Protein AF-0000000084584364 (afdb_homodimer)

Sequence (576 aa):
MTYEGWILLTACLVGISCGMVGCFLIVRRMTMLADAISHSVLLGIVLAFLVANSLNGIYMLIGATVIGLVTTFAIQSLHNSGVQEDASIGIVFTTFFAIGVILISLFARDVHLDVEHALMGEIAFIPWNTYTVFGIEIPKATGMLLCITIFALLVILMFYKELKLTSFDAALAVTLGLPVALIHYLLMGLVSITAVGSFDAVGAVLVVSMLVVPGTCAYLLTDRLSVMLLYSCLFGAASAIFGYYGALWLDASISGSMSAAGGILFLLTWVFSPRYGLLRRYRAMITSMTYEGWILLTACLVGISCGMVGCFLIVRRMTMLADAISHSVLLGIVLAFLVANSLNGIYMLIGATVIGLVTTFAIQSLHNSGVQEDASIGIVFTTFFAIGVILISLFARDVHLDVEHALMGEIAFIPWNTYTVFGIEIPKATGMLLCITIFALLVILMFYKELKLTSFDAALAVTLGLPVALIHYLLMGLVSITAVGSFDAVGAVLVVSMLVVPGTCAYLLTDRLSVMLLYSCLFGAASAIFGYYGALWLDASISGSMSAAGGILFLLTWVFSPRYGLLRRYRAMITS

InterPro domains:
  IPR001626 ABC transporter, TroCD-like [PF00950] (7-271)
  IPR001626 ABC transporter, TroCD-like [PTHR30477] (3-283)
  IPR037294 ABC transporter, BtuC-like [G3DSA:1.10.3470.10] (2-276)
  IPR037294 ABC transporter, BtuC-like [SSF81345] (8-268)

Secondary structure (DSSP, 8-state):
--HHHHHHHHHHHHHHHHHHHHHHHHHTT-HHHHHHHHHHHHHHHHHHHHHH-S--HHHHHHHHHHHHHHHHHHHHHHHHTT--HHHHHHHHHHHHHHHHHHHHHHH-SSS---HHHHHH--GGGGGGSEEEETTEEEEHHHHHHHHHHHHHHHHHHHTHHHHHHHHH-HHHHHHTT--HHHHHHHHHHHHHHHHHHHHHHH-HHHHHHHHHHHHHHHHHH-S-HHHHHHHHHHHHHHHHHHHHHHHHHHT--HHHHHHHHHHHHHHHHHHH-TTT-HHHHHHHHHH-/--HHHHHHHHHHHHHHHHHHHHHHHHHTT-HHHHHHHHHHHHHHHHHHHHHH-S--HHHHHHHHHHHHHHHHHHHHHHHHTT--HHHHHHHHHHHHHHHHHHHHHHH-SSS---HHHHHH--GGGGGGSEEEETTEEEEHHHHHHHHHHHHHHHHHHHTHHHHHHHHH-HHHHHHTT--HHHHHHHHHHHHHHHHHHHHHHH-HHHHHHHHHHHHHHHHHH-S-HHHHHHHHHHHHHHHHHHHHHHHHHHT--HHHHHHHHHHHHHHHHHHH-TTT-HHHHHHHHHH-

pLDDT: mean 83.31, std 14.18, range [39.44, 96.25]

Foldseek 3Di:
DDLVVQLLLLQLLLLLLLLQLLLLCVLLVNLVLLLLLLLLLLLQQLVLCVVVVDNPPVSSLVSSLVSLLVLVVQLVVCVVVPDPSVVSSVVSSVVSNVVSVVSCVVPVVPPCPPPVCLAFAPQSCQQVQFDQDPNDTRRPLSVLSVVLSVVSVVVCVVCVVVSVCCSNPVPVCVVVVHPSVVVVSVSSSSSRSSSSSVSNNGHSVLSSLSNHLLLVLLVLADDDSVSSSVSSSVLSSVLLVQQQVVCVVVVHRSSVSSSVSSVVSSVVSQCPRCPNHPVVVVVVVVVD/DDLVVQLLLLQLLLLLLLLLLLLLCVLLVNLVLLLLLLLLLLLQQLVLCVVVVDNPPVSSLVSSLVSLLVLVVQLVVCVVVPDPSVVSSVVSSVVSNVVSVVSCVVPVPPPCPPPVCLAFAPQSCQQVQFDQDPNDTRRPLSVLSVVLSVVSVVVCVVCVVVSVCCSNPVPVCVVVVHPSVVVVSVSSSSSRSSSSSVSNNGHSVLSSLSNHLLLVLLVLADDDSVSSSVSSSVLSSVLLVQQQVVCVVVVHRSSVSSSVSSVVSSVVSQCPRCPNHPVVVVVVVVVD

Nearest PDB structures (foldseek):
  7kyp-assembly4_N  TM=9.002E-01  e=1.971E-16  Streptococcus pneumoniae D39
  7kyo-assembly1_C-2  TM=8.933E-01  e=4.276E-15  Streptococcus pneumoniae D39
  2nq2-assembly1_A  TM=7.238E-01  e=1.420E-04  Haemophilus influenzae
  4dbl-assembly2_F  TM=6.392E-01  e=4.383E-04  Escherichia coli K-12
  1tjw-assembly1_B  TM=1.962E-01  e=8.620E-01  Anas platyrhynchos

Structure (mmCIF, N/CA/C/O backbone):
data_AF-0000000084584364-model_v1
#
loop_
_entity.id
_entity.type
_entity.pdbx_description
1 polymer 'Iron ABC transporter'
#
loop_
_atom_site.group_PDB
_atom_site.id
_atom_site.type_symbol
_atom_site.label_atom_id
_atom_site.label_alt_id
_atom_site.label_comp_id
_atom_site.label_asym_id
_atom_site.label_entity_id
_atom_site.label_seq_id
_atom_site.pdbx_PDB_ins_code
_atom_site.Cartn_x
_atom_site.Cartn_y
_atom_site.Cartn_z
_atom_site.occupancy
_atom_site.B_iso_or_equiv
_atom_site.auth_seq_id
_atom_site.auth_comp_id
_atom_site.auth_asym_id
_atom_site.auth_atom_id
_atom_site.pdbx_PDB_model_num
ATOM 1 N N . MET A 1 1 ? -27.156 21.328 12.695 1 64.88 1 MET A N 1
ATOM 2 C CA . MET A 1 1 ? -26.547 21.234 11.375 1 64.88 1 MET A CA 1
ATOM 3 C C . MET A 1 1 ? -27.234 20.188 10.523 1 64.88 1 MET A C 1
ATOM 5 O O . MET A 1 1 ? -27.828 19.234 11.062 1 64.88 1 MET A O 1
ATOM 9 N N . THR A 1 2 ? -27.406 20.5 9.188 1 75.44 2 THR A N 1
ATOM 10 C CA . THR A 1 2 ? -28.062 19.578 8.266 1 75.44 2 THR A CA 1
ATOM 11 C C . THR A 1 2 ? -27.234 18.312 8.086 1 75.44 2 THR A C 1
ATOM 13 O O . THR A 1 2 ? -26.062 18.266 8.461 1 75.44 2 THR A O 1
ATOM 16 N N . TYR A 1 3 ? -27.891 17.25 7.73 1 77.5 3 TYR A N 1
ATOM 17 C CA . TYR A 1 3 ? -27.281 15.961 7.402 1 77.5 3 TYR A CA 1
ATOM 18 C C . TYR A 1 3 ? -26.047 16.156 6.543 1 77.5 3 TYR A C 1
ATOM 20 O O . TYR A 1 3 ? -24.984 15.602 6.844 1 77.5 3 TYR A O 1
ATOM 28 N N . GLU A 1 4 ? -26.141 17.016 5.586 1 79.94 4 GLU A N 1
ATOM 29 C CA . GLU A 1 4 ? -25.062 17.297 4.656 1 79.94 4 GLU A CA 1
ATOM 30 C C . GLU A 1 4 ? -23.938 18.062 5.344 1 79.94 4 GLU A C 1
ATOM 32 O O . GLU A 1 4 ? -22.75 17.828 5.066 1 79.94 4 GLU A O 1
ATOM 37 N N . GLY A 1 5 ? -24.328 18.844 6.242 1 83.12 5 GLY A N 1
ATOM 38 C CA . GLY A 1 5 ? -23.344 19.641 6.961 1 83.12 5 GLY A CA 1
ATOM 39 C C . GLY A 1 5 ? -22.422 18.812 7.824 1 83.12 5 GLY A C 1
ATOM 40 O O . GLY A 1 5 ? -21.203 19.062 7.867 1 83.12 5 GLY A O 1
ATOM 41 N N . TRP A 1 6 ? -22.969 17.812 8.383 1 82.75 6 TRP A N 1
ATOM 42 C CA . TRP A 1 6 ? -22.172 16.938 9.242 1 82.75 6 TRP A CA 1
ATOM 43 C C . TRP A 1 6 ? -21.188 16.109 8.422 1 82.75 6 TRP A C 1
ATOM 45 O O . TRP A 1 6 ? -20.047 15.883 8.844 1 82.75 6 TRP A O 1
ATOM 55 N N . ILE A 1 7 ? -21.609 15.758 7.316 1 83.38 7 ILE A N 1
ATOM 56 C CA . ILE A 1 7 ? -20.766 14.953 6.445 1 83.38 7 ILE A CA 1
ATOM 57 C C . ILE A 1 7 ? -19.594 15.805 5.938 1 83.38 7 ILE A C 1
ATOM 59 O O . ILE A 1 7 ? -18.438 15.359 5.961 1 83.38 7 ILE A O 1
ATOM 63 N N . LEU A 1 8 ? -19.938 17 5.586 1 88.12 8 LEU A N 1
ATOM 64 C CA . LEU A 1 8 ? -18.922 17.906 5.055 1 88.12 8 LEU A CA 1
ATOM 65 C C . LEU A 1 8 ? -17.922 18.281 6.137 1 88.12 8 LEU A C 1
ATOM 67 O O . LEU A 1 8 ? -16.719 18.344 5.879 1 88.12 8 LEU A O 1
ATOM 71 N N . LEU A 1 9 ? -18.422 18.516 7.242 1 88.5 9 LEU A N 1
ATOM 72 C CA . LEU A 1 9 ? -17.547 18.891 8.344 1 88.5 9 LEU A CA 1
ATOM 73 C C . LEU A 1 9 ? -16.609 17.734 8.703 1 88.5 9 LEU A C 1
ATOM 75 O O . LEU A 1 9 ? -15.414 17.938 8.906 1 88.5 9 LEU A O 1
ATOM 79 N N . THR A 1 10 ? -17.125 16.609 8.75 1 87.12 10 THR A N 1
ATOM 80 C CA . THR A 1 10 ? -16.328 15.438 9.078 1 87.12 10 THR A CA 1
ATOM 81 C C . THR A 1 10 ? -15.258 15.203 8.016 1 87.12 10 THR A C 1
ATOM 83 O O . THR A 1 10 ? -14.102 14.938 8.336 1 87.12 10 THR A O 1
ATOM 86 N N . ALA A 1 11 ? -15.703 15.336 6.812 1 88.81 11 ALA A N 1
ATOM 87 C CA . ALA A 1 11 ? -14.766 15.133 5.707 1 88.81 11 ALA A CA 1
ATOM 88 C C . ALA A 1 11 ? -13.664 16.188 5.727 1 88.81 11 ALA A C 1
ATOM 90 O O . ALA A 1 11 ? -12.5 15.875 5.457 1 88.81 11 ALA A O 1
ATOM 91 N N . CYS A 1 12 ? -14.016 17.328 6.043 1 92.81 12 CYS A N 1
ATOM 92 C CA . CYS A 1 12 ? -13.031 18.406 6.117 1 92.81 12 CYS A CA 1
ATOM 93 C C . CYS A 1 12 ? -12.062 18.172 7.27 1 92.81 12 CYS A C 1
ATOM 95 O O . CYS A 1 12 ? -10.867 18.453 7.141 1 92.81 12 CYS A O 1
ATOM 97 N N . LEU A 1 13 ? -12.594 17.703 8.32 1 92.69 13 LEU A N 1
ATOM 98 C CA . LEU A 1 13 ? -11.734 17.422 9.461 1 92.69 13 LEU A CA 1
ATOM 99 C C . LEU A 1 13 ? -10.727 16.328 9.125 1 92.69 13 LEU A C 1
ATOM 101 O O . LEU A 1 13 ? -9.57 16.391 9.539 1 92.69 13 LEU A O 1
ATOM 105 N N . VAL A 1 14 ? -11.172 15.375 8.367 1 91.62 14 VAL A N 1
ATOM 106 C CA . VAL A 1 14 ? -10.281 14.305 7.922 1 91.62 14 VAL A CA 1
ATOM 107 C C . VAL A 1 14 ? -9.188 14.891 7.031 1 91.62 14 VAL A C 1
ATOM 109 O O . VAL A 1 14 ? -8 14.609 7.223 1 91.62 14 VAL A O 1
ATOM 112 N N . GLY A 1 15 ? -9.641 15.727 6.125 1 93.88 15 GLY A N 1
ATOM 113 C CA . GLY A 1 15 ? -8.688 16.344 5.215 1 93.88 15 GLY A CA 1
ATOM 114 C C . GLY A 1 15 ? -7.672 17.219 5.918 1 93.88 15 GLY A C 1
ATOM 115 O O . GLY A 1 15 ? -6.484 17.203 5.586 1 93.88 15 GLY A O 1
ATOM 116 N N . ILE A 1 16 ? -8.125 17.875 6.891 1 95 16 ILE A N 1
ATOM 117 C CA . ILE A 1 16 ? -7.266 18.812 7.617 1 95 16 ILE A CA 1
ATOM 118 C C . ILE A 1 16 ? -6.297 18.031 8.5 1 95 16 ILE A C 1
ATOM 120 O O . ILE A 1 16 ? -5.09 18.297 8.492 1 95 16 ILE A O 1
ATOM 124 N N . SER A 1 17 ? -6.781 17.109 9.195 1 94.69 17 SER A N 1
ATOM 125 C CA . SER A 1 17 ? -5.938 16.344 10.102 1 94.69 17 SER A CA 1
ATOM 126 C C . SER A 1 17 ? -4.91 15.516 9.336 1 94.69 17 SER A C 1
ATOM 128 O O . SER A 1 17 ? -3.715 15.562 9.641 1 94.69 17 SER A O 1
ATOM 130 N N . CYS A 1 18 ? -5.328 14.852 8.344 1 94.19 18 CYS A N 1
ATOM 131 C CA . CYS A 1 18 ? -4.43 14.039 7.543 1 94.19 18 CYS A CA 1
ATOM 132 C C . CYS A 1 18 ? -3.459 14.906 6.754 1 94.19 18 CYS A C 1
ATOM 134 O O . CYS A 1 18 ? -2.287 14.555 6.602 1 94.19 18 CYS A O 1
ATOM 136 N N . GLY A 1 19 ? -4 16.016 6.254 1 94.06 19 GLY A N 1
ATOM 137 C CA . GLY A 1 19 ? -3.137 16.922 5.52 1 94.06 19 GLY A CA 1
ATOM 138 C C . GLY A 1 19 ? -2.004 17.469 6.363 1 94.06 19 GLY A C 1
ATOM 139 O O . GLY A 1 19 ? -0.866 17.562 5.902 1 94.06 19 GLY A O 1
ATOM 140 N N . MET A 1 20 ? -2.312 17.75 7.594 1 94.56 20 MET A N 1
ATOM 141 C CA . MET A 1 20 ? -1.319 18.328 8.5 1 94.56 20 MET A CA 1
ATOM 142 C C . MET A 1 20 ? -0.228 17.312 8.82 1 94.56 20 MET A C 1
ATOM 144 O O . MET A 1 20 ? 0.961 17.625 8.719 1 94.56 20 MET A O 1
ATOM 148 N N . VAL A 1 21 ? -0.623 16.156 9.133 1 94.62 21 VAL A N 1
ATOM 149 C CA . VAL A 1 21 ? 0.325 15.117 9.516 1 94.62 21 VAL A CA 1
ATOM 150 C C . VAL A 1 21 ? 1.049 14.594 8.281 1 94.62 21 VAL A C 1
ATOM 152 O O . VAL A 1 21 ? 2.24 14.281 8.336 1 94.62 21 VAL A O 1
ATOM 155 N N . GLY A 1 22 ? 0.355 14.602 7.207 1 94.31 22 GLY A N 1
ATOM 156 C CA . GLY A 1 22 ? 0.909 14.117 5.957 1 94.31 22 GLY A CA 1
ATOM 157 C C . GLY A 1 22 ? 2.07 14.945 5.453 1 94.31 22 GLY A C 1
ATOM 158 O O . GLY A 1 22 ? 2.988 14.422 4.816 1 94.31 22 GLY A O 1
ATOM 159 N N . CYS A 1 23 ? 2.148 16.172 5.773 1 94.31 23 CYS A N 1
ATOM 160 C CA . CYS A 1 23 ? 3.229 17.062 5.355 1 94.31 23 CYS A CA 1
ATOM 161 C C . CYS A 1 23 ? 4.574 16.562 5.867 1 94.31 23 CYS A C 1
ATOM 163 O O . CYS A 1 23 ? 5.57 16.594 5.145 1 94.31 23 CYS A O 1
ATOM 165 N N . PHE A 1 24 ? 4.543 16.094 7.012 1 94.19 24 PHE A N 1
ATOM 166 C CA . PHE A 1 24 ? 5.789 15.641 7.613 1 94.19 24 PHE A CA 1
ATOM 167 C C . PHE A 1 24 ? 6.223 14.312 7.004 1 94.19 24 PHE A C 1
ATOM 169 O O . PHE A 1 24 ? 7.418 14.039 6.871 1 94.19 24 PHE A O 1
ATOM 176 N N . LEU A 1 25 ? 5.281 13.562 6.609 1 93.44 25 LEU A N 1
ATOM 177 C CA . LEU A 1 25 ? 5.613 12.297 5.957 1 93.44 25 LEU A CA 1
ATOM 178 C C . LEU A 1 25 ? 6.242 12.539 4.59 1 93.44 25 LEU A C 1
ATOM 180 O O . LEU A 1 25 ? 7.164 11.828 4.191 1 93.44 25 LEU A O 1
ATOM 184 N N . ILE A 1 26 ? 5.707 13.555 3.988 1 92.94 26 ILE A N 1
ATOM 185 C CA . ILE A 1 26 ? 6.199 13.883 2.654 1 92.94 26 ILE A CA 1
ATOM 186 C C . ILE A 1 26 ? 7.629 14.414 2.748 1 92.94 26 ILE A C 1
ATOM 188 O O . ILE A 1 26 ? 8.508 13.977 2.006 1 92.94 26 ILE A O 1
ATOM 192 N N . VAL A 1 27 ? 7.891 15.281 3.688 1 91.62 27 VAL A N 1
ATOM 193 C CA . VAL A 1 27 ? 9.203 15.906 3.818 1 91.62 27 VAL A CA 1
ATOM 194 C C . VAL A 1 27 ? 10.227 14.859 4.262 1 91.62 27 VAL A C 1
ATOM 196 O O . VAL A 1 27 ? 11.398 14.938 3.883 1 91.62 27 VAL A O 1
ATOM 199 N N . ARG A 1 28 ? 9.773 13.852 4.969 1 91.12 28 ARG A N 1
ATOM 200 C CA . ARG A 1 28 ? 10.672 12.812 5.457 1 91.12 28 ARG A CA 1
ATOM 201 C C . ARG A 1 28 ? 10.734 11.641 4.48 1 91.12 28 ARG A C 1
ATOM 203 O O . ARG A 1 28 ? 11.414 10.648 4.734 1 91.12 28 ARG A O 1
ATOM 210 N N . ARG A 1 29 ? 9.969 11.664 3.408 1 90.19 29 ARG A N 1
ATOM 211 C CA . ARG A 1 29 ? 9.922 10.617 2.393 1 90.19 29 ARG A CA 1
ATOM 212 C C . ARG A 1 29 ? 9.469 9.297 2.992 1 90.19 29 ARG A C 1
ATOM 214 O O . ARG A 1 29 ? 10.086 8.258 2.758 1 90.19 29 ARG A O 1
ATOM 221 N N . MET A 1 30 ? 8.391 9.406 3.814 1 90.19 30 MET A N 1
ATOM 222 C CA . MET A 1 30 ? 7.875 8.234 4.512 1 90.19 30 MET A CA 1
ATOM 223 C C . MET A 1 30 ? 6.383 8.055 4.25 1 90.19 30 MET A C 1
ATOM 225 O O . MET A 1 30 ? 5.645 7.605 5.129 1 90.19 30 MET A O 1
ATOM 229 N N . THR A 1 31 ? 5.945 8.406 3.125 1 90.56 31 THR A N 1
ATOM 230 C CA . THR A 1 31 ? 4.516 8.391 2.836 1 90.56 31 THR A CA 1
ATOM 231 C C . THR A 1 31 ? 3.992 6.961 2.775 1 90.56 31 THR A C 1
ATOM 233 O O . THR A 1 31 ? 2.83 6.703 3.102 1 90.56 31 THR A O 1
ATOM 236 N N . MET A 1 32 ? 4.859 6.012 2.428 1 90.94 32 MET A N 1
ATOM 237 C CA . MET A 1 32 ? 4.426 4.625 2.307 1 90.94 32 MET A CA 1
ATOM 238 C C . MET A 1 32 ? 4.195 4.004 3.68 1 90.94 32 MET A C 1
ATOM 240 O O . MET A 1 32 ? 3.527 2.977 3.799 1 90.94 32 MET A O 1
ATOM 244 N N . LEU A 1 33 ? 4.754 4.625 4.723 1 89.31 33 LEU A N 1
ATOM 245 C CA . LEU A 1 33 ? 4.469 4.172 6.078 1 89.31 33 LEU A CA 1
ATOM 246 C C . LEU A 1 33 ? 3.002 4.398 6.43 1 89.31 33 LEU A C 1
ATOM 248 O O . LEU A 1 33 ? 2.404 3.607 7.164 1 89.31 33 LEU A O 1
ATOM 252 N N . ALA A 1 34 ? 2.514 5.508 5.879 1 87.81 34 ALA A N 1
ATOM 253 C CA . ALA A 1 34 ? 1.094 5.777 6.086 1 87.81 34 ALA A CA 1
ATOM 254 C C . ALA A 1 34 ? 0.234 4.648 5.523 1 87.81 34 ALA A C 1
ATOM 256 O O . ALA A 1 34 ? -0.752 4.242 6.145 1 87.81 34 ALA A O 1
ATOM 257 N N . ASP A 1 35 ? 0.592 4.207 4.414 1 88.69 35 ASP A N 1
ATOM 258 C CA . ASP A 1 35 ? -0.116 3.094 3.791 1 88.69 35 ASP A CA 1
ATOM 259 C C . ASP A 1 35 ? -0.014 1.832 4.645 1 88.69 35 ASP A C 1
ATOM 261 O O . ASP A 1 35 ? -1.004 1.122 4.832 1 88.69 35 ASP A O 1
ATOM 265 N N . ALA A 1 36 ? 1.171 1.56 5.129 1 92.25 36 ALA A N 1
ATOM 266 C CA . ALA A 1 36 ? 1.402 0.385 5.969 1 92.25 36 ALA A CA 1
ATOM 267 C C . ALA A 1 36 ? 0.558 0.443 7.238 1 92.25 36 ALA A C 1
ATOM 269 O O . ALA A 1 36 ? -0.048 -0.556 7.633 1 92.25 36 ALA A O 1
ATOM 270 N N . ILE A 1 37 ? 0.498 1.602 7.785 1 89.38 37 ILE A N 1
ATOM 271 C CA . ILE A 1 37 ? -0.243 1.791 9.031 1 89.38 37 ILE A CA 1
ATOM 272 C C . ILE A 1 37 ? -1.735 1.592 8.773 1 89.38 37 ILE A C 1
ATOM 274 O O . ILE A 1 37 ? -2.418 0.917 9.547 1 89.38 37 ILE A O 1
ATOM 278 N N . SER A 1 38 ? -2.26 2.119 7.723 1 86.31 38 SER A N 1
ATOM 279 C CA . SER A 1 38 ? -3.682 2.027 7.402 1 86.31 38 SER A CA 1
ATOM 280 C C . SER A 1 38 ? -4.117 0.577 7.234 1 86.31 38 SER A C 1
ATOM 282 O O . SER A 1 38 ? -5.254 0.223 7.555 1 86.31 38 SER A O 1
ATOM 284 N N . HIS A 1 39 ? -3.25 -0.294 6.84 1 87.25 39 HIS A N 1
ATOM 285 C CA . HIS A 1 39 ? -3.57 -1.708 6.68 1 87.25 39 HIS A CA 1
ATOM 286 C C . HIS A 1 39 ? -3.387 -2.467 7.988 1 87.25 39 HIS A C 1
ATOM 288 O O . HIS A 1 39 ? -4.113 -3.424 8.266 1 87.25 39 HIS A O 1
ATOM 294 N N . SER A 1 40 ? -2.48 -2.053 8.742 1 89.25 40 SER A N 1
ATOM 295 C CA . SER A 1 40 ? -2.213 -2.717 10.016 1 89.25 40 SER A CA 1
ATOM 296 C C . SER A 1 40 ? -3.262 -2.354 11.062 1 89.25 40 SER A C 1
ATOM 298 O O . SER A 1 40 ? -3.414 -3.055 12.062 1 89.25 40 SER A O 1
ATOM 300 N N . VAL A 1 41 ? -3.936 -1.323 10.82 1 82.69 41 VAL A N 1
ATOM 301 C CA . VAL A 1 41 ? -4.934 -0.83 11.766 1 82.69 41 VAL A CA 1
ATOM 302 C C . VAL A 1 41 ? -6.039 -1.868 11.938 1 82.69 41 VAL A C 1
ATOM 304 O O . VAL A 1 41 ? -6.605 -2.008 13.023 1 82.69 41 VAL A O 1
ATOM 307 N N . LEU A 1 42 ? -6.336 -2.631 10.898 1 81.19 42 LEU A N 1
ATOM 308 C CA . LEU A 1 42 ? -7.344 -3.68 11 1 81.19 42 LEU A CA 1
ATOM 309 C C . LEU A 1 42 ? -7.008 -4.656 12.125 1 81.19 42 LEU A C 1
ATOM 311 O O . LEU A 1 42 ? -7.883 -5.039 12.898 1 81.19 42 LEU A O 1
ATOM 315 N N . LEU A 1 43 ? -5.766 -5.027 12.164 1 88.25 43 LEU A N 1
ATOM 316 C CA . LEU A 1 43 ? -5.332 -5.91 13.242 1 88.25 43 LEU A CA 1
ATOM 317 C C . LEU A 1 43 ? -5.535 -5.25 14.602 1 88.25 43 LEU A C 1
ATOM 319 O O . LEU A 1 43 ? -5.961 -5.906 15.555 1 88.25 43 LEU A O 1
ATOM 323 N N . GLY A 1 44 ? -5.273 -3.992 14.719 1 86.62 44 GLY A N 1
ATOM 324 C CA . GLY A 1 44 ? -5.465 -3.264 15.961 1 86.62 44 GLY A CA 1
ATOM 325 C C . GLY A 1 44 ? -6.914 -3.201 16.406 1 86.62 44 GLY A C 1
ATOM 326 O O . GLY A 1 44 ? -7.223 -3.408 17.578 1 86.62 44 GLY A O 1
ATOM 327 N N . ILE A 1 45 ? -7.754 -2.973 15.445 1 81.75 45 ILE A N 1
ATOM 328 C CA . ILE A 1 45 ? -9.18 -2.861 15.734 1 81.75 45 ILE A CA 1
ATOM 329 C C . ILE A 1 45 ? -9.727 -4.215 16.188 1 81.75 45 ILE A C 1
ATOM 331 O O . ILE A 1 45 ? -10.469 -4.297 17.156 1 81.75 45 ILE A O 1
ATOM 335 N N . VAL A 1 46 ? -9.328 -5.27 15.469 1 83.5 46 VAL A N 1
ATOM 336 C CA . VAL A 1 46 ? -9.82 -6.609 15.773 1 83.5 46 VAL A CA 1
ATOM 337 C C . VAL A 1 46 ? -9.305 -7.047 17.141 1 83.5 46 VAL A C 1
ATOM 339 O O . VAL A 1 46 ? -10.047 -7.641 17.938 1 83.5 46 VAL A O 1
ATOM 342 N N . LEU A 1 47 ? -8.102 -6.75 17.406 1 87.31 47 LEU A N 1
ATOM 343 C CA . LEU A 1 47 ? -7.539 -7.113 18.703 1 87.31 47 LEU A CA 1
ATOM 344 C C . LEU A 1 47 ? -8.234 -6.355 19.828 1 87.31 47 LEU A C 1
ATOM 346 O O . LEU A 1 47 ? -8.477 -6.914 20.906 1 87.31 47 LEU A O 1
ATOM 350 N N . ALA A 1 48 ? -8.469 -5.129 19.625 1 82.81 48 ALA A N 1
ATOM 351 C CA . ALA A 1 48 ? -9.18 -4.332 20.625 1 82.81 48 ALA A CA 1
ATOM 352 C C . ALA A 1 48 ? -10.586 -4.875 20.859 1 82.81 48 ALA A C 1
ATOM 354 O O . ALA A 1 48 ? -11.055 -4.898 22 1 82.81 48 ALA A O 1
ATOM 355 N N . PHE A 1 49 ? -11.164 -5.281 19.812 1 78.38 49 PHE A N 1
ATOM 356 C CA . PHE A 1 49 ? -12.5 -5.855 19.922 1 78.38 49 PHE A CA 1
ATOM 357 C C . PHE A 1 49 ? -12.469 -7.145 20.734 1 78.38 49 PHE A C 1
ATOM 359 O O . PHE A 1 49 ? -13.359 -7.391 21.547 1 78.38 49 PHE A O 1
ATOM 366 N N . LEU A 1 50 ? -11.5 -7.938 20.453 1 81.19 50 LEU A N 1
ATOM 367 C CA . LEU A 1 50 ? -11.406 -9.227 21.125 1 81.19 50 LEU A CA 1
ATOM 368 C C . LEU A 1 50 ? -11.062 -9.047 22.609 1 81.19 50 LEU A C 1
ATOM 370 O O . LEU A 1 50 ? -11.523 -9.812 23.453 1 81.19 50 LEU A O 1
ATOM 374 N N . VAL A 1 51 ? -10.273 -8.086 22.891 1 79.75 51 VAL A N 1
ATOM 375 C CA . VAL A 1 51 ? -9.844 -7.863 24.266 1 79.75 51 VAL A CA 1
ATOM 376 C C . VAL A 1 51 ? -10.938 -7.137 25.047 1 79.75 51 VAL A C 1
ATOM 378 O O . VAL A 1 51 ? -11.266 -7.52 26.172 1 79.75 51 VAL A O 1
ATOM 381 N N . ALA A 1 52 ? -11.469 -6.059 24.484 1 74.69 52 ALA A N 1
ATOM 382 C CA . ALA A 1 52 ? -12.414 -5.219 25.219 1 74.69 52 ALA A CA 1
ATOM 383 C C . ALA A 1 52 ? -13.836 -5.762 25.109 1 74.69 52 ALA A C 1
ATOM 385 O O . ALA A 1 52 ? -14.711 -5.379 25.891 1 74.69 52 ALA A O 1
ATOM 386 N N . ASN A 1 53 ? -14.055 -6.801 24.297 1 67.62 53 ASN A N 1
ATOM 387 C CA . ASN A 1 53 ? -15.383 -7.355 24.062 1 67.62 53 ASN A CA 1
ATOM 388 C C . ASN A 1 53 ? -16.422 -6.254 23.875 1 67.62 53 ASN A C 1
ATOM 390 O O . ASN A 1 53 ? -17.562 -6.387 24.328 1 67.62 53 ASN A O 1
ATOM 394 N N . SER A 1 54 ? -15.922 -5.031 23.688 1 60.62 54 SER A N 1
ATOM 395 C CA . SER A 1 54 ? -16.828 -3.914 23.469 1 60.62 54 SER A CA 1
ATOM 396 C C . SER A 1 54 ? -16.469 -3.15 22.203 1 60.62 54 SER A C 1
ATOM 398 O O . SER A 1 54 ? -15.297 -3.094 21.812 1 60.62 54 SER A O 1
ATOM 400 N N . LEU A 1 55 ? -17.453 -2.818 21.5 1 59.22 55 LEU A N 1
ATOM 401 C CA . LEU A 1 55 ? -17.281 -2.041 20.281 1 59.22 55 LEU A CA 1
ATOM 402 C C . LEU A 1 55 ? -17.156 -0.554 20.594 1 59.22 55 LEU A C 1
ATOM 404 O O . LEU A 1 55 ? -17.453 0.292 19.75 1 59.22 55 LEU A O 1
ATOM 408 N N . ASN A 1 56 ? -16.75 -0.389 21.875 1 62.19 56 ASN A N 1
ATOM 409 C CA . ASN A 1 56 ? -16.594 1.028 22.188 1 62.19 56 ASN A CA 1
ATOM 410 C C . ASN A 1 56 ? -15.469 1.666 21.359 1 62.19 56 ASN A C 1
ATOM 412 O O . ASN A 1 56 ? -14.406 1.073 21.203 1 62.19 56 ASN A O 1
ATOM 416 N N . GLY A 1 57 ? -15.688 2.738 20.75 1 66.81 57 GLY A N 1
ATOM 417 C CA . GLY A 1 57 ? -14.859 3.496 19.828 1 66.81 57 GLY A CA 1
ATOM 418 C C . GLY A 1 57 ? -13.492 3.83 20.391 1 66.81 57 GLY A C 1
ATOM 419 O O . GLY A 1 57 ? -12.492 3.803 19.672 1 66.81 57 GLY A O 1
ATOM 420 N N . ILE A 1 58 ? -13.422 3.92 21.719 1 74.62 58 ILE A N 1
ATOM 421 C CA . ILE A 1 58 ? -12.164 4.355 22.312 1 74.62 58 ILE A CA 1
ATOM 422 C C . ILE A 1 58 ? -11.188 3.184 22.375 1 74.62 58 ILE A C 1
ATOM 424 O O . ILE A 1 58 ? -9.992 3.355 22.125 1 74.62 58 ILE A O 1
ATOM 428 N N . TYR A 1 59 ? -11.633 2.039 22.688 1 76.06 59 TYR A N 1
ATOM 429 C CA . TYR A 1 59 ? -10.766 0.87 22.734 1 76.06 59 TYR A CA 1
ATOM 430 C C . TYR A 1 59 ? -10.242 0.516 21.344 1 76.06 59 TYR A C 1
ATOM 432 O O . TYR A 1 59 ? -9.086 0.123 21.203 1 76.06 59 TYR A O 1
ATOM 440 N N . MET A 1 60 ? -11.102 0.752 20.438 1 77.12 60 MET A N 1
ATOM 441 C CA . MET A 1 60 ? -10.703 0.483 19.062 1 77.12 60 MET A CA 1
ATOM 442 C C . MET A 1 60 ? -9.633 1.462 18.609 1 77.12 60 MET A C 1
ATOM 444 O O . MET A 1 60 ? -8.688 1.078 17.906 1 77.12 60 MET A O 1
ATOM 448 N N . LEU A 1 61 ? -9.805 2.646 19.125 1 79.56 61 LEU A N 1
ATOM 449 C CA . LEU A 1 61 ? -8.828 3.676 18.781 1 79.56 61 LEU A CA 1
ATOM 450 C C . LEU A 1 61 ? -7.473 3.375 19.422 1 79.56 61 LEU A C 1
ATOM 452 O O . LEU A 1 61 ? -6.434 3.473 18.766 1 79.56 61 LEU A O 1
ATOM 456 N N . ILE A 1 62 ? -7.473 2.947 20.562 1 85 62 ILE A N 1
ATOM 457 C CA . ILE A 1 62 ? -6.238 2.654 21.297 1 85 62 ILE A CA 1
ATOM 458 C C . ILE A 1 62 ? -5.559 1.434 20.672 1 85 62 ILE A C 1
ATOM 460 O O . ILE A 1 62 ? -4.352 1.452 20.422 1 85 62 ILE A O 1
ATOM 464 N N . GLY A 1 63 ? -6.363 0.409 20.516 1 84.25 63 GLY A N 1
ATOM 465 C CA . GLY A 1 63 ? -5.812 -0.789 19.906 1 84.25 63 GLY A CA 1
ATOM 466 C C . GLY A 1 63 ? -5.191 -0.53 18.547 1 84.25 63 GLY A C 1
ATOM 467 O O . GLY A 1 63 ? -4.082 -0.993 18.266 1 84.25 63 GLY A O 1
ATOM 468 N N . ALA A 1 64 ? -5.852 0.243 17.766 1 84.12 64 ALA A N 1
ATOM 469 C CA . ALA A 1 64 ? -5.379 0.551 16.422 1 84.12 64 ALA A CA 1
ATOM 470 C C . ALA A 1 64 ? -4.133 1.431 16.469 1 84.12 64 ALA A C 1
ATOM 472 O O . ALA A 1 64 ? -3.211 1.253 15.664 1 84.12 64 ALA A O 1
ATOM 473 N N . THR A 1 65 ? -4.074 2.35 17.406 1 86.56 65 THR A N 1
ATOM 474 C CA . THR A 1 65 ? -2.908 3.215 17.547 1 86.56 65 THR A CA 1
ATOM 475 C C . THR A 1 65 ? -1.691 2.414 18 1 86.56 65 THR A C 1
ATOM 477 O O . THR A 1 65 ? -0.589 2.6 17.484 1 86.56 65 THR A O 1
ATOM 480 N N . VAL A 1 66 ? -1.907 1.528 18.875 1 92.38 66 VAL A N 1
ATOM 481 C CA . VAL A 1 66 ? -0.816 0.708 19.391 1 92.38 66 VAL A CA 1
ATOM 482 C C . VAL A 1 66 ? -0.247 -0.158 18.266 1 92.38 66 VAL A C 1
ATOM 484 O O . VAL A 1 66 ? 0.969 -0.21 18.062 1 92.38 66 VAL A O 1
ATOM 487 N N . ILE A 1 67 ? -1.09 -0.73 17.516 1 92.56 67 ILE A N 1
ATOM 488 C CA . ILE A 1 67 ? -0.629 -1.6 16.453 1 92.56 67 ILE A CA 1
ATOM 489 C C . ILE A 1 67 ? 0.022 -0.761 15.352 1 92.56 67 ILE A C 1
ATOM 491 O O . ILE A 1 67 ? 0.964 -1.21 14.688 1 92.56 67 ILE A O 1
ATOM 495 N N . GLY A 1 68 ? -0.553 0.475 15.172 1 90.38 68 GLY A N 1
ATOM 496 C CA . GLY A 1 68 ? 0.119 1.381 14.25 1 90.38 68 GLY A CA 1
ATOM 497 C C . GLY A 1 68 ? 1.555 1.672 14.648 1 90.38 68 GLY A C 1
ATOM 498 O O . GLY A 1 68 ? 2.451 1.661 13.797 1 90.38 68 GLY A O 1
ATOM 499 N N . LEU A 1 69 ? 1.779 1.86 15.891 1 92.44 69 LEU A N 1
ATOM 500 C CA . LEU A 1 69 ? 3.123 2.107 16.406 1 92.44 69 LEU A CA 1
ATOM 501 C C . LEU A 1 69 ? 3.982 0.853 16.312 1 92.44 69 LEU A C 1
ATOM 503 O O . LEU A 1 69 ? 5.164 0.929 15.953 1 92.44 69 LEU A O 1
ATOM 507 N N . VAL A 1 70 ? 3.393 -0.224 16.594 1 94.81 70 VAL A N 1
ATOM 508 C CA . VAL A 1 70 ? 4.109 -1.492 16.484 1 94.81 70 VAL A CA 1
ATOM 509 C C . VAL A 1 70 ? 4.523 -1.731 15.039 1 94.81 70 VAL A C 1
ATOM 511 O O . VAL A 1 70 ? 5.617 -2.244 14.773 1 94.81 70 VAL A O 1
ATOM 514 N N . THR A 1 71 ? 3.645 -1.402 14.164 1 94.56 71 THR A N 1
ATOM 515 C CA . THR A 1 71 ? 3.934 -1.547 12.742 1 94.56 71 THR A CA 1
ATOM 516 C C . THR A 1 71 ? 5.168 -0.734 12.352 1 94.56 71 THR A C 1
ATOM 518 O O . THR A 1 71 ? 6.074 -1.247 11.695 1 94.56 71 THR A O 1
ATOM 521 N N . THR A 1 72 ? 5.223 0.481 12.781 1 91.62 72 THR A N 1
ATOM 522 C CA . THR A 1 72 ? 6.359 1.339 12.461 1 91.62 72 THR A CA 1
ATOM 523 C C . THR A 1 72 ? 7.633 0.804 13.109 1 91.62 72 THR A C 1
ATOM 525 O O . THR A 1 72 ? 8.703 0.826 12.492 1 91.62 72 THR A O 1
ATOM 528 N N . PHE A 1 73 ? 7.453 0.354 14.289 1 93.44 73 PHE A N 1
ATOM 529 C CA . PHE A 1 73 ? 8.602 -0.217 14.984 1 93.44 73 PHE A CA 1
ATOM 530 C C . PHE A 1 73 ? 9.102 -1.465 14.266 1 93.44 73 PHE A C 1
ATOM 532 O O . PHE A 1 73 ? 10.312 -1.653 14.102 1 93.44 73 PHE A O 1
ATOM 539 N N . ALA A 1 74 ? 8.242 -2.26 13.883 1 94.38 74 ALA A N 1
ATOM 540 C CA . ALA A 1 74 ? 8.594 -3.488 13.172 1 94.38 74 ALA A CA 1
ATOM 541 C C . ALA A 1 74 ? 9.297 -3.18 11.859 1 94.38 74 ALA A C 1
ATOM 543 O O . ALA A 1 74 ? 10.32 -3.791 11.531 1 94.38 74 ALA A O 1
ATOM 544 N N . ILE A 1 75 ? 8.797 -2.252 11.141 1 93 75 ILE A N 1
ATOM 545 C CA . ILE A 1 75 ? 9.375 -1.86 9.859 1 93 75 ILE A CA 1
ATOM 546 C C . ILE A 1 75 ? 10.789 -1.32 10.07 1 93 75 ILE A C 1
ATOM 548 O O . ILE A 1 75 ? 11.719 -1.698 9.359 1 93 75 ILE A O 1
ATOM 552 N N . GLN A 1 76 ? 10.883 -0.49 11.094 1 89.31 76 GLN A N 1
ATOM 553 C CA . GLN A 1 76 ? 12.188 0.101 11.391 1 89.31 76 GLN A CA 1
ATOM 554 C C . GLN A 1 76 ? 13.172 -0.958 11.859 1 89.31 76 GLN A C 1
ATOM 556 O O . GLN A 1 76 ? 14.359 -0.909 11.516 1 89.31 76 GLN A O 1
ATOM 561 N N . SER A 1 77 ? 12.734 -1.847 12.68 1 90.69 77 SER A N 1
ATOM 562 C CA . SER A 1 77 ? 13.602 -2.91 13.172 1 90.69 77 SER A CA 1
ATOM 563 C C . SER A 1 77 ? 14.125 -3.777 12.031 1 90.69 77 SER A C 1
ATOM 565 O O . SER A 1 77 ? 15.305 -4.125 12 1 90.69 77 SER A O 1
ATOM 567 N N . LEU A 1 78 ? 13.297 -4.062 11.117 1 90.56 78 LEU A N 1
ATOM 568 C CA . LEU A 1 78 ? 13.703 -4.863 9.961 1 90.56 78 LEU A CA 1
ATOM 569 C C . LEU A 1 78 ? 14.664 -4.082 9.07 1 90.56 78 LEU A C 1
ATOM 571 O O . LEU A 1 78 ? 15.664 -4.633 8.602 1 90.56 78 LEU A O 1
ATOM 575 N N . HIS A 1 79 ? 14.273 -2.863 8.898 1 89.31 79 HIS A N 1
ATOM 576 C CA . HIS A 1 79 ? 15.125 -2.016 8.07 1 89.31 79 HIS A CA 1
ATOM 577 C C . HIS A 1 79 ? 16.516 -1.888 8.672 1 89.31 79 HIS A C 1
ATOM 579 O O . HIS A 1 79 ? 17.516 -1.942 7.949 1 89.31 79 HIS A O 1
ATOM 585 N N . ASN A 1 80 ? 16.531 -1.731 9.992 1 87.5 80 ASN A N 1
ATOM 586 C CA . ASN A 1 80 ? 17.812 -1.606 10.688 1 87.5 80 ASN A CA 1
ATOM 587 C C . ASN A 1 80 ? 18.609 -2.904 10.625 1 87.5 80 ASN A C 1
ATOM 589 O O . ASN A 1 80 ? 19.844 -2.889 10.75 1 87.5 80 ASN A O 1
ATOM 593 N N . SER A 1 81 ? 17.969 -3.959 10.438 1 86.56 81 SER A N 1
ATOM 594 C CA . SER A 1 81 ? 18.641 -5.254 10.367 1 86.56 81 SER A CA 1
ATOM 595 C C . SER A 1 81 ? 19.203 -5.516 8.977 1 86.56 81 SER A C 1
ATOM 597 O O . SER A 1 81 ? 19.766 -6.582 8.727 1 86.56 81 SER A O 1
ATOM 599 N N . GLY A 1 82 ? 18.891 -4.617 8.039 1 83.56 82 GLY A N 1
ATOM 600 C CA . GLY A 1 82 ? 19.5 -4.738 6.723 1 83.56 82 GLY A CA 1
ATOM 601 C C . GLY A 1 82 ? 18.5 -5 5.617 1 83.56 82 GLY A C 1
ATOM 602 O O . GLY A 1 82 ? 18.859 -5.047 4.441 1 83.56 82 GLY A O 1
ATOM 603 N N . VAL A 1 83 ? 17.281 -5.207 6.016 1 87.81 83 VAL A N 1
ATOM 604 C CA . VAL A 1 83 ? 16.234 -5.414 5.016 1 87.81 83 VAL A CA 1
ATOM 605 C C . VAL A 1 83 ? 15.867 -4.078 4.375 1 87.81 83 VAL A C 1
ATOM 607 O O . VAL A 1 83 ? 15.844 -3.045 5.051 1 87.81 83 VAL A O 1
ATOM 610 N N . GLN A 1 84 ? 15.617 -4.148 3.115 1 89.44 84 GLN A N 1
ATOM 611 C CA . GLN A 1 84 ? 15.234 -2.93 2.408 1 89.44 84 GLN A CA 1
ATOM 612 C C . GLN A 1 84 ? 13.961 -2.334 2.992 1 89.44 84 GLN A C 1
ATOM 614 O O . GLN A 1 84 ? 13.047 -3.064 3.377 1 89.44 84 GLN A O 1
ATOM 619 N N . GLU A 1 85 ? 13.914 -1.043 3.012 1 89.56 85 GLU A N 1
ATOM 620 C CA . GLU A 1 85 ? 12.781 -0.34 3.609 1 89.56 85 GLU A CA 1
ATOM 621 C C . GLU A 1 85 ? 11.469 -0.736 2.939 1 89.56 85 GLU A C 1
ATOM 623 O O . GLU A 1 85 ? 10.5 -1.071 3.617 1 89.56 85 GLU A O 1
ATOM 628 N N . ASP A 1 86 ? 11.484 -0.764 1.624 1 90.94 86 ASP A N 1
ATOM 629 C CA . ASP A 1 86 ? 10.281 -1.091 0.871 1 90.94 86 ASP A CA 1
ATOM 630 C C . ASP A 1 86 ? 9.82 -2.516 1.167 1 90.94 86 ASP A C 1
ATOM 632 O O . ASP A 1 86 ? 8.617 -2.766 1.317 1 90.94 86 ASP A O 1
ATOM 636 N N . ALA A 1 87 ? 10.75 -3.395 1.257 1 91.69 87 ALA A N 1
ATOM 637 C CA . ALA A 1 87 ? 10.43 -4.785 1.559 1 91.69 87 ALA A CA 1
ATOM 638 C C . ALA A 1 87 ? 9.914 -4.934 2.988 1 91.69 87 ALA A C 1
ATOM 640 O O . ALA A 1 87 ? 8.977 -5.691 3.24 1 91.69 87 ALA A O 1
ATOM 641 N N . SER A 1 88 ? 10.578 -4.16 3.881 1 93.62 88 SER A N 1
ATOM 642 C CA . SER A 1 88 ? 10.148 -4.188 5.277 1 93.62 88 SER A CA 1
ATOM 643 C C . SER A 1 88 ? 8.695 -3.74 5.422 1 93.62 88 SER A C 1
ATOM 645 O O . SER A 1 88 ? 7.922 -4.363 6.145 1 93.62 88 SER A O 1
ATOM 647 N N . ILE A 1 89 ? 8.359 -2.705 4.695 1 93.19 89 ILE A N 1
ATOM 648 C CA . ILE A 1 89 ? 6.996 -2.176 4.723 1 93.19 89 ILE A CA 1
ATOM 649 C C . ILE A 1 89 ? 6.023 -3.229 4.195 1 93.19 89 ILE A C 1
ATOM 651 O O . ILE A 1 89 ? 5.035 -3.557 4.855 1 93.19 89 ILE A O 1
ATOM 655 N N . GLY A 1 90 ? 6.395 -3.84 3.104 1 91.94 90 GLY A N 1
ATOM 656 C CA . GLY A 1 90 ? 5.547 -4.84 2.479 1 91.94 90 GLY A CA 1
ATOM 657 C C . GLY A 1 90 ? 5.316 -6.059 3.352 1 91.94 90 GLY A C 1
ATOM 658 O O . GLY A 1 90 ? 4.188 -6.539 3.475 1 91.94 90 GLY A O 1
ATOM 659 N N . ILE A 1 91 ? 6.289 -6.512 3.986 1 93.75 91 ILE A N 1
ATOM 660 C CA . ILE A 1 91 ? 6.223 -7.715 4.812 1 93.75 91 ILE A CA 1
ATOM 661 C C . ILE A 1 91 ? 5.348 -7.449 6.035 1 93.75 91 ILE A C 1
ATOM 663 O O . ILE A 1 91 ? 4.453 -8.234 6.352 1 93.75 91 ILE A O 1
ATOM 667 N N . VAL A 1 92 ? 5.598 -6.383 6.66 1 94 92 VAL A N 1
ATOM 668 C CA . VAL A 1 92 ? 4.949 -6.098 7.938 1 94 92 VAL A CA 1
ATOM 669 C C . VAL A 1 92 ? 3.459 -5.848 7.715 1 94 92 VAL A C 1
ATOM 671 O O . VAL A 1 92 ? 2.617 -6.441 8.391 1 94 92 VAL A O 1
ATOM 674 N N . PHE A 1 93 ? 3.123 -4.98 6.727 1 92.38 93 PHE A N 1
ATOM 675 C CA . PHE A 1 93 ? 1.708 -4.645 6.633 1 92.38 93 PHE A CA 1
ATOM 676 C C . PHE A 1 93 ? 0.905 -5.824 6.098 1 92.38 93 PHE A C 1
ATOM 678 O O . PHE A 1 93 ? -0.235 -6.047 6.512 1 92.38 93 PHE A O 1
ATOM 685 N N . THR A 1 94 ? 1.479 -6.648 5.254 1 91.62 94 THR A N 1
ATOM 686 C CA . THR A 1 94 ? 0.747 -7.805 4.746 1 91.62 94 THR A CA 1
ATOM 687 C C . THR A 1 94 ? 0.573 -8.859 5.836 1 91.62 94 THR A C 1
ATOM 689 O O . THR A 1 94 ? -0.475 -9.5 5.926 1 91.62 94 THR A O 1
ATOM 692 N N . THR A 1 95 ? 1.612 -9.039 6.637 1 93.81 95 THR A N 1
ATOM 693 C CA . THR A 1 95 ? 1.545 -10.008 7.723 1 93.81 95 THR A CA 1
ATOM 694 C C . THR A 1 95 ? 0.523 -9.578 8.773 1 93.81 95 THR A C 1
ATOM 696 O O . THR A 1 95 ? -0.317 -10.375 9.188 1 93.81 95 THR A O 1
ATOM 699 N N . PHE A 1 96 ? 0.578 -8.352 9.141 1 94 96 PHE A N 1
ATOM 700 C CA . PHE A 1 96 ? -0.346 -7.844 10.148 1 94 96 PHE A CA 1
ATOM 701 C C . PHE A 1 96 ? -1.777 -7.859 9.625 1 94 96 PHE A C 1
ATOM 703 O O . PHE A 1 96 ? -2.705 -8.211 10.359 1 94 96 PHE A O 1
ATOM 710 N N . PHE A 1 97 ? -1.942 -7.469 8.406 1 89.75 97 PHE A N 1
ATOM 711 C CA . PHE A 1 97 ? -3.266 -7.523 7.793 1 89.75 97 PHE A CA 1
ATOM 712 C C . PHE A 1 97 ? -3.789 -8.953 7.754 1 89.75 97 PHE A C 1
ATOM 714 O O . PHE A 1 97 ? -4.953 -9.203 8.07 1 89.75 97 PHE A O 1
ATOM 721 N N . ALA A 1 98 ? -2.922 -9.891 7.371 1 90 98 ALA A N 1
ATOM 722 C CA . ALA A 1 98 ? -3.291 -11.305 7.285 1 90 98 ALA A CA 1
ATOM 723 C C . ALA A 1 98 ? -3.734 -11.836 8.641 1 90 98 ALA A C 1
ATOM 725 O O . ALA A 1 98 ? -4.742 -12.539 8.742 1 90 98 ALA A O 1
ATOM 726 N N . ILE A 1 99 ? -3.012 -11.469 9.625 1 90.94 99 ILE A N 1
ATOM 727 C CA . ILE A 1 99 ? -3.363 -11.906 10.969 1 90.94 99 ILE A CA 1
ATOM 728 C C . ILE A 1 99 ? -4.715 -11.312 11.367 1 90.94 99 ILE A C 1
ATOM 730 O O . ILE A 1 99 ? -5.539 -11.992 11.984 1 90.94 99 ILE A O 1
ATOM 734 N N . GLY A 1 100 ? -4.941 -10.078 11.062 1 87.62 100 GLY A N 1
ATOM 735 C CA . GLY A 1 100 ? -6.234 -9.461 11.312 1 87.62 100 GLY A CA 1
ATOM 736 C C . GLY A 1 100 ? -7.379 -10.188 10.641 1 87.62 100 GLY A C 1
ATOM 737 O O . GLY A 1 100 ? -8.414 -10.445 11.258 1 87.62 100 GLY A O 1
ATOM 738 N N . VAL A 1 101 ? -7.227 -10.523 9.391 1 82.75 101 VAL A N 1
ATOM 739 C CA . VAL A 1 101 ? -8.25 -11.211 8.609 1 82.75 101 VAL A CA 1
ATOM 740 C C . VAL A 1 101 ? -8.508 -12.594 9.203 1 82.75 101 VAL A C 1
ATOM 742 O O . VAL A 1 101 ? -9.656 -13.039 9.281 1 82.75 101 VAL A O 1
ATOM 745 N N . ILE A 1 102 ? -7.465 -13.305 9.602 1 85.31 102 ILE A N 1
ATOM 746 C CA . ILE A 1 102 ? -7.598 -14.617 10.219 1 85.31 102 ILE A CA 1
ATOM 747 C C . ILE A 1 102 ? -8.414 -14.508 11.5 1 85.31 102 ILE A C 1
ATOM 749 O O . ILE A 1 102 ? -9.312 -15.312 11.742 1 85.31 102 ILE A O 1
ATOM 753 N N . LEU A 1 103 ? -8.148 -13.5 12.281 1 85.88 103 LEU A N 1
ATOM 754 C CA . LEU A 1 103 ? -8.836 -13.312 13.555 1 85.88 103 LEU A CA 1
ATOM 755 C C . LEU A 1 103 ? -10.305 -12.977 13.328 1 85.88 103 LEU A C 1
ATOM 757 O O . LEU A 1 103 ? -11.172 -13.43 14.078 1 85.88 103 LEU A O 1
ATOM 761 N N . ILE A 1 104 ? -10.555 -12.25 12.297 1 80.19 104 ILE A N 1
ATOM 762 C CA . ILE A 1 104 ? -11.938 -11.922 11.953 1 80.19 104 ILE A CA 1
ATOM 763 C C . ILE A 1 104 ? -12.68 -13.195 11.531 1 80.19 104 ILE A C 1
ATOM 765 O O . ILE A 1 104 ? -13.82 -13.422 11.945 1 80.19 104 ILE A O 1
ATOM 769 N N . SER A 1 105 ? -12 -13.984 10.766 1 77.75 105 SER A N 1
ATOM 770 C CA . SER A 1 105 ? -12.625 -15.203 10.266 1 77.75 105 SER A CA 1
ATOM 771 C C . SER A 1 105 ? -12.883 -16.188 11.391 1 77.75 105 SER A C 1
ATOM 773 O O . SER A 1 105 ? -13.844 -16.953 11.352 1 77.75 105 SER A O 1
ATOM 775 N N . LEU A 1 106 ? -12.109 -16.125 12.359 1 81.94 106 LEU A N 1
ATOM 776 C CA . LEU A 1 106 ? -12.219 -17.078 13.461 1 81.94 106 LEU A CA 1
ATOM 777 C C . LEU A 1 106 ? -13.211 -16.578 14.508 1 81.94 106 LEU A C 1
ATOM 779 O O . LEU A 1 106 ? -13.984 -17.375 15.062 1 81.94 106 LEU A O 1
ATOM 783 N N . PHE A 1 107 ? -13.227 -15.312 14.781 1 73.94 107 PHE A N 1
ATOM 784 C CA . PHE A 1 107 ? -13.945 -14.836 15.953 1 73.94 107 PHE A CA 1
ATOM 785 C C . PHE A 1 107 ? -15.086 -13.906 15.555 1 73.94 107 PHE A C 1
ATOM 787 O O . PHE A 1 107 ? -15.969 -13.617 16.375 1 73.94 107 PHE A O 1
ATOM 794 N N . ALA A 1 108 ? -15.047 -13.258 14.523 1 62.75 108 ALA A N 1
ATOM 795 C CA . ALA A 1 108 ? -16.062 -12.266 14.18 1 62.75 108 ALA A CA 1
ATOM 796 C C . ALA A 1 108 ? -16.906 -12.727 13 1 62.75 108 ALA A C 1
ATOM 798 O O . ALA A 1 108 ? -17.328 -11.914 12.172 1 62.75 108 ALA A O 1
ATOM 799 N N . ARG A 1 109 ? -17.031 -14.094 12.805 1 57.62 109 ARG A N 1
ATOM 800 C CA . ARG A 1 109 ? -17.875 -14.594 11.719 1 57.62 109 ARG A CA 1
ATOM 801 C C . ARG A 1 109 ? -19.281 -14 11.805 1 57.62 109 ARG A C 1
ATOM 803 O O . ARG A 1 109 ? -19.906 -13.734 10.781 1 57.62 109 ARG A O 1
ATOM 810 N N . ASP A 1 110 ? -19.734 -13.812 12.984 1 51.19 110 ASP A N 1
ATOM 811 C CA . ASP A 1 110 ? -21.094 -13.352 13.219 1 51.19 110 ASP A CA 1
ATOM 812 C C . ASP A 1 110 ? -21.156 -11.828 13.234 1 51.19 110 ASP A C 1
ATOM 814 O O . ASP A 1 110 ? -22.25 -11.25 13.203 1 51.19 110 ASP A O 1
ATOM 818 N N . VAL A 1 111 ? -20.125 -11.141 13.594 1 48.34 111 VAL A N 1
ATOM 819 C CA . VAL A 1 111 ? -20.172 -9.688 13.695 1 48.34 111 VAL A CA 1
ATOM 820 C C . VAL A 1 111 ? -19.906 -9.062 12.328 1 48.34 111 VAL A C 1
ATOM 822 O O . VAL A 1 111 ? -19.016 -9.508 11.594 1 48.34 111 VAL A O 1
ATOM 825 N N . HIS A 1 112 ? -20.891 -8.711 11.578 1 45.06 112 HIS A N 1
ATOM 826 C CA . HIS A 1 112 ? -20.891 -8.047 10.273 1 45.06 112 HIS A CA 1
ATOM 827 C C . HIS A 1 112 ? -19.703 -7.098 10.141 1 45.06 112 HIS A C 1
ATOM 829 O O . HIS A 1 112 ? -19.875 -5.879 10.164 1 45.06 112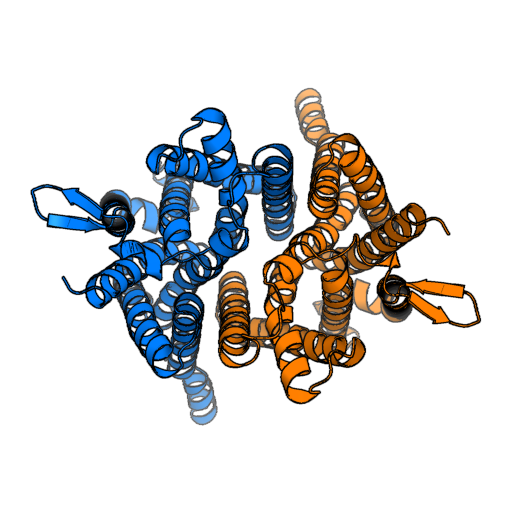 HIS A O 1
ATOM 835 N N . LEU A 1 113 ? -18.766 -7.223 10.922 1 47.19 113 LEU A N 1
ATOM 836 C CA . LEU A 1 113 ? -17.625 -6.379 10.586 1 47.19 113 LEU A CA 1
ATOM 837 C C . LEU A 1 113 ? -17.25 -6.523 9.117 1 47.19 113 LEU A C 1
ATOM 839 O O . LEU A 1 113 ? -16.641 -7.516 8.719 1 47.19 113 LEU A O 1
ATOM 843 N N . ASP A 1 114 ? -18.203 -6.105 8.148 1 46.5 114 ASP A N 1
ATOM 844 C CA . ASP A 1 114 ? -18.141 -6.215 6.695 1 46.5 114 ASP A CA 1
ATOM 845 C C . ASP A 1 114 ? -16.891 -5.562 6.137 1 46.5 114 ASP A C 1
ATOM 847 O O . ASP A 1 114 ? -16.562 -4.422 6.48 1 46.5 114 ASP A O 1
ATOM 851 N N . VAL A 1 115 ? -15.93 -6.32 5.766 1 49.12 115 VAL A N 1
ATOM 852 C CA . VAL A 1 115 ? -14.766 -5.879 5.008 1 49.12 115 VAL A CA 1
ATOM 853 C C . VAL A 1 115 ? -15.133 -4.688 4.129 1 49.12 115 VAL A C 1
ATOM 855 O O . VAL A 1 115 ? -14.344 -3.758 3.967 1 49.12 115 VAL A O 1
ATOM 858 N N . GLU A 1 116 ? -16.375 -4.727 3.648 1 47.56 116 GLU A N 1
ATOM 859 C CA . GLU A 1 116 ? -16.844 -3.619 2.83 1 47.56 116 GLU A CA 1
ATOM 860 C C . GLU A 1 116 ? -16.891 -2.32 3.633 1 47.56 116 GLU A C 1
ATOM 862 O O . GLU A 1 116 ? -16.484 -1.267 3.141 1 47.56 116 GLU A O 1
ATOM 867 N N . HIS A 1 117 ? -17.406 -2.492 4.848 1 51.31 117 HIS A N 1
ATOM 868 C CA . HIS A 1 117 ? -17.484 -1.338 5.738 1 51.31 117 HIS A CA 1
ATOM 869 C C . HIS A 1 117 ? -16.094 -0.828 6.102 1 51.31 117 HIS A C 1
ATOM 871 O O . HIS A 1 117 ? -15.883 0.38 6.234 1 51.31 117 HIS A O 1
ATOM 877 N N . ALA A 1 118 ? -15.219 -1.742 6.168 1 51.19 118 ALA A N 1
ATOM 878 C CA . ALA A 1 118 ? -13.844 -1.4 6.543 1 51.19 118 ALA A CA 1
ATOM 879 C C . ALA A 1 118 ? -13.141 -0.653 5.414 1 51.19 118 ALA A C 1
ATOM 881 O O . ALA A 1 118 ? -12.352 0.259 5.668 1 51.19 118 ALA A O 1
ATOM 882 N N . LEU A 1 119 ? -13.57 -0.985 4.152 1 47.59 119 LEU A N 1
ATOM 883 C CA . LEU A 1 119 ? -12.875 -0.401 3.012 1 47.59 119 LEU A CA 1
ATOM 884 C C . LEU A 1 119 ? -13.508 0.924 2.605 1 47.59 119 LEU A C 1
ATOM 886 O O . LEU A 1 119 ? -12.805 1.875 2.256 1 47.59 119 LEU A O 1
ATOM 890 N N . MET A 1 120 ? -14.859 1.028 2.643 1 51.44 120 MET A N 1
ATOM 891 C CA . MET A 1 120 ? -15.547 2.213 2.135 1 51.44 120 MET A CA 1
ATOM 892 C C . MET A 1 120 ? -16 3.109 3.281 1 51.44 120 MET A C 1
ATOM 894 O O . MET A 1 120 ? -16.297 4.289 3.074 1 51.44 120 MET A O 1
ATOM 898 N N . GLY A 1 121 ? -15.719 2.863 4.484 1 53.16 121 GLY A N 1
ATOM 899 C CA . GLY A 1 121 ? -16.172 3.648 5.621 1 53.16 121 GLY A CA 1
ATOM 900 C C . GLY A 1 121 ? -17.656 3.893 5.629 1 53.16 121 GLY A C 1
ATOM 901 O O . GLY A 1 121 ? -18.375 3.441 4.727 1 53.16 121 GLY A O 1
ATOM 902 N N . GLU A 1 122 ? -18.234 4.285 6.617 1 62.88 122 GLU A N 1
ATOM 903 C CA . GLU A 1 122 ? -19.656 4.586 6.73 1 62.88 122 GLU A CA 1
ATOM 904 C C . GLU A 1 122 ? -19.891 6.078 6.961 1 62.88 122 GLU A C 1
ATOM 906 O O . GLU A 1 122 ? -20.5 6.469 7.957 1 62.88 122 GLU A O 1
ATOM 911 N N . ILE A 1 123 ? -19.344 6.809 5.941 1 57.97 123 ILE A N 1
ATOM 912 C CA . ILE A 1 123 ? -19.453 8.25 6.16 1 57.97 123 ILE A CA 1
ATOM 913 C C . ILE A 1 123 ? -20.906 8.68 6.094 1 57.97 123 ILE A C 1
ATOM 915 O O . ILE A 1 123 ? -21.312 9.625 6.773 1 57.97 123 ILE A O 1
ATOM 919 N N . ALA A 1 124 ? -21.672 7.934 5.457 1 53 124 ALA A N 1
ATOM 920 C CA . ALA A 1 124 ? -23.078 8.305 5.277 1 53 124 ALA A CA 1
ATOM 921 C C . ALA A 1 124 ? -23.891 8.047 6.547 1 53 124 ALA A C 1
ATOM 923 O O . ALA A 1 124 ? -24.953 8.641 6.75 1 53 124 ALA A O 1
ATOM 924 N N . PHE A 1 125 ? -23.297 7.195 7.355 1 56.62 125 PHE A N 1
ATOM 925 C CA . PHE A 1 125 ? -24.094 6.812 8.516 1 56.62 125 PHE A CA 1
ATOM 926 C C . PHE A 1 125 ? -23.672 7.598 9.75 1 56.62 125 PHE A C 1
ATOM 928 O O . PHE A 1 125 ? -24.234 7.422 10.828 1 56.62 125 PHE A O 1
ATOM 935 N N . ILE A 1 126 ? -22.828 8.508 9.5 1 58.78 126 ILE A N 1
ATOM 936 C CA . ILE A 1 126 ? -22.219 9.25 10.594 1 58.78 126 ILE A CA 1
ATOM 937 C C . ILE A 1 126 ? -23.281 10.078 11.312 1 58.78 126 ILE A C 1
ATOM 939 O O . ILE A 1 126 ? -23.328 10.109 12.547 1 58.78 126 ILE A O 1
ATOM 943 N N . PRO A 1 127 ? -24.172 10.672 10.633 1 54.53 127 PRO A N 1
ATOM 944 C CA . PRO A 1 127 ? -25.125 11.531 11.352 1 54.53 127 PRO A CA 1
ATOM 945 C C . PRO A 1 127 ? -26.125 10.734 12.195 1 54.53 127 PRO A C 1
ATOM 947 O O . PRO A 1 127 ? -26.766 11.297 13.086 1 54.53 127 PRO A O 1
ATOM 950 N N . TRP A 1 128 ? -26.172 9.516 11.977 1 61.66 128 TRP A N 1
ATOM 951 C CA . TRP A 1 128 ? -27.172 8.719 12.664 1 61.66 128 TRP A CA 1
ATOM 952 C C . TRP A 1 128 ? -26.672 8.242 14.023 1 61.66 128 TRP A C 1
ATOM 954 O O . TRP A 1 128 ? -27.453 7.875 14.898 1 61.66 128 TRP A O 1
ATOM 964 N N . ASN A 1 129 ? -25.422 8.188 14.094 1 63.53 129 ASN A N 1
ATOM 965 C CA . ASN A 1 129 ? -24.828 7.797 15.375 1 63.53 129 ASN A CA 1
ATOM 966 C C . ASN A 1 129 ? -24.359 9.008 16.172 1 63.53 129 ASN A C 1
ATOM 968 O O . ASN A 1 129 ? -23.234 9.461 16 1 63.53 129 ASN A O 1
ATOM 972 N N . THR A 1 130 ? -25.375 9.625 16.922 1 65.38 130 THR A N 1
ATOM 973 C CA . THR A 1 130 ? -25.125 10.914 17.562 1 65.38 130 THR A CA 1
ATOM 974 C C . THR A 1 130 ? -24.953 10.742 19.062 1 65.38 130 THR A C 1
ATOM 976 O O . THR A 1 130 ? -25.422 9.75 19.641 1 65.38 130 THR A O 1
ATOM 979 N N . TYR A 1 131 ? -24 11.25 19.562 1 65.19 131 TYR A N 1
ATOM 980 C CA . TYR A 1 131 ? -23.859 11.398 21 1 65.19 131 TYR A CA 1
ATOM 981 C C . TYR A 1 131 ? -24.312 12.781 21.453 1 65.19 131 TYR A C 1
ATOM 983 O O . TYR A 1 131 ? -24.156 13.766 20.734 1 65.19 131 TYR A O 1
ATOM 991 N N . THR A 1 132 ? -25.203 12.805 22.375 1 61.12 132 THR A N 1
ATOM 992 C CA . THR A 1 132 ? -25.688 14.07 22.906 1 61.12 132 THR A CA 1
ATOM 993 C C . THR A 1 132 ? -24.641 14.727 23.781 1 61.12 132 THR A C 1
ATOM 995 O O . THR A 1 132 ? -24.219 14.164 24.797 1 61.12 132 THR A O 1
ATOM 998 N N . VAL A 1 133 ? -23.891 15.578 23.188 1 58.91 133 VAL A N 1
ATOM 999 C CA . VAL A 1 133 ? -22.969 16.344 24.031 1 58.91 133 VAL A CA 1
ATOM 1000 C C . VAL A 1 133 ? -23.516 17.766 24.219 1 58.91 133 VAL A C 1
ATOM 1002 O O . VAL A 1 133 ? -23.734 18.484 23.25 1 58.91 133 VAL A O 1
ATOM 1005 N N . PHE A 1 134 ? -23.641 18.203 25.484 1 55.25 134 PHE A N 1
ATOM 1006 C CA . PHE A 1 134 ? -24.109 19.516 25.938 1 55.25 134 PHE A CA 1
ATOM 1007 C C . PHE A 1 134 ? -25.391 19.906 25.219 1 55.25 134 PHE A C 1
ATOM 1009 O O . PHE A 1 134 ? -25.547 21.062 24.812 1 55.25 134 PHE A O 1
ATOM 1016 N N . GLY A 1 135 ? -26.188 18.938 24.812 1 60.41 135 GLY A N 1
ATOM 1017 C CA . GLY A 1 135 ? -27.5 19.234 24.234 1 60.41 135 GLY A CA 1
ATOM 1018 C C . GLY A 1 135 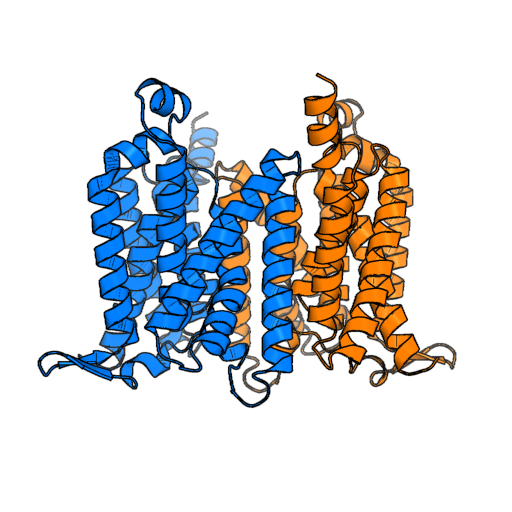? -27.5 19.203 22.719 1 60.41 135 GLY A C 1
ATOM 1019 O O . GLY A 1 135 ? -28.547 19.312 22.094 1 60.41 135 GLY A O 1
ATOM 1020 N N . ILE A 1 136 ? -26.328 19.297 22.078 1 64.12 136 ILE A N 1
ATOM 1021 C CA . ILE A 1 136 ? -26.266 19.25 20.625 1 64.12 136 ILE A CA 1
ATOM 1022 C C . ILE A 1 136 ? -25.922 17.828 20.156 1 64.12 136 ILE A C 1
ATOM 1024 O O . ILE A 1 136 ? -25.062 17.172 20.734 1 64.12 136 ILE A O 1
ATOM 1028 N N . GLU A 1 137 ? -26.641 17.344 19.391 1 72.88 137 GLU A N 1
ATOM 1029 C CA . GLU A 1 137 ? -26.406 16 18.844 1 72.88 137 GLU A CA 1
ATOM 1030 C C . GLU A 1 137 ? -25.234 16.016 17.859 1 72.88 137 GLU A C 1
ATOM 1032 O O . GLU A 1 137 ? -25.344 16.578 16.766 1 72.88 137 GLU A O 1
ATOM 1037 N N . ILE A 1 138 ? -24.156 15.664 18.406 1 75.25 138 ILE A N 1
ATOM 1038 C CA . ILE A 1 138 ? -22.969 15.609 17.562 1 75.25 138 ILE A CA 1
ATOM 1039 C C . ILE A 1 138 ? -22.641 14.164 17.203 1 75.25 138 ILE A C 1
ATOM 1041 O O . ILE A 1 138 ? -22.594 13.297 18.078 1 75.25 138 ILE A O 1
ATOM 1045 N N . PRO A 1 139 ? -22.562 13.969 15.969 1 78.75 139 PRO A N 1
ATOM 1046 C CA . PRO A 1 139 ? -22.172 12.609 15.578 1 78.75 139 PRO A CA 1
ATOM 1047 C C . PRO A 1 139 ? -20.844 12.172 16.203 1 78.75 139 PRO A C 1
ATOM 1049 O O . PRO A 1 139 ? -19.906 12.969 16.297 1 78.75 139 PRO A O 1
ATOM 1052 N N . LYS A 1 140 ? -20.844 10.977 16.734 1 75.56 140 LYS A N 1
ATOM 1053 C CA . LYS A 1 140 ? -19.688 10.414 17.438 1 75.56 140 LYS A CA 1
ATOM 1054 C C . LYS A 1 140 ? -18.422 10.523 16.594 1 75.56 140 LYS A C 1
ATOM 1056 O O . LYS A 1 140 ? -17.375 10.898 17.109 1 75.56 140 LYS A O 1
ATOM 1061 N N . ALA A 1 141 ? -18.531 10.25 15.344 1 75.56 141 ALA A N 1
ATOM 1062 C CA . ALA A 1 141 ? -17.375 10.266 14.453 1 75.56 141 ALA A CA 1
ATOM 1063 C C . ALA A 1 141 ? -16.828 11.68 14.297 1 75.56 141 ALA A C 1
ATOM 1065 O O . ALA A 1 141 ? -15.602 11.875 14.281 1 75.56 141 ALA A O 1
ATOM 1066 N N . THR A 1 142 ? -17.703 12.648 14.219 1 83.06 142 THR A N 1
ATOM 1067 C CA . THR A 1 142 ? -17.281 14.031 14.07 1 83.06 142 THR A CA 1
ATOM 1068 C C . THR A 1 142 ? -16.594 14.539 15.336 1 83.06 142 THR A C 1
ATOM 1070 O O . THR A 1 142 ? -15.578 15.234 15.258 1 83.06 142 THR A O 1
ATOM 1073 N N . GLY A 1 143 ? -17.188 14.117 16.422 1 83.44 143 GLY A N 1
ATOM 1074 C CA . GLY A 1 143 ? -16.594 14.516 17.672 1 83.44 143 GLY A CA 1
ATOM 1075 C C . GLY A 1 143 ? -15.203 13.922 17.891 1 83.44 143 GLY A C 1
ATOM 1076 O O . GLY A 1 143 ? -14.289 14.625 18.312 1 83.44 143 GLY A O 1
ATOM 1077 N N . MET A 1 144 ? -15.047 12.742 17.531 1 83.69 144 MET A N 1
ATOM 1078 C CA . MET A 1 144 ? -13.758 12.062 17.656 1 83.69 144 MET A CA 1
ATOM 1079 C C . MET A 1 144 ? -12.719 12.695 16.75 1 83.69 144 MET A C 1
ATOM 1081 O O . MET A 1 144 ? -11.586 12.938 17.156 1 83.69 144 MET A O 1
ATOM 1085 N N . LEU A 1 145 ? -13.125 13 15.57 1 88 145 LEU A N 1
ATOM 1086 C CA . LEU A 1 145 ? -12.188 13.562 14.594 1 88 145 LEU A CA 1
ATOM 1087 C C . LEU A 1 145 ? -11.805 14.992 14.977 1 88 145 LEU A C 1
ATOM 1089 O O . LEU A 1 145 ? -10.672 15.422 14.734 1 88 145 LEU A O 1
ATOM 1093 N N . LEU A 1 146 ? -12.797 15.641 15.562 1 91.06 146 LEU A N 1
ATOM 1094 C CA . LEU A 1 146 ? -12.484 16.984 16.047 1 91.06 146 LEU A CA 1
ATOM 1095 C C . LEU A 1 146 ? -11.43 16.938 17.141 1 91.06 146 LEU A C 1
ATOM 1097 O O . LEU A 1 146 ? -10.492 17.734 17.141 1 91.06 146 LEU A O 1
ATOM 1101 N N . CYS A 1 147 ? -11.586 16.016 17.984 1 91.19 147 CYS A N 1
ATOM 1102 C CA . CYS A 1 147 ? -10.617 15.859 19.062 1 91.19 147 CYS A CA 1
ATOM 1103 C C . CYS A 1 147 ? -9.25 15.477 18.516 1 91.19 147 CYS A C 1
ATOM 1105 O O . CYS A 1 147 ? -8.234 16.016 18.953 1 91.19 147 CYS A O 1
ATOM 1107 N N . ILE A 1 148 ? -9.258 14.648 17.594 1 91.38 148 ILE A N 1
ATOM 1108 C CA . ILE A 1 148 ? -8.016 14.188 17 1 91.38 148 ILE A CA 1
ATOM 1109 C C . ILE A 1 148 ? -7.332 15.336 16.25 1 91.38 148 ILE A C 1
ATOM 1111 O O . ILE A 1 148 ? -6.113 15.5 16.328 1 91.38 148 ILE A O 1
ATOM 1115 N N . THR A 1 149 ? -8.133 16.109 15.547 1 94.69 149 THR A N 1
ATOM 1116 C CA . THR A 1 149 ? -7.59 17.234 14.797 1 94.69 149 THR A CA 1
ATOM 1117 C C . THR A 1 149 ? -6.969 18.266 15.734 1 94.69 149 THR A C 1
ATOM 1119 O O . THR A 1 149 ? -5.867 18.75 15.492 1 94.69 149 THR A O 1
ATOM 1122 N N . ILE A 1 150 ? -7.684 18.531 16.766 1 95.5 150 ILE A N 1
ATOM 1123 C CA . ILE A 1 150 ? -7.18 19.484 17.75 1 95.5 150 ILE A CA 1
ATOM 1124 C C . ILE A 1 150 ? -5.918 18.938 18.406 1 95.5 150 ILE A C 1
ATOM 1126 O O . ILE A 1 150 ? -4.941 19.672 18.594 1 95.5 150 ILE A O 1
ATOM 1130 N N . PHE A 1 151 ? -5.969 17.719 18.688 1 94.44 151 PHE A N 1
ATOM 1131 C CA . PHE A 1 151 ? -4.812 17.062 19.297 1 94.44 151 PHE A CA 1
ATOM 1132 C C . PHE A 1 151 ? -3.611 17.109 18.359 1 94.44 151 PHE A C 1
ATOM 1134 O O . PHE A 1 151 ? -2.506 17.453 18.781 1 94.44 151 PHE A O 1
ATOM 1141 N N . ALA A 1 152 ? -3.797 16.75 17.141 1 94.81 152 ALA A N 1
ATOM 1142 C CA . ALA A 1 152 ? -2.717 16.781 16.172 1 94.81 152 ALA A CA 1
ATOM 1143 C C . ALA A 1 152 ? -2.17 18.188 15.984 1 94.81 152 ALA A C 1
ATOM 1145 O O . ALA A 1 152 ? -0.954 18.391 15.93 1 94.81 152 ALA A O 1
ATOM 1146 N N . LEU A 1 153 ? -3.092 19.141 15.953 1 94.81 153 LEU A N 1
ATOM 1147 C CA . LEU A 1 153 ? -2.688 20.531 15.805 1 94.81 153 LEU A CA 1
ATOM 1148 C C . LEU A 1 153 ? -1.862 20.984 17 1 94.81 153 LEU A C 1
ATOM 1150 O O . LEU A 1 153 ? -0.829 21.641 16.844 1 94.81 153 LEU A O 1
ATOM 1154 N N . LEU A 1 154 ? -2.285 20.609 18.109 1 96.25 154 LEU A N 1
ATOM 1155 C CA . LEU A 1 154 ? -1.593 21.016 19.328 1 96.25 154 LEU A CA 1
ATOM 1156 C C . LEU A 1 154 ? -0.198 20.406 19.391 1 96.25 154 LEU A C 1
ATOM 1158 O O . LEU A 1 154 ? 0.773 21.078 19.719 1 96.25 154 LEU A O 1
ATOM 1162 N N . VAL A 1 155 ? -0.103 19.188 19.062 1 95.62 155 VAL A N 1
ATOM 1163 C CA . VAL A 1 155 ? 1.182 18.5 19.109 1 95.62 155 VAL A CA 1
ATOM 1164 C C . VAL A 1 155 ? 2.127 19.109 18.078 1 95.62 155 VAL A C 1
ATOM 1166 O O . VAL A 1 155 ? 3.303 19.344 18.359 1 95.62 155 VAL A O 1
ATOM 1169 N N . ILE A 1 156 ? 1.629 19.391 16.922 1 94.75 156 ILE A N 1
ATOM 1170 C CA . ILE A 1 156 ? 2.455 19.938 15.844 1 94.75 156 ILE A CA 1
ATOM 1171 C C . ILE A 1 156 ? 2.926 21.344 16.219 1 94.75 156 ILE A C 1
ATOM 1173 O O . ILE A 1 156 ? 4.086 21.688 15.992 1 94.75 156 ILE A O 1
ATOM 1177 N N . LEU A 1 157 ? 1.993 22.094 16.812 1 93.88 157 LEU A N 1
ATOM 1178 C CA . LEU A 1 157 ? 2.359 23.453 17.219 1 93.88 157 LEU A CA 1
ATOM 1179 C C . LEU A 1 157 ? 3.354 23.438 18.375 1 93.88 157 LEU A C 1
ATOM 1181 O O . LEU A 1 157 ? 4.293 24.234 18.406 1 93.88 157 LEU A O 1
ATOM 1185 N N . MET A 1 158 ? 3.16 22.531 19.266 1 94.88 158 MET A N 1
ATOM 1186 C CA . MET A 1 158 ? 4.016 22.438 20.453 1 94.88 158 MET A CA 1
ATOM 1187 C C . MET A 1 158 ? 5.398 21.906 20.078 1 94.88 158 MET A C 1
ATOM 1189 O O . MET A 1 158 ? 6.406 22.359 20.625 1 94.88 158 MET A O 1
ATOM 1193 N N . PHE A 1 159 ? 5.469 21.047 19.156 1 95 159 PHE A N 1
ATOM 1194 C CA . PHE A 1 159 ? 6.734 20.422 18.781 1 95 159 PHE A CA 1
ATOM 1195 C C . PHE A 1 159 ? 7.133 20.812 17.375 1 95 159 PHE A C 1
ATOM 1197 O O . PHE A 1 159 ? 7.785 20.031 16.672 1 95 159 PHE A O 1
ATOM 1204 N N . TYR A 1 160 ? 6.715 21.938 16.984 1 94.19 160 TYR A N 1
ATOM 1205 C CA . TYR A 1 160 ? 6.957 22.359 15.609 1 94.19 160 TYR A CA 1
ATOM 1206 C C . TYR A 1 160 ? 8.453 22.453 15.32 1 94.19 160 TYR A C 1
ATOM 1208 O O . TYR A 1 160 ? 8.93 21.953 14.305 1 94.19 160 TYR A O 1
ATOM 1216 N N . LYS A 1 161 ? 9.234 23.047 16.203 1 93.38 161 LYS A N 1
ATOM 1217 C CA . LYS A 1 161 ? 10.672 23.219 16.016 1 93.38 161 LYS A CA 1
ATOM 1218 C C . LYS A 1 161 ? 11.398 21.875 16 1 93.38 161 LYS A C 1
ATOM 1220 O O . LYS A 1 161 ? 12.289 21.656 15.188 1 93.38 161 LYS A O 1
ATOM 1225 N N . GLU A 1 162 ? 10.945 21.031 16.891 1 94.31 162 GLU A N 1
ATOM 1226 C CA . GLU A 1 162 ? 11.562 19.719 16.969 1 94.31 162 GLU A CA 1
ATOM 1227 C C . GLU A 1 162 ? 11.25 18.875 15.727 1 94.31 162 GLU A C 1
ATOM 1229 O O . GLU A 1 162 ? 12.133 18.219 15.18 1 94.31 162 GLU A O 1
ATOM 1234 N N . LEU A 1 163 ? 10.008 19.016 15.312 1 94.44 163 LEU A N 1
ATOM 1235 C CA . LEU A 1 163 ? 9.594 18.266 14.133 1 94.44 163 LEU A CA 1
ATOM 1236 C C . LEU A 1 163 ? 10.281 18.797 12.883 1 94.44 163 LEU A C 1
ATOM 1238 O O . LEU A 1 163 ? 10.719 18.016 12.031 1 94.44 163 LEU A O 1
ATOM 1242 N N . LYS A 1 164 ? 10.367 20.062 12.828 1 93.56 164 LYS A N 1
ATOM 1243 C CA . LYS A 1 164 ? 11.008 20.688 11.68 1 93.56 164 LYS A CA 1
ATOM 1244 C C . LYS A 1 164 ? 12.492 20.328 11.625 1 93.56 164 LYS A C 1
ATOM 1246 O O . LYS A 1 164 ? 13 19.922 10.578 1 93.56 164 LYS A O 1
ATOM 1251 N N . LEU A 1 165 ? 13.156 20.359 12.664 1 92.94 165 LEU A N 1
ATOM 1252 C CA . LEU A 1 165 ? 14.594 20.109 12.719 1 92.94 165 LEU A CA 1
ATOM 1253 C C . LEU A 1 165 ? 14.906 18.641 12.453 1 92.94 165 LEU A C 1
ATOM 1255 O O . LEU A 1 165 ? 15.852 18.328 11.734 1 92.94 165 LEU A O 1
ATOM 1259 N N . THR A 1 166 ? 14.148 17.812 12.992 1 91.69 166 THR A N 1
ATOM 1260 C CA . THR A 1 166 ? 14.406 16.375 12.828 1 91.69 166 THR A CA 1
ATOM 1261 C C . THR A 1 166 ? 14.062 15.93 11.414 1 91.69 166 THR A C 1
ATOM 1263 O O . THR A 1 166 ? 14.602 14.938 10.922 1 91.69 166 THR A O 1
ATOM 1266 N N . SER A 1 167 ? 13.156 16.641 10.742 1 90.44 167 SER A N 1
ATOM 1267 C CA . SER A 1 167 ? 12.719 16.266 9.398 1 90.44 167 SER A CA 1
ATOM 1268 C C . SER A 1 167 ? 13.711 16.75 8.344 1 90.44 167 SER A C 1
ATOM 1270 O O . SER A 1 167 ? 13.922 16.078 7.336 1 90.44 167 SER A O 1
ATOM 1272 N N . PHE A 1 168 ? 14.445 17.828 8.609 1 89.44 168 PHE A N 1
ATOM 1273 C CA . PHE A 1 168 ? 15.305 18.406 7.582 1 89.44 168 PHE A CA 1
ATOM 1274 C C . PHE A 1 168 ? 16.766 18.094 7.871 1 89.44 168 PHE A C 1
ATOM 1276 O O . PHE A 1 168 ? 17.578 17.953 6.945 1 89.44 168 PHE A O 1
ATOM 1283 N N . ASP A 1 169 ? 17.078 18.016 9.164 1 90.38 169 ASP A N 1
ATOM 1284 C CA . ASP A 1 169 ? 18.453 17.734 9.539 1 90.38 169 ASP A CA 1
ATOM 1285 C C . ASP A 1 169 ? 18.531 16.906 10.812 1 90.38 169 ASP A C 1
ATOM 1287 O O . ASP A 1 169 ? 18.75 17.453 11.898 1 90.38 169 ASP A O 1
ATOM 1291 N N . ALA A 1 170 ? 18.438 15.633 10.539 1 87.69 170 ALA A N 1
ATOM 1292 C CA . ALA A 1 170 ? 18.438 14.727 11.695 1 87.69 170 ALA A CA 1
ATOM 1293 C C . ALA A 1 170 ? 19.781 14.773 12.422 1 87.69 170 ALA A C 1
ATOM 1295 O O . ALA A 1 170 ? 19.828 14.664 13.648 1 87.69 170 ALA A O 1
ATOM 1296 N N . ALA A 1 171 ? 20.844 14.961 11.656 1 88 171 ALA A N 1
ATOM 1297 C CA . ALA A 1 171 ? 22.188 15.016 12.25 1 88 171 ALA A CA 1
ATOM 1298 C C . ALA A 1 171 ? 22.328 16.219 13.18 1 88 171 ALA A C 1
ATOM 1300 O O . ALA A 1 171 ? 22.844 16.109 14.289 1 88 171 ALA A O 1
ATOM 1301 N N . LEU A 1 172 ? 21.891 17.312 12.664 1 89.5 172 LEU A N 1
ATOM 1302 C CA . LEU A 1 172 ? 21.938 18.516 13.484 1 89.5 172 LEU A CA 1
ATOM 1303 C C . LEU A 1 172 ? 21.062 18.375 14.719 1 89.5 172 LEU A C 1
ATOM 1305 O O . LEU A 1 172 ? 21.422 18.828 15.805 1 89.5 172 LEU A O 1
ATOM 1309 N N . ALA A 1 173 ? 19.938 17.719 14.57 1 91.31 173 ALA A N 1
ATOM 1310 C CA . ALA A 1 173 ? 19.031 17.516 15.688 1 91.31 173 ALA A CA 1
ATOM 1311 C C . ALA A 1 173 ? 19.688 16.688 16.797 1 91.31 173 ALA A C 1
ATOM 1313 O O . ALA A 1 173 ? 19.547 16.984 17.969 1 91.31 173 ALA A O 1
ATOM 1314 N N . VAL A 1 174 ? 20.406 15.703 16.422 1 89.81 174 VAL A N 1
ATOM 1315 C CA . VAL A 1 174 ? 21.109 14.852 17.375 1 89.81 174 VAL A CA 1
ATOM 1316 C C . VAL A 1 174 ? 22.172 15.664 18.109 1 89.81 174 VAL A C 1
ATOM 1318 O O . VAL A 1 174 ? 22.359 15.516 19.312 1 89.81 174 VAL A O 1
ATOM 1321 N N . THR A 1 175 ? 22.875 16.484 17.359 1 91.06 175 THR A N 1
ATOM 1322 C CA . THR A 1 175 ? 23.953 17.297 17.922 1 91.06 175 THR A CA 1
ATOM 1323 C C . THR A 1 175 ? 23.406 18.312 18.922 1 91.06 175 THR A C 1
ATOM 1325 O O . THR A 1 175 ? 24.078 18.688 19.875 1 91.06 175 THR A O 1
ATOM 1328 N N . LEU A 1 176 ? 22.219 18.734 18.719 1 93.5 176 LEU A N 1
ATOM 1329 C CA . LEU A 1 176 ? 21.594 19.703 19.594 1 93.5 176 LEU A CA 1
ATOM 1330 C C . LEU A 1 176 ? 20.969 19 20.812 1 93.5 176 LEU A C 1
ATOM 1332 O O . LEU A 1 176 ? 20.406 19.672 21.688 1 93.5 176 LEU A O 1
ATOM 1336 N N . GLY A 1 177 ? 21.047 17.672 20.875 1 91.19 177 GLY A N 1
ATOM 1337 C CA . GLY A 1 177 ? 20.594 16.891 22.016 1 91.19 177 GLY A CA 1
ATOM 1338 C C . GLY A 1 177 ? 19.125 16.516 21.938 1 91.19 177 GLY A C 1
ATOM 1339 O O . GLY A 1 177 ? 18.516 16.125 22.938 1 91.19 177 GLY A O 1
ATOM 1340 N N . LEU A 1 178 ? 18.547 16.719 20.828 1 91.94 178 LEU A N 1
ATOM 1341 C CA . LEU A 1 178 ? 17.141 16.359 20.688 1 91.94 178 LEU A CA 1
ATOM 1342 C C . LEU A 1 178 ? 16.969 14.852 20.562 1 91.94 178 LEU A C 1
ATOM 1344 O O . LEU A 1 178 ? 17.766 14.188 19.906 1 91.94 178 LEU A O 1
ATOM 1348 N N . PRO A 1 179 ? 15.977 14.352 21.266 1 92.81 179 PRO A N 1
ATOM 1349 C CA . PRO A 1 179 ? 15.688 12.922 21.109 1 92.81 179 PRO A CA 1
ATOM 1350 C C . PRO A 1 179 ? 15 12.602 19.781 1 92.81 179 PRO A C 1
ATOM 1352 O O . PRO A 1 179 ? 13.773 12.469 19.734 1 92.81 179 PRO A O 1
ATOM 1355 N N . VAL A 1 180 ? 15.703 12.352 18.828 1 91.81 180 VAL A N 1
ATOM 1356 C CA . VAL A 1 180 ? 15.219 12.172 17.469 1 91.81 180 VAL A CA 1
ATOM 1357 C C . VAL A 1 180 ? 14.281 10.969 17.406 1 91.81 180 VAL A C 1
ATOM 1359 O O . VAL A 1 180 ? 13.234 11.016 16.75 1 91.81 180 VAL A O 1
ATOM 1362 N N . ALA A 1 181 ? 14.602 9.961 18.125 1 90.69 181 ALA A N 1
ATOM 1363 C CA . ALA A 1 181 ? 13.781 8.75 18.125 1 90.69 181 ALA A CA 1
ATOM 1364 C C . ALA A 1 181 ? 12.406 9.023 18.734 1 90.69 181 ALA A C 1
ATOM 1366 O O . ALA A 1 181 ? 11.391 8.578 18.188 1 90.69 181 ALA A O 1
ATOM 1367 N N . LEU A 1 182 ? 12.414 9.711 19.766 1 92.31 182 LEU A N 1
ATOM 1368 C CA . LEU A 1 182 ? 11.148 10.016 20.438 1 92.31 182 LEU A CA 1
ATOM 1369 C C . LEU A 1 182 ? 10.266 10.875 19.547 1 92.31 182 LEU A C 1
ATOM 1371 O O . LEU A 1 182 ? 9.047 10.68 19.484 1 92.31 182 LEU A O 1
ATOM 1375 N N . ILE A 1 183 ? 10.875 11.789 18.859 1 93.19 183 ILE A N 1
ATOM 1376 C CA . ILE A 1 183 ? 10.125 12.68 17.984 1 93.19 183 ILE A CA 1
ATOM 1377 C C . ILE A 1 183 ? 9.586 11.891 16.797 1 93.19 183 ILE A C 1
ATOM 1379 O O . ILE A 1 183 ? 8.469 12.141 16.344 1 93.19 183 ILE A O 1
ATOM 1383 N N . HIS A 1 184 ? 10.383 10.977 16.406 1 91.06 184 HIS A N 1
ATOM 1384 C CA . HIS A 1 184 ? 9.953 10.109 15.305 1 91.06 184 HIS A CA 1
ATOM 1385 C C . HIS A 1 184 ? 8.719 9.305 15.695 1 91.06 184 HIS A C 1
ATOM 1387 O O . HIS A 1 184 ? 7.73 9.273 14.953 1 91.06 184 HIS A O 1
ATOM 1393 N N . TYR A 1 185 ? 8.734 8.773 16.859 1 91.12 185 TYR A N 1
ATOM 1394 C CA . TYR A 1 185 ? 7.613 7.93 17.281 1 91.12 185 TYR A CA 1
ATOM 1395 C C . TYR A 1 185 ? 6.414 8.781 17.688 1 91.12 185 TYR A C 1
ATOM 1397 O O . TYR A 1 185 ? 5.27 8.328 17.609 1 91.12 185 TYR A O 1
ATOM 1405 N N . LEU A 1 186 ? 6.719 9.945 18.062 1 92.94 186 LEU A N 1
ATOM 1406 C CA . LEU A 1 186 ? 5.625 10.891 18.281 1 92.94 186 LEU A CA 1
ATOM 1407 C C . LEU A 1 186 ? 4.867 11.164 16.984 1 92.94 186 LEU A C 1
ATOM 1409 O O . LEU A 1 186 ? 3.635 11.141 16.969 1 92.94 186 LEU A O 1
ATOM 1413 N N . LEU A 1 187 ? 5.66 11.383 15.992 1 93 187 LEU A N 1
ATOM 1414 C CA . LEU A 1 187 ? 5.059 11.641 14.688 1 93 187 LEU A CA 1
ATOM 1415 C C . LEU A 1 187 ? 4.297 10.414 14.188 1 93 187 LEU A C 1
ATOM 1417 O O . LEU A 1 187 ? 3.174 10.531 13.695 1 93 187 LEU A O 1
ATOM 1421 N N . MET A 1 188 ? 4.848 9.25 14.383 1 91.19 188 MET A N 1
ATOM 1422 C CA . MET A 1 188 ? 4.191 8.016 13.945 1 91.19 188 MET A CA 1
ATOM 1423 C C . MET A 1 188 ? 2.918 7.77 14.75 1 91.19 188 MET A C 1
ATOM 1425 O O . MET A 1 188 ? 1.933 7.258 14.211 1 91.19 188 MET A O 1
ATOM 1429 N N . GLY A 1 189 ? 3.012 8.125 16 1 91.62 189 GLY A N 1
ATOM 1430 C CA . GLY A 1 189 ? 1.812 8.047 16.812 1 91.62 189 GLY A CA 1
ATOM 1431 C C . GLY A 1 189 ? 0.697 8.953 16.328 1 91.62 189 GLY A C 1
ATOM 1432 O O . GLY A 1 189 ? -0.467 8.547 16.297 1 91.62 189 GLY A O 1
ATOM 1433 N N . LEU A 1 190 ? 1.073 10.117 15.945 1 93.44 190 LEU A N 1
ATOM 1434 C CA . LEU A 1 190 ? 0.106 11.062 15.398 1 93.44 190 LEU A CA 1
ATOM 1435 C C . LEU A 1 190 ? -0.504 10.531 14.102 1 93.44 190 LEU A C 1
ATOM 1437 O O . LEU A 1 190 ? -1.712 10.648 13.883 1 93.44 190 LEU A O 1
ATOM 1441 N N . VAL A 1 191 ? 0.329 9.969 13.289 1 92.94 191 VAL A N 1
ATOM 1442 C CA . VAL A 1 191 ? -0.134 9.391 12.031 1 92.94 191 VAL A CA 1
ATOM 1443 C C . VAL A 1 191 ? -1.104 8.25 12.305 1 92.94 191 VAL A C 1
ATOM 1445 O O . VAL A 1 191 ? -2.162 8.156 11.68 1 92.94 191 VAL A O 1
ATOM 1448 N N . SER A 1 192 ? -0.766 7.492 13.25 1 90.5 192 SER A N 1
ATOM 1449 C CA . SER A 1 192 ? -1.581 6.328 13.594 1 90.5 192 SER A CA 1
ATOM 1450 C C . SER A 1 192 ? -2.949 6.75 14.117 1 90.5 192 SER A C 1
ATOM 1452 O O . SER A 1 192 ? -3.977 6.238 13.664 1 90.5 192 SER A O 1
ATOM 1454 N N . ILE A 1 193 ? -2.941 7.684 15 1 90.19 193 ILE A N 1
ATOM 1455 C CA . ILE A 1 193 ? -4.191 8.125 15.609 1 90.19 193 ILE A CA 1
ATOM 1456 C C . ILE A 1 193 ? -5.074 8.789 14.555 1 90.19 193 ILE A C 1
ATOM 1458 O O . ILE A 1 193 ? -6.293 8.594 14.547 1 90.19 193 ILE A O 1
ATOM 1462 N N . THR A 1 194 ? -4.477 9.578 13.75 1 90.88 194 THR A N 1
ATOM 1463 C CA . THR A 1 194 ? -5.219 10.266 12.695 1 90.88 194 THR A CA 1
ATOM 1464 C C . THR A 1 194 ? -5.746 9.266 11.664 1 90.88 194 THR A C 1
ATOM 1466 O O . THR A 1 194 ? -6.887 9.383 11.219 1 90.88 194 THR A O 1
ATOM 1469 N N . ALA A 1 195 ? -4.922 8.352 11.305 1 88.31 195 ALA A N 1
ATOM 1470 C CA . ALA A 1 195 ? -5.312 7.34 10.32 1 88.31 195 ALA A CA 1
ATOM 1471 C C . ALA A 1 195 ? -6.473 6.492 10.844 1 88.31 195 ALA A C 1
ATOM 1473 O O . ALA A 1 195 ? -7.457 6.281 10.133 1 88.31 195 ALA A O 1
ATOM 1474 N N . VAL A 1 196 ? -6.414 6.109 12.047 1 83.38 196 VAL A N 1
ATOM 1475 C CA . VAL A 1 196 ? -7.418 5.234 12.641 1 83.38 196 VAL A CA 1
ATOM 1476 C C . VAL A 1 196 ? -8.734 5.996 12.805 1 83.38 196 VAL A C 1
ATOM 1478 O O . VAL A 1 196 ? -9.805 5.457 12.531 1 83.38 196 VAL A O 1
ATOM 1481 N N . GLY A 1 197 ? -8.617 7.199 13.367 1 82.94 197 GLY A N 1
ATOM 1482 C CA . GLY A 1 197 ? -9.812 8.016 13.516 1 82.94 197 GLY A CA 1
ATOM 1483 C C . GLY A 1 197 ? -10.523 8.281 12.203 1 82.94 197 GLY A C 1
ATOM 1484 O O . GLY A 1 197 ? -11.758 8.297 12.148 1 82.94 197 GLY A O 1
ATOM 1485 N N . SER A 1 198 ? -9.742 8.406 11.195 1 85.31 198 SER A N 1
ATOM 1486 C CA . SER A 1 198 ? -10.297 8.703 9.883 1 85.31 198 SER A CA 1
ATOM 1487 C C . SER A 1 198 ? -10.797 7.438 9.195 1 85.31 198 SER A C 1
ATOM 1489 O O . SER A 1 198 ? -11.766 7.48 8.43 1 85.31 198 SER A O 1
ATOM 1491 N N . PHE A 1 199 ? -10.148 6.375 9.516 1 79.19 199 PHE A N 1
ATOM 1492 C CA . PHE A 1 199 ? -10.477 5.098 8.906 1 79.19 199 PHE A CA 1
ATOM 1493 C C . PHE A 1 199 ? -11.93 4.727 9.18 1 79.19 199 PHE A C 1
ATOM 1495 O O . PHE A 1 199 ? -12.648 4.281 8.281 1 79.19 199 PHE A O 1
ATOM 1502 N N . ASP A 1 200 ? -12.359 4.879 10.336 1 69.56 200 ASP A N 1
ATOM 1503 C CA . ASP A 1 200 ? -13.711 4.543 10.758 1 69.56 200 ASP A CA 1
ATOM 1504 C C . ASP A 1 200 ? -14.75 5.402 10.039 1 69.56 200 ASP A C 1
ATOM 1506 O O . ASP A 1 200 ? -15.852 4.938 9.75 1 69.56 200 ASP A O 1
ATOM 1510 N N . ALA A 1 201 ? -14.281 6.605 9.695 1 73.06 201 ALA A N 1
ATOM 1511 C CA . ALA A 1 201 ? -15.211 7.562 9.102 1 73.06 201 ALA A CA 1
ATOM 1512 C C . ALA A 1 201 ? -15.234 7.434 7.582 1 73.06 201 ALA A C 1
ATOM 1514 O O . ALA A 1 201 ? -16.312 7.48 6.969 1 73.06 201 ALA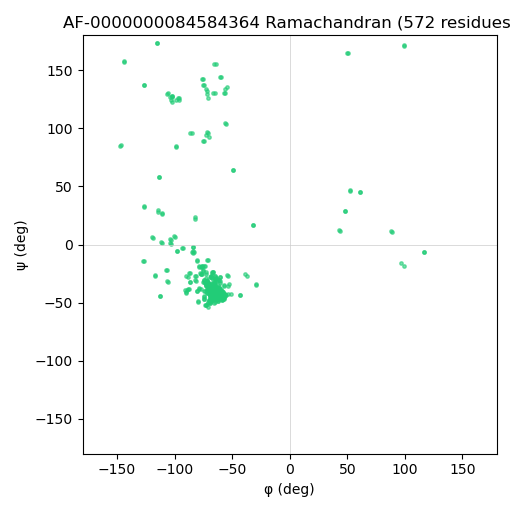 A O 1
ATOM 1515 N N . VAL A 1 202 ? -14.07 7.25 7.004 1 77.5 202 VAL A N 1
ATOM 1516 C CA . VAL A 1 202 ? -14.039 7.473 5.562 1 77.5 202 VAL A CA 1
ATOM 1517 C C . VAL A 1 202 ? -13.438 6.254 4.863 1 77.5 202 VAL A C 1
ATOM 1519 O O . VAL A 1 202 ? -13.602 6.082 3.654 1 77.5 202 VAL A O 1
ATOM 1522 N N . GLY A 1 203 ? -12.805 5.359 5.512 1 75.81 203 GLY A N 1
ATOM 1523 C CA . GLY A 1 203 ? -12.203 4.184 4.906 1 75.81 203 GLY A CA 1
ATOM 1524 C C . GLY A 1 203 ? -10.711 4.324 4.676 1 75.81 203 GLY A C 1
ATOM 1525 O O . GLY A 1 203 ? -10.172 5.434 4.723 1 75.81 203 GLY A O 1
ATOM 1526 N N . ALA A 1 204 ? -10.078 3.234 4.297 1 76.12 204 ALA A N 1
ATOM 1527 C CA . ALA A 1 204 ? -8.625 3.156 4.246 1 76.12 204 ALA A CA 1
ATOM 1528 C C . ALA A 1 204 ? -8.07 3.922 3.047 1 76.12 204 ALA A C 1
ATOM 1530 O O . ALA A 1 204 ? -7.086 4.656 3.17 1 76.12 204 ALA A O 1
ATOM 1531 N N . VAL A 1 205 ? -8.664 3.746 1.97 1 78.25 205 VAL A N 1
ATOM 1532 C CA . VAL A 1 205 ? -8.133 4.324 0.739 1 78.25 205 VAL A CA 1
ATOM 1533 C C . VAL A 1 205 ? -8.172 5.852 0.827 1 78.25 205 VAL A C 1
ATOM 1535 O O . VAL A 1 205 ? -7.223 6.527 0.428 1 78.25 205 VAL A O 1
ATOM 1538 N N . LEU A 1 206 ? -9.25 6.375 1.35 1 84.81 206 LEU A N 1
ATOM 1539 C CA . LEU A 1 206 ? -9.367 7.824 1.471 1 84.81 206 LEU A CA 1
ATOM 1540 C C . LEU A 1 206 ? -8.352 8.367 2.469 1 84.81 206 LEU A C 1
ATOM 1542 O O . LEU A 1 206 ? -7.809 9.453 2.273 1 84.81 206 LEU A O 1
ATOM 1546 N N . VAL A 1 207 ? -8.117 7.617 3.453 1 89.06 207 VAL A N 1
A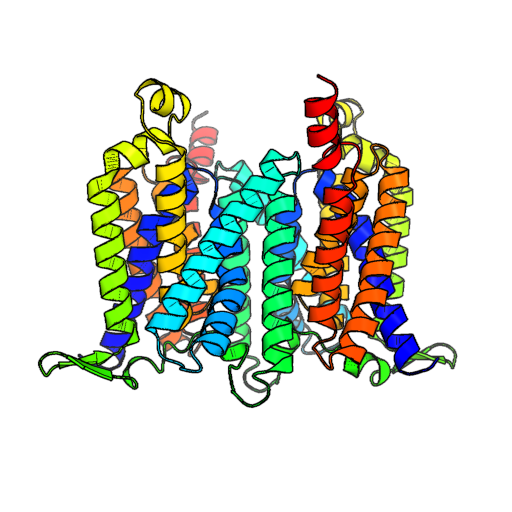TOM 1547 C CA . VAL A 1 207 ? -7.16 8.062 4.465 1 89.06 207 VAL A CA 1
ATOM 1548 C C . VAL A 1 207 ? -5.777 8.203 3.834 1 89.06 207 VAL A C 1
ATOM 1550 O O . VAL A 1 207 ? -5.117 9.234 4.004 1 89.06 207 VAL A O 1
ATOM 1553 N N . VAL A 1 208 ? -5.398 7.215 3.092 1 90.31 208 VAL A N 1
ATOM 1554 C CA . VAL A 1 208 ? -4.082 7.266 2.463 1 90.31 208 VAL A CA 1
ATOM 1555 C C . VAL A 1 208 ? -4.027 8.43 1.473 1 90.31 208 VAL A C 1
ATOM 1557 O O . VAL A 1 208 ? -3.033 9.156 1.416 1 90.31 208 VAL A O 1
ATOM 1560 N N . SER A 1 209 ? -5.098 8.594 0.761 1 93 209 SER A N 1
ATOM 1561 C CA . SER A 1 209 ? -5.168 9.68 -0.21 1 93 209 SER A CA 1
ATOM 1562 C C . SER A 1 209 ? -5.023 11.039 0.47 1 93 209 SER A C 1
ATOM 1564 O O . SER A 1 209 ? -4.266 11.891 0.008 1 93 209 SER A O 1
ATOM 1566 N N . MET A 1 210 ? -5.668 11.148 1.558 1 94.12 210 MET A N 1
ATOM 1567 C CA . MET A 1 210 ? -5.668 12.445 2.24 1 94.12 210 MET A CA 1
ATOM 1568 C C . MET A 1 210 ? -4.348 12.672 2.967 1 94.12 210 MET A C 1
ATOM 1570 O O . MET A 1 210 ? -3.957 13.82 3.203 1 94.12 210 MET A O 1
ATOM 1574 N N . LEU A 1 211 ? -3.678 11.648 3.32 1 94.06 211 LEU A N 1
ATOM 1575 C CA . LEU A 1 211 ? -2.379 11.773 3.973 1 94.06 211 LEU A CA 1
ATOM 1576 C C . LEU A 1 211 ? -1.3 12.156 2.967 1 94.06 211 LEU A C 1
ATOM 1578 O O . LEU A 1 211 ? -0.299 12.781 3.332 1 94.06 211 LEU A O 1
ATOM 1582 N N . VAL A 1 212 ? -1.53 11.883 1.683 1 94.25 212 VAL A N 1
ATOM 1583 C CA . VAL A 1 212 ? -0.444 12.008 0.717 1 94.25 212 VAL A CA 1
ATOM 1584 C C . VAL A 1 212 ? -0.741 13.156 -0.249 1 94.25 212 VAL A C 1
ATOM 1586 O O . VAL A 1 212 ? 0.095 14.039 -0.45 1 94.25 212 VAL A O 1
ATOM 1589 N N . VAL A 1 213 ? -1.923 13.258 -0.723 1 94.5 213 VAL A N 1
ATOM 1590 C CA . VAL A 1 213 ? -2.236 14.094 -1.876 1 94.5 213 VAL A CA 1
ATOM 1591 C C . VAL A 1 213 ? -2.197 15.57 -1.471 1 94.5 213 VAL A C 1
ATOM 1593 O O . VAL A 1 213 ? -1.496 16.375 -2.092 1 94.5 213 VAL A O 1
ATOM 1596 N N . PRO A 1 214 ? -2.902 15.93 -0.414 1 95.12 214 PRO A N 1
ATOM 1597 C CA . PRO A 1 214 ? -2.879 17.359 -0.07 1 95.12 214 PRO A CA 1
ATOM 1598 C C . PRO A 1 214 ? -1.48 17.844 0.291 1 95.12 214 PRO A C 1
ATOM 1600 O O . PRO A 1 214 ? -1.087 18.953 -0.112 1 95.12 214 PRO A O 1
ATOM 1603 N N . GLY A 1 215 ? -0.771 17.047 1.037 1 94.38 215 GLY A N 1
ATOM 1604 C CA . GLY A 1 215 ? 0.591 17.422 1.387 1 94.38 215 GLY A CA 1
ATOM 1605 C C . GLY A 1 215 ? 1.502 17.562 0.18 1 94.38 215 GLY A C 1
ATOM 1606 O O . GLY A 1 215 ? 2.342 18.453 0.128 1 94.38 215 GLY A O 1
ATOM 1607 N N . THR A 1 216 ? 1.318 16.703 -0.768 1 93.69 216 THR A N 1
ATOM 1608 C CA . THR A 1 216 ? 2.146 16.766 -1.968 1 93.69 216 THR A CA 1
ATOM 1609 C C . THR A 1 216 ? 1.8 17.984 -2.812 1 93.69 216 THR A C 1
ATOM 1611 O O . THR A 1 216 ? 2.682 18.609 -3.41 1 93.69 216 THR A O 1
ATOM 1614 N N . CYS A 1 217 ? 0.55 18.266 -2.848 1 93.81 217 CYS A N 1
ATOM 1615 C CA . CYS A 1 217 ? 0.148 19.484 -3.537 1 93.81 217 CYS A CA 1
ATOM 1616 C C . CYS A 1 217 ? 0.818 20.703 -2.92 1 93.81 217 CYS A C 1
ATOM 1618 O O . CYS A 1 217 ? 1.356 21.562 -3.635 1 93.81 217 CYS A O 1
ATOM 1620 N N . ALA A 1 218 ? 0.74 20.75 -1.646 1 93.69 218 ALA A N 1
ATOM 1621 C CA . ALA A 1 218 ? 1.338 21.891 -0.933 1 93.69 218 ALA A CA 1
ATOM 1622 C C . ALA A 1 218 ? 2.85 21.922 -1.139 1 93.69 218 ALA A C 1
ATOM 1624 O O . ALA A 1 218 ? 3.436 23 -1.28 1 93.69 218 ALA A O 1
ATOM 1625 N N . TYR A 1 219 ? 3.424 20.734 -1.153 1 91.5 219 TYR A N 1
ATOM 1626 C CA . TYR A 1 219 ? 4.867 20.625 -1.331 1 91.5 219 TYR A CA 1
ATOM 1627 C C . TYR A 1 219 ? 5.301 21.203 -2.668 1 91.5 219 TYR A C 1
ATOM 1629 O O . TYR A 1 219 ? 6.398 21.766 -2.783 1 91.5 219 TYR A O 1
ATOM 1637 N N . LEU A 1 220 ? 4.488 21.156 -3.666 1 90.19 220 LEU A N 1
ATOM 1638 C CA . LEU A 1 220 ? 4.809 21.641 -5.004 1 90.19 220 LEU A CA 1
ATOM 1639 C C . LEU A 1 220 ? 4.652 23.156 -5.086 1 90.19 220 LEU A C 1
ATOM 1641 O O . LEU A 1 220 ? 5.188 23.797 -5.996 1 90.19 220 LEU A O 1
ATOM 1645 N N . LEU A 1 221 ? 3.99 23.75 -4.082 1 91.19 221 LEU A N 1
ATOM 1646 C CA . LEU A 1 221 ? 3.648 25.172 -4.184 1 91.19 221 LEU A CA 1
ATOM 1647 C C . LEU A 1 221 ? 4.523 26 -3.262 1 91.19 221 LEU A C 1
ATOM 1649 O O . LEU A 1 221 ? 4.633 27.219 -3.439 1 91.19 221 LEU A O 1
ATOM 1653 N N . THR A 1 222 ? 5.086 25.344 -2.232 1 89.88 222 THR A N 1
ATOM 1654 C CA . THR A 1 222 ? 5.844 26.156 -1.281 1 89.88 222 THR A CA 1
ATOM 1655 C C . THR A 1 222 ? 7.055 25.391 -0.762 1 89.88 222 THR A C 1
ATOM 1657 O O . THR A 1 222 ? 7.09 24.156 -0.822 1 89.88 222 THR A O 1
ATOM 1660 N N . ASP A 1 223 ? 8.023 26.172 -0.293 1 87.75 223 ASP A N 1
ATOM 1661 C CA . ASP A 1 223 ? 9.227 25.594 0.3 1 87.75 223 ASP A CA 1
ATOM 1662 C C . ASP A 1 223 ? 9.289 25.875 1.801 1 87.75 223 ASP A C 1
ATOM 1664 O O . ASP A 1 223 ? 10.242 25.484 2.471 1 87.75 223 ASP A O 1
ATOM 1668 N N . ARG A 1 224 ? 8.273 26.5 2.24 1 92.56 224 ARG A N 1
ATOM 1669 C CA . ARG A 1 224 ? 8.188 26.781 3.67 1 92.56 224 ARG A CA 1
ATOM 1670 C C . ARG A 1 224 ? 7.238 25.812 4.359 1 92.56 224 ARG A C 1
ATOM 1672 O O . ARG A 1 224 ? 6.082 25.672 3.957 1 92.56 224 ARG A O 1
ATOM 1679 N N . LEU A 1 225 ? 7.73 25.234 5.371 1 93.56 225 LEU A N 1
ATOM 1680 C CA . LEU A 1 225 ? 6.969 24.172 6.035 1 93.56 225 LEU A CA 1
ATOM 1681 C C . LEU A 1 225 ? 5.688 24.734 6.645 1 93.56 225 LEU A C 1
ATOM 1683 O O . LEU A 1 225 ? 4.633 24.094 6.586 1 93.56 225 LEU A O 1
ATOM 1687 N N . SER A 1 226 ? 5.758 25.922 7.262 1 93.62 226 SER A N 1
ATOM 1688 C CA . SER A 1 226 ? 4.586 26.516 7.887 1 93.62 226 SER A CA 1
ATOM 1689 C C . SER A 1 226 ? 3.486 26.781 6.859 1 93.62 226 SER A C 1
ATOM 1691 O O . SER A 1 226 ? 2.311 26.516 7.117 1 93.62 226 SER A O 1
ATOM 1693 N N . VAL A 1 227 ? 3.838 27.25 5.738 1 94.5 227 VAL A N 1
ATOM 1694 C CA . VAL A 1 227 ? 2.889 27.531 4.668 1 94.5 227 VAL A CA 1
ATOM 1695 C C . VAL A 1 227 ? 2.4 26.234 4.047 1 94.5 227 VAL A C 1
ATOM 1697 O O . VAL A 1 227 ? 1.232 26.109 3.672 1 94.5 227 VAL A O 1
ATOM 1700 N N . MET A 1 228 ? 3.312 25.281 4.027 1 93.94 228 MET A N 1
ATOM 1701 C CA . MET A 1 228 ? 2.951 23.969 3.496 1 93.94 228 MET A CA 1
ATOM 1702 C C . MET A 1 228 ? 1.838 23.344 4.32 1 93.94 228 MET A C 1
ATOM 1704 O O . MET A 1 228 ? 0.915 22.734 3.768 1 93.94 228 MET A O 1
ATOM 1708 N N . LEU A 1 229 ? 1.972 23.547 5.602 1 95.88 229 LEU A N 1
ATOM 1709 C CA . LEU A 1 229 ? 0.96 23 6.5 1 95.88 229 LEU A CA 1
ATOM 1710 C C . LEU A 1 229 ? -0.403 23.625 6.23 1 95.88 229 LEU A C 1
ATOM 1712 O O . LEU A 1 229 ? -1.409 22.922 6.141 1 95.88 229 LEU A O 1
ATOM 1716 N N . LEU A 1 230 ? -0.393 24.875 6.051 1 95.38 230 LEU A N 1
ATOM 1717 C CA . LEU A 1 230 ? -1.636 25.594 5.801 1 95.38 230 LEU A CA 1
ATOM 1718 C C . LEU A 1 230 ? -2.24 25.188 4.461 1 95.38 230 LEU A C 1
ATOM 1720 O O . LEU A 1 230 ? -3.441 24.922 4.371 1 95.38 230 LEU A O 1
ATOM 1724 N N . TYR A 1 231 ? -1.42 25.125 3.477 1 95.5 231 TYR A N 1
ATOM 1725 C CA . TYR A 1 231 ? -1.896 24.734 2.154 1 95.5 231 TYR A CA 1
ATOM 1726 C C . TYR A 1 231 ? -2.42 23.312 2.162 1 95.5 231 TYR A C 1
ATOM 1728 O O . TYR A 1 231 ? -3.402 23 1.484 1 95.5 231 TYR A O 1
ATOM 1736 N N . SER A 1 232 ? -1.715 22.5 2.84 1 96.12 232 SER A N 1
ATOM 1737 C CA . SER A 1 232 ? -2.146 21.094 2.898 1 96.12 232 SER A CA 1
ATOM 1738 C C . SER A 1 232 ? -3.535 20.984 3.518 1 96.12 232 SER A C 1
ATOM 1740 O O . SER A 1 232 ? -4.363 20.203 3.043 1 96.12 232 SER A O 1
ATOM 1742 N N . CYS A 1 233 ? -3.752 21.766 4.57 1 96 233 CYS A N 1
ATOM 1743 C CA . CYS A 1 233 ? -5.07 21.766 5.195 1 96 233 CYS A CA 1
ATOM 1744 C C . CYS A 1 233 ? -6.137 22.266 4.227 1 96 233 CYS A C 1
ATOM 1746 O O . CYS A 1 233 ? -7.227 21.688 4.152 1 96 233 CYS A O 1
ATOM 1748 N N . LEU A 1 234 ? -5.785 23.219 3.539 1 96.12 234 LEU A N 1
ATOM 1749 C CA . LEU A 1 234 ? -6.727 23.797 2.588 1 96.12 234 LEU A CA 1
ATOM 1750 C C . LEU A 1 234 ? -7.016 22.828 1.448 1 96.12 234 LEU A C 1
ATOM 1752 O O . LEU A 1 234 ? -8.172 22.688 1.033 1 96.12 234 LEU A O 1
ATOM 1756 N N . PHE A 1 235 ? -6.004 22.203 0.956 1 95.75 235 PHE A N 1
ATOM 1757 C CA . PHE A 1 235 ? -6.18 21.219 -0.116 1 95.75 235 PHE A CA 1
ATOM 1758 C C . PHE A 1 235 ? -6.984 20.031 0.367 1 95.75 235 PHE A C 1
ATOM 1760 O O . PHE A 1 235 ? -7.781 19.469 -0.384 1 95.75 235 PHE A O 1
ATOM 1767 N N . GLY A 1 236 ? -6.684 19.656 1.613 1 95.5 236 GLY A N 1
ATOM 1768 C CA . GLY A 1 236 ? -7.469 18.578 2.188 1 95.5 236 GLY A CA 1
ATOM 1769 C C . GLY A 1 236 ? -8.945 18.906 2.301 1 95.5 236 GLY A C 1
ATOM 1770 O O . GLY A 1 236 ? -9.797 18.109 1.928 1 95.5 236 GLY A O 1
ATOM 1771 N N . ALA A 1 237 ? -9.188 20.109 2.746 1 95.5 237 ALA A N 1
ATOM 1772 C CA . ALA A 1 237 ? -10.57 20.578 2.869 1 95.5 237 ALA A CA 1
ATOM 1773 C C . ALA A 1 237 ? -11.219 20.734 1.497 1 95.5 237 ALA A C 1
ATOM 1775 O O . ALA A 1 237 ? -12.383 20.359 1.311 1 95.5 237 ALA A O 1
ATOM 1776 N N . ALA A 1 238 ? -10.5 21.234 0.607 1 95.56 238 ALA A N 1
ATOM 1777 C CA . ALA A 1 238 ? -11.016 21.422 -0.748 1 95.56 238 ALA A CA 1
ATOM 1778 C C . ALA A 1 238 ? -11.344 20.078 -1.398 1 95.56 238 ALA A C 1
ATOM 1780 O O . ALA A 1 238 ? -12.375 19.938 -2.07 1 95.56 238 ALA A O 1
ATOM 1781 N N . SER A 1 239 ? -10.445 19.156 -1.236 1 94.31 239 SER A N 1
ATOM 1782 C CA . SER A 1 239 ? -10.688 17.828 -1.796 1 94.31 239 SER A CA 1
ATOM 1783 C C . SER A 1 239 ? -11.953 17.203 -1.215 1 94.31 239 SER A C 1
ATOM 1785 O O . SER A 1 239 ? -12.703 16.531 -1.925 1 94.31 239 SER A O 1
ATOM 1787 N N . ALA A 1 240 ? -12.125 17.453 0.065 1 92.94 240 ALA A N 1
ATOM 1788 C CA . ALA A 1 240 ? -13.312 16.922 0.729 1 92.94 240 ALA A CA 1
ATOM 1789 C C . ALA A 1 240 ? -14.578 17.594 0.192 1 92.94 240 ALA A C 1
ATOM 1791 O O . ALA A 1 240 ? -15.562 16.906 -0.099 1 92.94 240 ALA A O 1
ATOM 1792 N N . ILE A 1 241 ? -14.555 18.844 -0.004 1 93.44 241 ILE A N 1
ATOM 1793 C CA . ILE A 1 241 ? -15.711 19.609 -0.452 1 93.44 241 ILE A CA 1
ATOM 1794 C C . ILE A 1 241 ? -16.016 19.281 -1.914 1 93.44 241 ILE A C 1
ATOM 1796 O O . ILE A 1 241 ? -17.141 18.938 -2.262 1 93.44 241 ILE A O 1
ATOM 1800 N N . PHE A 1 242 ? -15 19.344 -2.74 1 93.81 242 PHE A N 1
ATOM 1801 C CA . PHE A 1 242 ? -15.188 19.062 -4.16 1 93.81 242 PHE A CA 1
ATOM 1802 C C . PHE A 1 242 ? -15.586 17.594 -4.371 1 93.81 242 PHE A C 1
ATOM 1804 O O . PHE A 1 242 ? -16.391 17.297 -5.254 1 93.81 242 PHE A O 1
ATOM 1811 N N . GLY A 1 243 ? -15.008 16.797 -3.586 1 91.81 243 GLY A N 1
ATOM 1812 C CA . GLY A 1 243 ? -15.344 15.383 -3.695 1 91.81 243 GLY A CA 1
ATOM 1813 C C . GLY A 1 243 ? -16.781 15.078 -3.303 1 91.81 243 GLY A C 1
ATOM 1814 O O . GLY A 1 243 ? -17.453 14.281 -3.959 1 91.81 243 GLY A O 1
ATOM 1815 N N . TYR A 1 244 ? -17.203 15.766 -2.283 1 90.19 244 TYR A N 1
ATOM 1816 C CA . TYR A 1 244 ? -18.562 15.539 -1.825 1 90.19 244 TYR A CA 1
ATOM 1817 C C . TYR A 1 244 ? -19.562 15.992 -2.875 1 90.19 244 TYR A C 1
ATOM 1819 O O . TYR A 1 244 ? -20.5 15.266 -3.203 1 90.19 244 TYR A O 1
ATOM 1827 N N . TYR A 1 245 ? -19.422 17.109 -3.342 1 91.88 245 TYR A N 1
ATOM 1828 C CA . TYR A 1 245 ? -20.344 17.625 -4.344 1 91.88 245 TYR A CA 1
ATOM 1829 C C . TYR A 1 245 ? -20.234 16.844 -5.645 1 91.88 245 TYR A C 1
ATOM 1831 O O . TYR A 1 245 ? -21.234 16.672 -6.359 1 91.88 245 TYR A O 1
ATOM 1839 N N . GLY A 1 246 ? -19.062 16.391 -5.941 1 90.88 246 GLY A N 1
ATOM 1840 C CA . GLY A 1 246 ? -18.922 15.5 -7.082 1 90.88 246 GLY A CA 1
ATOM 1841 C C . GLY A 1 246 ? -19.672 14.188 -6.914 1 90.88 246 GLY A C 1
ATOM 1842 O O . GLY A 1 246 ? -20.266 13.68 -7.867 1 90.88 246 GLY A O 1
ATOM 1843 N N . ALA A 1 247 ? -19.594 13.734 -5.699 1 89.38 247 ALA A N 1
ATOM 1844 C CA . ALA A 1 247 ? -20.297 12.492 -5.398 1 89.38 247 ALA A CA 1
ATOM 1845 C C . ALA A 1 247 ? -21.797 12.664 -5.535 1 89.38 247 ALA A C 1
ATOM 1847 O O . ALA A 1 247 ? -22.5 11.766 -6.016 1 89.38 247 ALA A O 1
ATOM 1848 N N . LEU A 1 248 ? -22.328 13.82 -5.141 1 87.06 248 LEU A N 1
ATOM 1849 C CA . LEU A 1 248 ? -23.75 14.102 -5.23 1 87.06 248 LEU A CA 1
ATOM 1850 C C . LEU A 1 248 ? -24.188 14.242 -6.684 1 87.06 248 LEU A C 1
ATOM 1852 O O . LEU A 1 248 ? -25.266 13.773 -7.066 1 87.06 248 LEU A O 1
ATOM 1856 N N . TRP A 1 249 ? -23.344 14.812 -7.348 1 89.25 249 TRP A N 1
ATOM 1857 C CA . TRP A 1 249 ? -23.672 15.047 -8.75 1 89.25 249 TRP A CA 1
ATOM 1858 C C . TRP A 1 249 ? -23.609 13.75 -9.547 1 89.25 249 TRP A C 1
ATOM 1860 O O . TRP A 1 249 ? -24.469 13.492 -10.398 1 89.25 249 TRP A O 1
ATOM 1870 N N . LEU A 1 250 ? -22.719 12.875 -9.258 1 88 250 LEU A N 1
ATOM 1871 C CA . LEU A 1 250 ? -22.516 11.648 -10.023 1 88 250 LEU A CA 1
ATOM 1872 C C . LEU A 1 250 ? -23.219 10.469 -9.367 1 88 250 LEU A C 1
ATOM 1874 O O . LEU A 1 250 ? -23.297 9.383 -9.945 1 88 250 LEU A O 1
ATOM 1878 N N . ASP A 1 251 ? -23.781 10.703 -8.188 1 84.62 251 ASP A N 1
ATOM 1879 C CA . ASP A 1 251 ? -24.391 9.617 -7.422 1 84.62 251 ASP A CA 1
ATOM 1880 C C . ASP A 1 251 ? -23.406 8.453 -7.25 1 84.62 251 ASP A C 1
ATOM 1882 O O . ASP A 1 251 ? -23.734 7.309 -7.562 1 84.62 251 ASP A O 1
ATOM 1886 N N . ALA A 1 252 ? -22.234 8.852 -6.883 1 85.44 252 ALA A N 1
ATOM 1887 C CA . ALA A 1 252 ? -21.156 7.879 -6.715 1 85.44 252 ALA A CA 1
ATOM 1888 C C . ALA A 1 252 ? -20.703 7.805 -5.258 1 85.44 252 ALA A C 1
ATOM 1890 O O . ALA A 1 252 ? -21.266 8.477 -4.395 1 85.44 252 ALA A O 1
ATOM 1891 N N . SER A 1 253 ? -19.875 6.906 -5.012 1 81.56 253 SER A N 1
ATOM 1892 C CA . SER A 1 253 ? -19.328 6.746 -3.67 1 81.56 253 SER A CA 1
ATOM 1893 C C . SER A 1 253 ? -18.656 8.031 -3.189 1 81.56 253 SER A C 1
ATOM 1895 O O . SER A 1 253 ? -17.875 8.641 -3.928 1 81.56 253 SER A O 1
ATOM 1897 N N . ILE A 1 254 ? -18.969 8.461 -2.033 1 83.69 254 ILE A N 1
ATOM 1898 C CA . ILE A 1 254 ? -18.469 9.711 -1.469 1 83.69 254 ILE A CA 1
ATOM 1899 C C . ILE A 1 254 ? -16.969 9.617 -1.25 1 83.69 254 ILE A C 1
ATOM 1901 O O . ILE A 1 254 ? -16.219 10.508 -1.665 1 83.69 254 ILE A O 1
ATOM 1905 N N . SER A 1 255 ? -16.531 8.531 -0.656 1 83.25 255 SER A N 1
ATOM 1906 C CA . SER A 1 255 ? -15.109 8.352 -0.361 1 83.25 255 SER A CA 1
ATOM 1907 C C . SER A 1 255 ? -14.281 8.297 -1.641 1 83.25 255 SER A C 1
ATOM 1909 O O . SER A 1 255 ? -13.219 8.922 -1.723 1 83.25 255 SER A O 1
ATOM 1911 N N . GLY A 1 256 ? -14.82 7.555 -2.586 1 85.62 256 GLY A N 1
ATOM 1912 C CA . GLY A 1 256 ? -14.133 7.488 -3.865 1 85.62 256 GLY A CA 1
ATOM 1913 C C . GLY A 1 256 ? -14.039 8.828 -4.562 1 85.62 256 GLY A C 1
ATOM 1914 O O . GLY A 1 256 ? -12.992 9.18 -5.109 1 85.62 256 GLY A O 1
ATOM 1915 N N . SER A 1 257 ? -15.031 9.562 -4.504 1 90.56 257 SER A N 1
ATOM 1916 C CA . SER A 1 257 ? -15.062 10.867 -5.164 1 90.56 257 SER A CA 1
ATOM 1917 C C . SER A 1 257 ? -14.133 11.859 -4.477 1 90.56 257 SER A C 1
ATOM 1919 O O . SER A 1 257 ? -13.492 12.68 -5.141 1 90.56 257 SER A O 1
ATOM 1921 N N . MET A 1 258 ? -14.07 11.805 -3.221 1 90.88 258 MET A N 1
ATOM 1922 C CA . MET A 1 258 ? -13.164 12.703 -2.5 1 90.88 258 MET A CA 1
ATOM 1923 C C . MET A 1 258 ? -11.711 12.398 -2.846 1 90.88 258 MET A C 1
ATOM 1925 O O . MET A 1 258 ? -10.914 13.32 -3.033 1 90.88 258 MET A O 1
ATOM 1929 N N . SER A 1 259 ? -11.445 11.117 -2.877 1 90.81 259 SER A N 1
ATOM 1930 C CA . SER A 1 259 ? -10.094 10.711 -3.24 1 90.81 259 SER A CA 1
ATOM 1931 C C . SER A 1 259 ? -9.758 11.117 -4.672 1 90.81 259 SER A C 1
ATOM 1933 O O . SER A 1 259 ? -8.664 11.625 -4.941 1 90.81 259 SER A O 1
ATOM 1935 N N . ALA A 1 260 ? -10.711 10.922 -5.535 1 93.5 260 ALA A N 1
ATOM 1936 C CA . ALA A 1 260 ? -10.5 11.312 -6.926 1 93.5 260 ALA A CA 1
ATOM 1937 C C . ALA A 1 260 ? -10.328 12.82 -7.055 1 93.5 260 ALA A C 1
ATOM 1939 O O . ALA A 1 260 ? -9.508 13.289 -7.852 1 93.5 260 ALA A O 1
ATOM 1940 N N . ALA A 1 261 ? -11.109 13.5 -6.332 1 94.31 261 ALA A N 1
ATOM 1941 C CA . ALA A 1 261 ? -10.969 14.953 -6.324 1 94.31 261 ALA A CA 1
ATOM 1942 C C . ALA A 1 261 ? -9.57 15.367 -5.891 1 94.31 261 ALA A C 1
ATOM 1944 O O . ALA A 1 261 ? -9 16.312 -6.441 1 94.31 261 ALA A O 1
ATOM 1945 N N . GLY A 1 262 ? -9.055 14.727 -4.883 1 94.06 262 GLY A N 1
ATOM 1946 C CA . GLY A 1 262 ? -7.68 14.984 -4.484 1 94.06 262 GLY A CA 1
ATOM 1947 C C . GLY A 1 262 ? -6.68 14.75 -5.602 1 94.06 262 GLY A C 1
ATOM 1948 O O . GLY A 1 262 ? -5.77 15.562 -5.805 1 94.06 262 GLY A O 1
ATOM 1949 N N . GLY A 1 263 ? -6.898 13.664 -6.309 1 93.5 263 GLY A N 1
ATOM 1950 C CA . GLY A 1 263 ? -6.035 13.375 -7.445 1 93.5 263 GLY A CA 1
ATOM 1951 C C . GLY A 1 263 ? -6.121 14.43 -8.531 1 93.5 263 GLY A C 1
ATOM 1952 O O . GLY A 1 263 ? -5.098 14.828 -9.102 1 93.5 263 GLY A O 1
ATOM 1953 N N . ILE A 1 264 ? -7.242 14.852 -8.758 1 94.38 264 ILE A N 1
ATOM 1954 C CA . ILE A 1 264 ? -7.445 15.891 -9.773 1 94.38 264 ILE A CA 1
ATOM 1955 C C . ILE A 1 264 ? -6.785 17.188 -9.32 1 94.38 264 ILE A C 1
ATOM 1957 O O . ILE A 1 264 ? -6.121 17.859 -10.109 1 94.38 264 ILE A O 1
ATOM 1961 N N . LEU A 1 265 ? -7.016 17.484 -8.125 1 93.94 265 LEU A N 1
ATOM 1962 C CA . LEU A 1 265 ? -6.383 18.688 -7.59 1 93.94 265 LEU A CA 1
ATOM 1963 C C . LEU A 1 265 ? -4.863 18.594 -7.695 1 93.94 265 LEU A C 1
ATOM 1965 O O . LEU A 1 265 ? -4.199 19.578 -7.996 1 93.94 265 LEU A O 1
ATOM 1969 N N . PHE A 1 266 ? -4.387 17.438 -7.43 1 94.81 266 PHE A N 1
ATOM 1970 C CA . PHE A 1 266 ? -2.947 17.25 -7.566 1 94.81 266 PHE A CA 1
ATOM 1971 C C . PHE A 1 266 ? -2.508 17.469 -9.008 1 94.81 266 PHE A C 1
ATOM 1973 O O . PHE A 1 266 ? -1.504 18.125 -9.266 1 94.81 266 PHE A O 1
ATOM 1980 N N . LEU A 1 267 ? -3.23 16.875 -9.875 1 92 267 LEU A N 1
ATOM 1981 C CA . LEU A 1 267 ? -2.879 17 -11.281 1 92 267 LEU A CA 1
ATOM 1982 C C . LEU A 1 267 ? -2.898 18.469 -11.711 1 92 267 LEU A C 1
ATOM 1984 O O . LEU A 1 267 ? -2.018 18.906 -12.453 1 92 267 LEU A O 1
ATOM 1988 N N . LEU A 1 268 ? -3.852 19.172 -11.273 1 92.19 268 LEU A N 1
ATOM 1989 C CA . LEU A 1 268 ? -3.943 20.594 -11.578 1 92.19 268 LEU A CA 1
ATOM 1990 C C . LEU A 1 268 ? -2.768 21.359 -10.984 1 92.19 268 LEU A C 1
ATOM 1992 O O . LEU A 1 268 ? -2.184 22.219 -11.641 1 92.19 268 LEU A O 1
ATOM 1996 N N . THR A 1 269 ? -2.479 21.031 -9.766 1 91.44 269 THR A N 1
ATOM 1997 C CA . THR A 1 269 ? -1.367 21.703 -9.109 1 91.44 269 THR A CA 1
ATOM 1998 C C . THR A 1 269 ? -0.041 21.328 -9.766 1 91.44 269 THR A C 1
ATOM 2000 O O . THR A 1 269 ? 0.846 22.172 -9.906 1 91.44 269 THR A O 1
ATOM 2003 N N . TRP A 1 270 ? 0.007 20.062 -10.117 1 88.5 270 TRP A N 1
ATOM 2004 C CA . TRP A 1 270 ? 1.229 19.562 -10.742 1 88.5 270 TRP A CA 1
ATOM 2005 C C . TRP A 1 270 ? 1.462 20.25 -12.086 1 88.5 270 TRP A C 1
ATOM 2007 O O . TRP A 1 270 ? 2.596 20.594 -12.43 1 88.5 270 TRP A O 1
ATOM 2017 N N . VAL A 1 271 ? 0.43 20.438 -12.844 1 86.56 271 VAL A N 1
ATOM 2018 C CA . VAL A 1 271 ? 0.54 21.047 -14.172 1 86.56 271 VAL A CA 1
ATOM 2019 C C . VAL A 1 271 ? 0.83 22.531 -14.039 1 86.56 271 VAL A C 1
ATOM 2021 O O . VAL A 1 271 ? 1.617 23.094 -14.812 1 86.56 271 VAL A O 1
ATOM 2024 N N . PHE A 1 272 ? 0.322 23.156 -13.016 1 83.94 272 PHE A N 1
ATOM 2025 C CA . PHE A 1 272 ? 0.443 24.594 -12.898 1 83.94 272 PHE A CA 1
ATOM 2026 C C . PHE A 1 272 ? 1.519 24.969 -11.891 1 83.94 272 PHE A C 1
ATOM 2028 O O . PHE A 1 272 ? 1.754 26.156 -11.633 1 83.94 272 PHE A O 1
ATOM 2035 N N . SER A 1 273 ? 2.104 24 -11.367 1 78.62 273 SER A N 1
ATOM 2036 C CA . SER A 1 273 ? 3.096 24.281 -10.336 1 78.62 273 SER A CA 1
ATOM 2037 C C . SER A 1 273 ? 4.352 24.906 -10.93 1 78.62 273 SER A C 1
ATOM 2039 O O . SER A 1 273 ? 4.801 24.516 -12.008 1 78.62 273 SER A O 1
ATOM 2041 N N . PRO A 1 274 ? 4.738 26.031 -10.398 1 67 274 PRO A N 1
ATOM 2042 C CA . PRO A 1 274 ? 5.902 26.766 -10.906 1 67 274 PRO A CA 1
ATOM 2043 C C . PRO A 1 274 ? 7.207 25.984 -10.75 1 67 274 PRO A C 1
ATOM 2045 O O . PRO A 1 274 ? 8.164 26.219 -11.492 1 67 274 PRO A O 1
ATOM 2048 N N . ARG A 1 275 ? 7.375 25.312 -9.727 1 62.19 275 ARG A N 1
ATOM 2049 C CA . ARG A 1 275 ? 8.648 24.656 -9.438 1 62.19 275 ARG A CA 1
ATOM 2050 C C . ARG A 1 275 ? 8.859 23.453 -10.344 1 62.19 275 ARG A C 1
ATOM 2052 O O . ARG A 1 275 ? 9.945 23.266 -10.898 1 62.19 275 ARG A O 1
ATOM 2059 N N . TYR A 1 276 ? 7.91 22.547 -10.422 1 59.16 276 TYR A N 1
ATOM 2060 C CA . TYR A 1 276 ? 8.109 21.281 -11.102 1 59.16 276 TYR A CA 1
ATOM 2061 C C . TYR A 1 276 ? 7.125 21.109 -12.258 1 59.16 276 TYR A C 1
ATOM 2063 O O . TYR A 1 276 ? 6.992 20.031 -12.82 1 59.16 276 TYR A O 1
ATOM 2071 N N . GLY A 1 277 ? 6.418 22.219 -12.453 1 56.38 277 GLY A N 1
ATOM 2072 C CA . GLY A 1 277 ? 5.297 22.125 -13.375 1 56.38 277 GLY A CA 1
ATOM 2073 C C . GLY A 1 277 ? 5.727 22.016 -14.828 1 56.38 277 GLY A C 1
ATOM 2074 O O . GLY A 1 277 ? 6.852 22.375 -15.18 1 56.38 277 GLY A O 1
ATOM 2075 N N . LEU A 1 278 ? 5.047 21 -15.586 1 55.84 278 LEU A N 1
ATOM 2076 C CA . LEU A 1 278 ? 5.215 20.844 -17.031 1 55.84 278 LEU A CA 1
ATOM 2077 C C . LEU A 1 278 ? 5.305 22.203 -17.719 1 55.84 278 LEU A C 1
ATOM 2079 O O . LEU A 1 278 ? 5.996 22.344 -18.734 1 55.84 278 LEU A O 1
ATOM 2083 N N . LEU A 1 279 ? 4.723 23.156 -17.078 1 52.06 279 LEU A N 1
ATOM 2084 C CA . LEU A 1 279 ? 4.672 24.453 -17.734 1 52.06 279 LEU A CA 1
ATOM 2085 C C . LEU A 1 279 ? 6.008 25.172 -17.594 1 52.06 279 LEU A C 1
ATOM 2087 O O . LEU A 1 279 ? 6.418 25.906 -18.5 1 52.06 279 LEU A O 1
ATOM 2091 N N . ARG A 1 280 ? 6.621 25.016 -16.469 1 53.22 280 ARG A N 1
ATOM 2092 C CA . ARG A 1 280 ? 7.898 25.703 -16.375 1 53.22 280 ARG A CA 1
ATOM 2093 C C . ARG A 1 280 ? 8.953 25.031 -17.25 1 53.22 280 ARG A C 1
ATOM 2095 O O . ARG A 1 280 ? 9.797 25.703 -17.844 1 53.22 280 ARG A O 1
ATOM 2102 N N . ARG A 1 281 ? 8.93 23.656 -17.219 1 52.78 281 ARG A N 1
ATOM 2103 C CA . ARG A 1 281 ? 9.844 23 -18.141 1 52.78 281 ARG A CA 1
ATOM 2104 C C . ARG A 1 281 ? 9.57 23.438 -19.578 1 52.78 281 ARG A C 1
ATOM 2106 O O . ARG A 1 281 ? 10.5 23.609 -20.375 1 52.78 281 ARG A O 1
ATOM 2113 N N . TYR A 1 282 ? 8.234 23.5 -19.891 1 47.97 282 TYR A N 1
ATOM 2114 C CA . TYR A 1 282 ? 7.902 24 -21.219 1 47.97 282 TYR A CA 1
ATOM 2115 C C . TYR A 1 282 ? 8.383 25.438 -21.391 1 47.97 282 TYR A C 1
ATOM 2117 O O . TYR A 1 282 ? 8.898 25.797 -22.453 1 47.97 282 TYR A O 1
ATOM 2125 N N . ARG A 1 283 ? 8.281 26.219 -20.391 1 46.31 283 ARG A N 1
ATOM 2126 C CA . ARG A 1 283 ? 8.711 27.609 -20.516 1 46.31 283 ARG A CA 1
ATOM 2127 C C . ARG A 1 283 ? 10.234 27.719 -20.531 1 46.31 283 ARG A C 1
ATOM 2129 O O . ARG A 1 283 ? 10.789 28.594 -21.188 1 46.31 283 ARG A O 1
ATOM 2136 N N . ALA A 1 284 ? 10.797 26.938 -19.703 1 51.81 284 ALA A N 1
ATOM 2137 C CA . ALA A 1 284 ? 12.25 26.969 -19.75 1 51.81 284 ALA A CA 1
ATOM 2138 C C . ALA A 1 284 ? 12.766 26.469 -21.094 1 51.81 284 ALA A C 1
ATOM 2140 O O . ALA A 1 284 ? 13.797 26.938 -21.594 1 51.81 284 ALA A O 1
ATOM 2141 N N . MET A 1 285 ? 12.055 25.375 -21.672 1 46.41 285 MET A N 1
ATOM 2142 C CA . MET A 1 285 ? 12.469 24.922 -23 1 46.41 285 MET A CA 1
ATOM 2143 C C . MET A 1 285 ? 12.305 26.047 -24.016 1 46.41 285 MET A C 1
ATOM 2145 O O . MET A 1 285 ? 13.016 26.094 -25.016 1 46.41 285 MET A O 1
ATOM 2149 N N . ILE A 1 286 ? 11.281 26.844 -23.75 1 45.25 286 ILE A N 1
ATOM 2150 C CA . ILE A 1 286 ? 11.102 27.922 -24.719 1 45.25 286 ILE A CA 1
ATOM 2151 C C . ILE A 1 286 ? 12.109 29.031 -24.422 1 45.25 286 ILE A C 1
ATOM 2153 O O . ILE A 1 286 ? 12.508 29.766 -25.328 1 45.25 286 ILE A O 1
ATOM 2157 N N . THR A 1 287 ? 12.273 29.219 -23.188 1 42.5 287 THR A N 1
ATOM 2158 C CA . THR A 1 287 ? 13.164 30.344 -22.938 1 42.5 287 THR A CA 1
ATOM 2159 C C . THR A 1 287 ? 14.625 29.922 -23.141 1 42.5 287 THR A C 1
ATOM 2161 O O . THR A 1 287 ? 15.523 30.766 -23.141 1 42.5 287 THR A O 1
ATOM 2164 N N . SER A 1 288 ? 14.883 28.625 -23.125 1 40.47 288 SER A N 1
ATOM 2165 C CA . SER A 1 288 ? 16.266 28.422 -23.562 1 40.47 288 SER A CA 1
ATOM 2166 C C . SER A 1 288 ? 16.359 28.391 -25.078 1 40.47 288 SER A C 1
ATOM 2168 O O . SER A 1 288 ? 15.5 27.812 -25.75 1 40.47 288 SER A O 1
ATOM 2170 N N . MET B 1 1 ? -7.738 -34.5 -10.477 1 64.75 1 MET B N 1
ATOM 2171 C CA . MET B 1 1 ? -7.195 -33.969 -9.234 1 64.75 1 MET B CA 1
ATOM 2172 C C . MET B 1 1 ? -8.312 -33.594 -8.266 1 64.75 1 MET B C 1
ATOM 2174 O O . MET B 1 1 ? -9.43 -33.312 -8.68 1 64.75 1 MET B O 1
ATOM 2178 N N . THR B 1 2 ? -8.109 -33.906 -6.93 1 75.5 2 THR B N 1
ATOM 2179 C CA . THR B 1 2 ? -9.094 -33.594 -5.891 1 75.5 2 THR B CA 1
ATOM 2180 C C . THR B 1 2 ? -9.281 -32.094 -5.754 1 75.5 2 THR B C 1
ATOM 2182 O O . THR B 1 2 ? -8.477 -31.312 -6.27 1 75.5 2 THR B O 1
ATOM 2185 N N . TYR B 1 3 ? -10.43 -31.703 -5.266 1 77.69 3 TYR B N 1
ATOM 2186 C CA . TYR B 1 3 ? -10.773 -30.312 -4.957 1 77.69 3 TYR B CA 1
ATOM 2187 C C . TYR B 1 3 ? -9.617 -29.609 -4.262 1 77.69 3 TYR B C 1
ATOM 2189 O O . TYR B 1 3 ? -9.227 -28.516 -4.656 1 77.69 3 TYR B O 1
ATOM 2197 N N . GLU B 1 4 ? -9.031 -30.281 -3.34 1 79.94 4 GLU B N 1
ATOM 2198 C CA . GLU B 1 4 ? -7.922 -29.75 -2.561 1 79.94 4 GLU B CA 1
ATOM 2199 C C . GLU B 1 4 ? -6.664 -29.625 -3.414 1 79.94 4 GLU B C 1
ATOM 2201 O O . GLU B 1 4 ? -5.902 -28.656 -3.268 1 79.94 4 GLU B O 1
ATOM 2206 N N . GLY B 1 5 ? -6.543 -30.5 -4.289 1 83 5 GLY B N 1
ATOM 2207 C CA . GLY B 1 5 ? -5.375 -30.5 -5.156 1 83 5 GLY B CA 1
ATOM 2208 C C . GLY B 1 5 ? -5.328 -29.312 -6.09 1 83 5 GLY B C 1
ATOM 2209 O O . GLY B 1 5 ? -4.27 -28.703 -6.289 1 83 5 GLY B O 1
ATOM 2210 N N . TRP B 1 6 ? -6.469 -28.938 -6.539 1 82.62 6 TRP B N 1
ATOM 2211 C CA . TRP B 1 6 ? -6.547 -27.797 -7.449 1 82.62 6 TRP B CA 1
ATOM 2212 C C . TRP B 1 6 ? -6.262 -26.484 -6.719 1 82.62 6 TRP B C 1
ATOM 2214 O O . TRP B 1 6 ? -5.609 -25.594 -7.262 1 82.62 6 TRP B O 1
ATOM 2224 N N . ILE B 1 7 ? -6.68 -26.453 -5.539 1 83.38 7 ILE B N 1
ATOM 2225 C CA . ILE B 1 7 ? -6.465 -25.25 -4.738 1 83.38 7 ILE B CA 1
ATOM 2226 C C . ILE B 1 7 ? -4.98 -25.094 -4.418 1 83.38 7 ILE B C 1
ATOM 2228 O O . ILE B 1 7 ? -4.41 -24.016 -4.559 1 83.38 7 ILE B O 1
ATOM 2232 N N . LEU B 1 8 ? -4.41 -26.219 -4.086 1 88.06 8 LEU B N 1
ATOM 2233 C CA . LEU B 1 8 ? -2.996 -26.203 -3.725 1 88.06 8 LEU B CA 1
ATOM 2234 C C . LEU B 1 8 ? -2.127 -25.891 -4.934 1 88.06 8 LEU B C 1
ATOM 2236 O O . LEU B 1 8 ? -1.159 -25.125 -4.828 1 88.06 8 LEU B O 1
ATOM 2240 N N . LEU B 1 9 ? -2.49 -26.453 -5.98 1 88.44 9 LEU B N 1
ATOM 2241 C CA . LEU B 1 9 ? -1.723 -26.203 -7.195 1 88.44 9 LEU B CA 1
ATOM 2242 C C . LEU B 1 9 ? -1.826 -24.734 -7.609 1 88.44 9 LEU B C 1
ATOM 2244 O O . LEU B 1 9 ? -0.823 -24.109 -7.969 1 88.44 9 LEU B O 1
ATOM 2248 N N . THR B 1 10 ? -2.953 -24.234 -7.547 1 87.06 10 THR B N 1
ATOM 2249 C CA . THR B 1 10 ? -3.16 -22.844 -7.914 1 87.06 10 THR B CA 1
ATOM 2250 C C . THR B 1 10 ? -2.389 -21.906 -6.977 1 87.06 10 THR B C 1
ATOM 2252 O O . THR B 1 10 ? -1.738 -20.969 -7.426 1 87.06 10 THR B O 1
ATOM 2255 N N . ALA B 1 11 ? -2.492 -22.234 -5.734 1 88.56 11 ALA B N 1
ATOM 2256 C CA . ALA B 1 11 ? -1.792 -21.422 -4.746 1 88.56 11 ALA B CA 1
ATOM 2257 C C . ALA B 1 11 ? -0.281 -21.5 -4.945 1 88.56 11 ALA B C 1
ATOM 2259 O O . ALA B 1 11 ? 0.42 -20.5 -4.809 1 88.56 11 ALA B O 1
ATOM 2260 N N . CYS B 1 12 ? 0.175 -22.625 -5.27 1 92.75 12 CYS B N 1
ATOM 2261 C CA . CYS B 1 12 ? 1.603 -22.781 -5.512 1 92.75 12 CYS B CA 1
ATOM 2262 C C . CYS B 1 12 ? 2.037 -22.031 -6.758 1 92.75 12 CYS B C 1
ATOM 2264 O O . CYS B 1 12 ? 3.125 -21.453 -6.789 1 92.75 12 CYS B O 1
ATOM 2266 N N . LEU B 1 13 ? 1.203 -22.078 -7.715 1 92.62 13 LEU B N 1
ATOM 2267 C CA . LEU B 1 13 ? 1.513 -21.344 -8.938 1 92.62 13 LEU B CA 1
ATOM 2268 C C . LEU B 1 13 ? 1.591 -19.844 -8.672 1 92.62 13 LEU B C 1
ATOM 2270 O O . LEU B 1 13 ? 2.449 -19.156 -9.227 1 92.62 13 LEU B O 1
ATOM 2274 N N . VAL B 1 14 ? 0.724 -19.375 -7.832 1 91.62 14 VAL B N 1
ATOM 2275 C CA . VAL B 1 14 ? 0.749 -17.969 -7.445 1 91.62 14 VAL B CA 1
ATOM 2276 C C . VAL B 1 14 ? 2.057 -17.656 -6.723 1 91.62 14 VAL B C 1
ATOM 2278 O O . VAL B 1 14 ? 2.73 -16.672 -7.043 1 91.62 14 VAL B O 1
ATOM 2281 N N . GLY B 1 15 ? 2.373 -18.531 -5.809 1 93.88 15 GLY B N 1
ATOM 2282 C CA . GLY B 1 15 ? 3.598 -18.328 -5.047 1 93.88 15 GLY B CA 1
ATOM 2283 C C . GLY B 1 15 ? 4.848 -18.375 -5.906 1 93.88 15 GLY B C 1
ATOM 2284 O O . GLY B 1 15 ? 5.758 -17.562 -5.723 1 93.88 15 GLY B O 1
ATOM 2285 N N . ILE B 1 16 ? 4.82 -19.219 -6.844 1 95 16 ILE B N 1
ATOM 2286 C CA . ILE B 1 16 ? 5.984 -19.391 -7.707 1 95 16 ILE B CA 1
ATOM 2287 C C . ILE B 1 16 ? 6.094 -18.219 -8.672 1 95 16 ILE B C 1
ATOM 2289 O O . ILE B 1 16 ? 7.168 -17.625 -8.82 1 95 16 ILE B O 1
ATOM 2293 N N . SER B 1 17 ? 5.043 -17.875 -9.266 1 94.75 17 SER B N 1
ATOM 2294 C CA . SER B 1 17 ? 5.062 -16.781 -10.242 1 94.75 17 SER B CA 1
ATOM 2295 C C . SER B 1 17 ? 5.383 -15.445 -9.57 1 94.75 17 SER B C 1
ATOM 2297 O O . SER B 1 17 ? 6.266 -14.719 -10.023 1 94.75 17 SER B O 1
ATOM 2299 N N . CYS B 1 18 ? 4.75 -15.172 -8.508 1 94.19 18 CYS B N 1
ATOM 2300 C CA . CYS B 1 18 ? 4.984 -13.922 -7.785 1 94.19 18 CYS B CA 1
ATOM 2301 C C . CYS B 1 18 ? 6.371 -13.914 -7.156 1 94.19 18 CYS B C 1
ATOM 2303 O O . CYS B 1 18 ? 7.035 -12.875 -7.137 1 94.19 18 CYS B O 1
ATOM 2305 N N . GLY B 1 19 ? 6.746 -15.07 -6.648 1 94.06 19 GLY B N 1
ATOM 2306 C CA . GLY B 1 19 ? 8.078 -15.156 -6.066 1 94.06 19 GLY B CA 1
ATOM 2307 C C . GLY B 1 19 ? 9.188 -14.883 -7.062 1 94.06 19 GLY B C 1
ATOM 2308 O O . GLY B 1 19 ? 10.156 -14.18 -6.75 1 94.06 19 GLY B O 1
ATOM 2309 N N . MET B 1 20 ? 8.984 -15.352 -8.258 1 94.56 20 MET B N 1
ATOM 2310 C CA . MET B 1 20 ? 9.992 -15.18 -9.297 1 94.56 20 MET B CA 1
ATOM 2311 C C . MET B 1 20 ? 10.102 -13.719 -9.711 1 94.56 20 MET B C 1
ATOM 2313 O O . MET B 1 20 ? 11.203 -13.164 -9.773 1 94.56 20 MET B O 1
ATOM 2317 N N . VAL B 1 21 ? 9.016 -13.117 -9.914 1 94.62 21 VAL B N 1
ATOM 2318 C CA . VAL B 1 21 ? 9 -11.727 -10.367 1 94.62 21 VAL B CA 1
ATOM 2319 C C . VAL B 1 21 ? 9.344 -10.797 -9.211 1 94.62 21 VAL B C 1
ATOM 2321 O O . VAL B 1 21 ? 10.031 -9.789 -9.398 1 94.62 21 VAL B O 1
ATOM 2324 N N . GLY B 1 22 ? 8.961 -11.211 -8.062 1 94.38 22 GLY B N 1
ATOM 2325 C CA . GLY B 1 22 ? 9.211 -10.422 -6.867 1 94.38 22 GLY B CA 1
ATOM 2326 C C . GLY B 1 22 ? 10.68 -10.266 -6.547 1 94.38 22 GLY B C 1
ATOM 2327 O O . GLY B 1 22 ? 11.102 -9.242 -6.004 1 94.38 22 GLY B O 1
ATOM 2328 N N . CYS B 1 23 ? 11.508 -11.164 -6.93 1 94.31 23 CYS B N 1
ATOM 2329 C CA . CYS B 1 23 ? 12.945 -11.109 -6.688 1 94.31 23 CYS B CA 1
ATOM 2330 C C . CYS B 1 23 ? 13.562 -9.875 -7.332 1 94.31 23 CYS B C 1
ATOM 2332 O O . CYS B 1 23 ? 14.406 -9.211 -6.734 1 94.31 23 CYS B O 1
ATOM 2334 N N . PHE B 1 24 ? 13.094 -9.594 -8.438 1 94.25 24 PHE B N 1
ATOM 2335 C CA . PHE B 1 24 ? 13.648 -8.453 -9.164 1 94.25 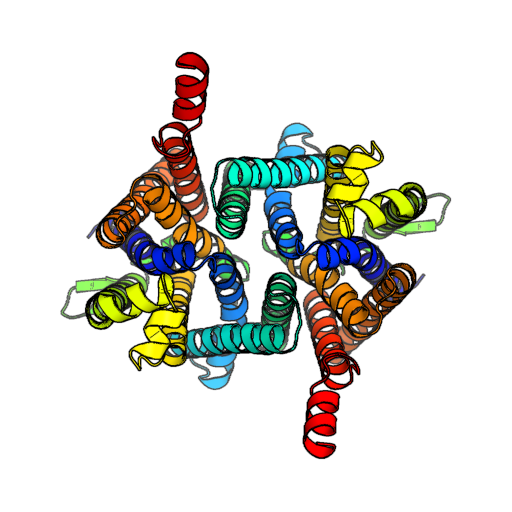24 PHE B CA 1
ATOM 2336 C C . PHE B 1 24 ? 13.18 -7.141 -8.555 1 94.25 24 PHE B C 1
ATOM 2338 O O . PHE B 1 24 ? 13.914 -6.152 -8.555 1 94.25 24 PHE B O 1
ATOM 2345 N N . LEU B 1 25 ? 12.031 -7.172 -8.016 1 93.44 25 LEU B N 1
ATOM 2346 C CA . LEU B 1 25 ? 11.531 -5.969 -7.355 1 93.44 25 LEU B CA 1
ATOM 2347 C C . LEU B 1 25 ? 12.32 -5.68 -6.082 1 93.44 25 LEU B C 1
ATOM 2349 O O . LEU B 1 25 ? 12.594 -4.52 -5.766 1 93.44 25 LEU B O 1
ATOM 2353 N N . ILE B 1 26 ? 12.656 -6.77 -5.469 1 92.94 26 ILE B N 1
ATOM 2354 C CA . ILE B 1 26 ? 13.398 -6.633 -4.223 1 92.94 26 ILE B CA 1
ATOM 2355 C C . ILE B 1 26 ? 14.797 -6.105 -4.508 1 92.94 26 ILE B C 1
ATOM 2357 O O . ILE B 1 26 ? 15.258 -5.16 -3.861 1 92.94 26 ILE B O 1
ATOM 2361 N N . VAL B 1 27 ? 15.445 -6.629 -5.508 1 91.62 27 VAL B N 1
ATOM 2362 C CA . VAL B 1 27 ? 16.812 -6.246 -5.82 1 91.62 27 VAL B CA 1
ATOM 2363 C C . VAL B 1 27 ? 16.859 -4.812 -6.336 1 91.62 27 VAL B C 1
ATOM 2365 O O . VAL B 1 27 ? 17.828 -4.086 -6.109 1 91.62 27 VAL B O 1
ATOM 2368 N N . ARG B 1 28 ? 15.766 -4.379 -6.945 1 91.25 28 ARG B N 1
ATOM 2369 C CA . ARG B 1 28 ? 15.688 -3.027 -7.492 1 91.25 28 ARG B CA 1
ATOM 2370 C C . ARG B 1 28 ? 15.086 -2.059 -6.477 1 91.25 28 ARG B C 1
ATOM 2372 O O . ARG B 1 28 ? 14.914 -0.875 -6.77 1 91.25 28 ARG B O 1
ATOM 2379 N N . ARG B 1 29 ? 14.672 -2.525 -5.328 1 90.25 29 ARG B N 1
ATOM 2380 C CA . ARG B 1 29 ? 14.07 -1.715 -4.27 1 90.25 29 ARG B CA 1
ATOM 2381 C C . ARG B 1 29 ? 12.789 -1.047 -4.75 1 90.25 29 ARG B C 1
ATOM 2383 O O . ARG B 1 29 ? 12.594 0.154 -4.547 1 90.25 29 ARG B O 1
ATOM 2390 N N . MET B 1 30 ? 11.969 -1.88 -5.438 1 90.31 30 MET B N 1
ATOM 2391 C CA . MET B 1 30 ? 10.727 -1.366 -6.02 1 90.31 30 MET B CA 1
ATOM 2392 C C . MET B 1 30 ? 9.531 -2.193 -5.566 1 90.31 30 MET B C 1
ATOM 2394 O O . MET B 1 30 ? 8.57 -2.369 -6.32 1 90.31 30 MET B O 1
ATOM 2398 N N . THR B 1 31 ? 9.578 -2.701 -4.41 1 90.56 31 THR B N 1
ATOM 2399 C CA . THR B 1 31 ? 8.531 -3.609 -3.943 1 90.56 31 THR B CA 1
ATOM 2400 C C . THR B 1 31 ? 7.215 -2.865 -3.754 1 90.56 31 THR B C 1
ATOM 2402 O O . THR B 1 31 ? 6.141 -3.445 -3.924 1 90.56 31 THR B O 1
ATOM 2405 N N . MET B 1 32 ? 7.281 -1.562 -3.48 1 90.88 32 MET B N 1
ATOM 2406 C CA . MET B 1 32 ? 6.062 -0.79 -3.242 1 90.88 32 MET B CA 1
ATOM 2407 C C . MET B 1 32 ? 5.316 -0.532 -4.547 1 90.88 32 MET B C 1
ATOM 2409 O O . MET B 1 32 ? 4.133 -0.199 -4.535 1 90.88 32 MET B O 1
ATOM 2413 N N . LEU B 1 33 ? 6.016 -0.685 -5.676 1 89.38 33 LEU B N 1
ATOM 2414 C CA . LEU B 1 33 ? 5.34 -0.59 -6.965 1 89.38 33 LEU B CA 1
ATOM 2415 C C . LEU B 1 33 ? 4.348 -1.736 -7.145 1 89.38 33 LEU B C 1
ATOM 2417 O O . LEU B 1 33 ? 3.297 -1.562 -7.762 1 89.38 33 LEU B O 1
ATOM 2421 N N . ALA B 1 34 ? 4.777 -2.873 -6.598 1 87.88 34 ALA B N 1
ATOM 2422 C CA . ALA B 1 34 ? 3.871 -4.016 -6.641 1 87.88 34 ALA B CA 1
ATOM 2423 C C . ALA B 1 34 ? 2.559 -3.703 -5.93 1 87.88 34 ALA B C 1
ATOM 2425 O O . ALA B 1 34 ? 1.481 -4.07 -6.406 1 87.88 34 ALA B O 1
ATOM 2426 N N . ASP B 1 35 ? 2.672 -3.078 -4.844 1 88.81 35 ASP B N 1
ATOM 2427 C CA . ASP B 1 35 ? 1.488 -2.674 -4.094 1 88.81 35 ASP B CA 1
ATOM 2428 C C . ASP B 1 35 ? 0.636 -1.692 -4.895 1 88.81 35 ASP B C 1
ATOM 2430 O O . ASP B 1 35 ? -0.59 -1.811 -4.926 1 88.81 35 ASP B O 1
ATOM 2434 N N . ALA B 1 36 ? 1.282 -0.739 -5.504 1 92.31 36 ALA B N 1
ATOM 2435 C CA . ALA B 1 36 ? 0.585 0.26 -6.309 1 92.31 36 ALA B CA 1
ATOM 2436 C C . ALA B 1 36 ? -0.161 -0.393 -7.469 1 92.31 36 ALA B C 1
ATOM 2438 O O . ALA B 1 36 ? -1.315 -0.055 -7.742 1 92.31 36 ALA B O 1
ATOM 2439 N N . ILE B 1 37 ? 0.483 -1.33 -8.055 1 89.38 37 ILE B N 1
ATOM 2440 C CA . ILE B 1 37 ? -0.095 -2.014 -9.211 1 89.38 37 ILE B CA 1
ATOM 2441 C C . ILE B 1 37 ? -1.308 -2.83 -8.766 1 89.38 37 ILE B C 1
ATOM 2443 O O . ILE B 1 37 ? -2.352 -2.809 -9.422 1 89.38 37 ILE B O 1
ATOM 2447 N N . SER B 1 38 ? -1.222 -3.52 -7.672 1 86.25 38 SER B N 1
ATOM 2448 C CA . SER B 1 38 ? -2.303 -4.367 -7.18 1 86.25 38 SER B CA 1
ATOM 2449 C C . SER B 1 38 ? -3.559 -3.547 -6.895 1 86.25 38 SER B C 1
ATOM 2451 O O . SER B 1 38 ? -4.676 -4.039 -7.055 1 86.25 38 SER B O 1
ATOM 2453 N N . HIS B 1 39 ? -3.432 -2.309 -6.574 1 87.38 39 HIS B N 1
ATOM 2454 C CA . HIS B 1 39 ? -4.574 -1.443 -6.312 1 87.38 39 HIS B CA 1
ATOM 2455 C C . HIS B 1 39 ? -5.094 -0.81 -7.602 1 87.38 39 HIS B C 1
ATOM 2457 O O . HIS B 1 39 ? -6.297 -0.578 -7.742 1 87.38 39 HIS B O 1
ATOM 2463 N N . SER B 1 40 ? -4.242 -0.572 -8.469 1 89.19 40 SER B N 1
ATOM 2464 C CA . SER B 1 40 ? -4.633 0.047 -9.734 1 89.19 40 SER B CA 1
ATOM 2465 C C . SER B 1 40 ? -5.309 -0.96 -10.656 1 89.19 40 SER B C 1
ATOM 2467 O O . SER B 1 40 ? -6.004 -0.576 -11.602 1 89.19 40 SER B O 1
ATOM 2469 N N . VAL B 1 41 ? -5.102 -2.172 -10.383 1 82.69 41 VAL B N 1
ATOM 2470 C CA . VAL B 1 41 ? -5.641 -3.238 -11.219 1 82.69 41 VAL B CA 1
ATOM 2471 C C . VAL B 1 41 ? -7.168 -3.184 -11.203 1 82.69 41 VAL B C 1
ATOM 2473 O O . VAL B 1 41 ? -7.816 -3.498 -12.203 1 82.69 41 VAL B O 1
ATOM 2476 N N . LEU B 1 42 ? -7.762 -2.738 -10.109 1 81.19 42 LEU B N 1
ATOM 2477 C CA . LEU B 1 42 ? -9.211 -2.609 -10.031 1 81.19 42 LEU B CA 1
ATOM 2478 C C . LEU B 1 42 ? -9.734 -1.708 -11.148 1 81.19 42 LEU B C 1
ATOM 2480 O O . LEU B 1 42 ? -10.742 -2.027 -11.789 1 81.19 42 LEU B O 1
ATOM 2484 N N . LEU B 1 43 ? -9.055 -0.623 -11.328 1 88.12 43 LEU B N 1
ATOM 2485 C CA . LEU B 1 43 ? -9.438 0.279 -12.406 1 88.12 43 LEU B CA 1
ATOM 2486 C C . LEU B 1 43 ? -9.336 -0.417 -13.758 1 88.12 43 LEU B C 1
ATOM 2488 O O . LEU B 1 43 ? -10.195 -0.241 -14.625 1 88.12 43 LEU B O 1
ATOM 2492 N N . GLY B 1 44 ? -8.32 -1.2 -13.961 1 86.56 44 GLY B N 1
ATOM 2493 C CA . GLY B 1 44 ? -8.141 -1.935 -15.203 1 86.56 44 GLY B CA 1
ATOM 2494 C C . GLY B 1 44 ? -9.242 -2.949 -15.461 1 86.56 44 GLY B C 1
ATOM 2495 O O . GLY B 1 44 ? -9.75 -3.051 -16.578 1 86.56 44 GLY B O 1
ATOM 2496 N N . ILE B 1 45 ? -9.602 -3.629 -14.422 1 81.44 45 ILE B N 1
ATOM 2497 C CA . ILE B 1 45 ? -10.633 -4.656 -14.531 1 81.44 45 ILE B CA 1
ATOM 2498 C C . ILE B 1 45 ? -11.977 -4.012 -14.844 1 81.44 45 ILE B C 1
ATOM 2500 O O . ILE B 1 45 ? -12.711 -4.48 -15.727 1 81.44 45 ILE B O 1
ATOM 2504 N N . VAL B 1 46 ? -12.281 -2.916 -14.148 1 83.56 46 VAL B N 1
ATOM 2505 C CA . VAL B 1 46 ? -13.562 -2.236 -14.328 1 83.56 46 VAL B CA 1
ATOM 2506 C C . VAL B 1 46 ? -13.641 -1.64 -15.727 1 83.56 46 VAL B C 1
ATOM 2508 O O . VAL B 1 46 ? -14.68 -1.716 -16.391 1 83.56 46 VAL B O 1
ATOM 2511 N N . LEU B 1 47 ? -12.578 -1.099 -16.156 1 87.25 47 LEU B N 1
ATOM 2512 C CA . LEU B 1 47 ? -12.555 -0.517 -17.484 1 87.25 47 LEU B CA 1
ATOM 2513 C C . LEU B 1 47 ? -12.719 -1.596 -18.547 1 87.25 47 LEU B C 1
ATOM 2515 O O . LEU B 1 47 ? -13.398 -1.387 -19.562 1 87.25 47 LEU B O 1
ATOM 2519 N N . ALA B 1 48 ? -12.062 -2.664 -18.375 1 82.81 48 ALA B N 1
ATOM 2520 C CA . ALA B 1 48 ? -12.188 -3.775 -19.312 1 82.81 48 ALA B CA 1
ATOM 2521 C C . ALA B 1 48 ? -13.625 -4.293 -19.359 1 82.81 48 ALA B C 1
ATOM 2523 O O . ALA B 1 48 ? -14.133 -4.641 -20.422 1 82.81 48 ALA B O 1
ATOM 2524 N N . PHE B 1 49 ? -14.188 -4.32 -18.203 1 78.25 49 PHE B N 1
ATOM 2525 C CA . PHE B 1 49 ? -15.578 -4.77 -18.125 1 78.25 49 PHE B CA 1
ATOM 2526 C C . PHE B 1 49 ? -16.5 -3.812 -18.875 1 78.25 49 PHE B C 1
ATOM 2528 O O . PHE B 1 49 ? -17.422 -4.246 -19.562 1 78.25 49 PHE B O 1
ATOM 2535 N N . LEU B 1 50 ? -16.266 -2.564 -18.688 1 81.06 50 LEU B N 1
ATOM 2536 C CA . LEU B 1 50 ? -17.125 -1.56 -19.312 1 81.06 50 LEU B CA 1
ATOM 2537 C C . LEU B 1 50 ? -16.938 -1.542 -20.828 1 81.06 50 LEU B C 1
ATOM 2539 O O . LEU B 1 50 ? -17.891 -1.308 -21.578 1 81.06 50 LEU B O 1
ATOM 2543 N N . VAL B 1 51 ? -15.75 -1.765 -21.234 1 79.56 51 VAL B N 1
ATOM 2544 C CA . VAL B 1 51 ? -15.453 -1.712 -22.672 1 79.56 51 VAL B CA 1
ATOM 2545 C C . VAL B 1 51 ? -15.891 -3.014 -23.328 1 79.56 51 VAL B C 1
ATOM 2547 O O . VAL B 1 51 ? -16.531 -2.994 -24.391 1 79.56 51 VAL B O 1
ATOM 2550 N N . ALA B 1 52 ? -15.508 -4.148 -22.766 1 74.56 52 ALA B N 1
ATOM 2551 C CA . ALA B 1 52 ? -15.75 -5.438 -23.406 1 74.56 52 ALA B CA 1
ATOM 2552 C C . ALA B 1 52 ? -17.156 -5.945 -23.109 1 74.56 52 ALA B C 1
ATOM 2554 O O . ALA B 1 52 ? -17.656 -6.84 -23.781 1 74.56 52 ALA B O 1
ATOM 2555 N N . ASN B 1 53 ? -17.906 -5.25 -22.219 1 67.38 53 ASN B N 1
ATOM 2556 C CA . ASN B 1 53 ? -19.234 -5.688 -21.812 1 67.38 53 ASN B CA 1
ATOM 2557 C C . ASN B 1 53 ? -19.266 -7.191 -21.547 1 67.38 53 ASN B C 1
ATOM 2559 O O . ASN B 1 53 ? -20.266 -7.852 -21.828 1 67.38 53 ASN B O 1
ATOM 2563 N N . SER B 1 54 ? -18.062 -7.785 -21.484 1 60.19 54 SER B N 1
ATOM 2564 C CA . SER B 1 54 ? -17.984 -9.211 -21.203 1 60.19 54 SER B CA 1
ATOM 2565 C C . SER B 1 54 ? -17.062 -9.5 -20.031 1 60.19 54 SER B C 1
ATOM 2567 O O . SER B 1 54 ? -16.109 -8.758 -19.797 1 60.19 54 SER B O 1
ATOM 2569 N N . LEU B 1 55 ? -17.5 -10.352 -19.234 1 59.19 55 LEU B N 1
ATOM 2570 C CA . LEU B 1 55 ? -16.703 -10.773 -18.078 1 59.19 55 LEU B CA 1
ATOM 2571 C C . LEU B 1 55 ? -15.68 -11.828 -18.469 1 59.19 55 LEU B C 1
ATOM 2573 O O . LEU B 1 55 ? -15.242 -12.617 -17.625 1 59.19 55 LEU B O 1
ATOM 2577 N N . ASN B 1 56 ? -15.414 -11.734 -19.797 1 62.06 56 ASN B N 1
ATOM 2578 C CA . ASN B 1 56 ? -14.414 -12.727 -20.188 1 62.06 56 ASN B CA 1
ATOM 2579 C C . ASN B 1 56 ? -13.055 -12.43 -19.547 1 62.06 56 ASN B C 1
ATOM 2581 O O . ASN B 1 56 ? -12.625 -11.281 -19.484 1 62.06 56 ASN B O 1
ATOM 2585 N N . GLY B 1 57 ? -12.438 -13.359 -18.953 1 66.81 57 GLY B N 1
ATOM 2586 C CA . GLY B 1 57 ? -11.211 -13.336 -18.172 1 66.81 57 GLY B CA 1
ATOM 2587 C C . GLY B 1 57 ? -10.039 -12.727 -18.922 1 66.81 57 GLY B C 1
ATOM 2588 O O . GLY B 1 57 ? -9.219 -12.016 -18.328 1 66.81 57 GLY B O 1
ATOM 2589 N N . ILE B 1 58 ? -10.102 -12.812 -20.25 1 74.75 58 ILE B N 1
ATOM 2590 C CA . ILE B 1 58 ? -8.953 -12.352 -21.016 1 74.75 58 ILE B CA 1
ATOM 2591 C C . ILE B 1 58 ? -8.992 -10.828 -21.141 1 74.75 58 ILE B C 1
ATOM 2593 O O . ILE B 1 58 ? -7.953 -10.164 -21.047 1 74.75 58 ILE B O 1
ATOM 2597 N N . TYR B 1 59 ? -10.109 -10.266 -21.344 1 75.94 59 TYR B N 1
ATOM 2598 C CA . TYR B 1 59 ? -10.234 -8.812 -21.453 1 75.94 59 TYR B CA 1
ATOM 2599 C C . TYR B 1 59 ? -9.906 -8.141 -20.125 1 75.94 59 TYR B C 1
ATOM 2601 O O . TYR B 1 59 ? -9.273 -7.078 -20.094 1 75.94 59 TYR B O 1
ATOM 2609 N N . MET B 1 60 ? -10.289 -8.844 -19.125 1 77 60 MET B N 1
ATOM 2610 C CA . MET B 1 60 ? -9.992 -8.32 -17.797 1 77 60 MET B CA 1
ATOM 2611 C C . MET B 1 60 ? -8.492 -8.336 -17.531 1 77 60 MET B C 1
ATOM 2613 O O . MET B 1 60 ? -7.953 -7.398 -16.922 1 77 60 MET B O 1
ATOM 2617 N N . LEU B 1 61 ? -7.914 -9.367 -18.062 1 79.38 61 LEU B N 1
ATOM 2618 C CA . LEU B 1 61 ? -6.473 -9.492 -17.906 1 79.38 61 LEU B CA 1
ATOM 2619 C C . LEU B 1 61 ? -5.738 -8.406 -18.688 1 79.38 61 LEU B C 1
ATOM 2621 O O . LEU B 1 61 ? -4.82 -7.77 -18.172 1 79.38 61 LEU B O 1
ATOM 2625 N N . ILE B 1 62 ? -6.156 -8.133 -19.812 1 84.94 62 ILE B N 1
ATOM 2626 C CA . ILE B 1 62 ? -5.516 -7.133 -20.672 1 84.94 62 ILE B CA 1
ATOM 2627 C C . ILE B 1 62 ? -5.73 -5.738 -20.078 1 84.94 62 ILE B C 1
ATOM 2629 O O . ILE B 1 62 ? -4.785 -4.953 -19.969 1 84.94 62 ILE B O 1
ATOM 2633 N N . GLY B 1 63 ? -6.977 -5.492 -19.781 1 84.19 63 GLY B N 1
ATOM 2634 C CA . GLY B 1 63 ? -7.273 -4.199 -19.172 1 84.19 63 GLY B CA 1
ATOM 2635 C C . GLY B 1 63 ? -6.473 -3.924 -17.922 1 84.19 63 GLY B C 1
ATOM 2636 O O . GLY B 1 63 ? -5.91 -2.84 -17.766 1 84.19 63 GLY B O 1
ATOM 2637 N N . ALA B 1 64 ? -6.367 -4.906 -17.109 1 84.19 64 ALA B N 1
ATOM 2638 C CA . ALA B 1 64 ? -5.648 -4.77 -15.844 1 84.19 64 ALA B CA 1
ATOM 2639 C C . ALA B 1 64 ? -4.148 -4.621 -16.078 1 84.19 64 ALA B C 1
ATOM 2641 O O . ALA B 1 64 ? -3.479 -3.848 -15.391 1 84.19 64 ALA B O 1
ATOM 2642 N N . THR B 1 65 ? -3.619 -5.328 -17.062 1 86.56 65 THR B N 1
ATOM 2643 C CA . THR B 1 65 ? -2.199 -5.227 -17.391 1 86.56 65 THR B CA 1
ATOM 2644 C C . THR B 1 65 ? -1.87 -3.85 -17.953 1 86.56 65 THR B C 1
ATOM 2646 O O . THR B 1 65 ? -0.864 -3.244 -17.578 1 86.56 65 THR B O 1
ATOM 2649 N N . VAL B 1 66 ? -2.717 -3.357 -18.75 1 92.31 66 VAL B N 1
ATOM 2650 C CA . VAL B 1 66 ? -2.502 -2.047 -19.359 1 92.31 66 VAL B CA 1
ATOM 2651 C C . VAL B 1 66 ? -2.506 -0.97 -18.281 1 92.31 66 VAL B C 1
ATOM 2653 O O . VAL B 1 66 ? -1.607 -0.127 -18.219 1 92.31 66 VAL B O 1
ATOM 2656 N N . ILE B 1 67 ? -3.422 -1.055 -17.406 1 92.56 67 ILE B N 1
ATOM 2657 C CA . ILE B 1 67 ? -3.514 -0.045 -16.359 1 92.56 67 ILE B CA 1
ATOM 2658 C C . ILE B 1 67 ? -2.348 -0.203 -15.391 1 92.56 67 ILE B C 1
ATOM 2660 O O . ILE B 1 67 ? -1.856 0.782 -14.836 1 92.56 67 ILE B O 1
ATOM 2664 N N . GLY B 1 68 ? -1.948 -1.519 -15.195 1 90.38 68 GLY B N 1
ATOM 2665 C CA . GLY B 1 68 ? -0.743 -1.72 -14.406 1 90.38 68 GLY B CA 1
ATOM 2666 C C . GLY B 1 68 ? 0.472 -1.021 -14.984 1 90.38 68 GLY B C 1
ATOM 2667 O O . GLY B 1 68 ? 1.237 -0.387 -14.258 1 90.38 68 GLY B O 1
ATOM 2668 N N . LEU B 1 69 ? 0.605 -1.067 -16.25 1 92.5 69 LEU B N 1
ATOM 2669 C CA . LEU B 1 69 ? 1.708 -0.401 -16.938 1 92.5 69 LEU B CA 1
ATOM 2670 C C . LEU B 1 69 ? 1.542 1.114 -16.891 1 92.5 69 LEU B C 1
ATOM 2672 O O . LEU B 1 69 ? 2.516 1.844 -16.688 1 92.5 69 LEU B O 1
ATOM 2676 N N . VAL B 1 70 ? 0.367 1.532 -17.047 1 94.81 70 VAL B N 1
ATOM 2677 C CA . VAL B 1 70 ? 0.086 2.963 -16.984 1 94.81 70 VAL B CA 1
ATOM 2678 C C . VAL B 1 70 ? 0.417 3.482 -15.578 1 94.81 70 VAL B C 1
ATOM 2680 O O . VAL B 1 70 ? 0.929 4.594 -15.43 1 94.81 70 VAL B O 1
ATOM 2683 N N . THR B 1 71 ? 0.073 2.701 -14.617 1 94.56 71 THR B N 1
ATOM 2684 C CA . THR B 1 71 ? 0.371 3.064 -13.242 1 94.56 71 THR B CA 1
ATOM 2685 C C . THR B 1 71 ? 1.87 3.273 -13.047 1 94.56 71 THR B C 1
ATOM 2687 O O . THR B 1 71 ? 2.293 4.285 -12.484 1 94.56 71 THR B O 1
ATOM 2690 N N . THR B 1 72 ? 2.654 2.365 -13.531 1 91.56 72 THR B N 1
ATOM 2691 C CA . THR B 1 72 ? 4.102 2.477 -13.398 1 91.56 72 THR B CA 1
ATOM 2692 C C . THR B 1 72 ? 4.629 3.684 -14.172 1 91.56 72 THR B C 1
ATOM 2694 O O . THR B 1 72 ? 5.512 4.395 -13.695 1 91.56 72 THR B O 1
ATOM 2697 N N . PHE B 1 73 ? 4.051 3.854 -15.297 1 93.56 73 PHE B N 1
ATOM 2698 C CA . PHE B 1 73 ? 4.453 5.004 -16.094 1 93.56 73 PHE B CA 1
ATOM 2699 C C . PHE B 1 73 ? 4.098 6.305 -15.391 1 93.56 73 PHE B C 1
ATOM 2701 O O . PHE B 1 73 ? 4.898 7.242 -15.375 1 93.56 73 PHE B O 1
ATOM 2708 N N . ALA B 1 74 ? 2.982 6.367 -14.875 1 94.44 74 ALA B N 1
ATOM 2709 C CA . ALA B 1 74 ? 2.533 7.559 -14.164 1 94.44 74 ALA B CA 1
ATOM 2710 C C . ALA B 1 74 ? 3.424 7.848 -12.953 1 94.44 74 ALA B C 1
ATOM 2712 O O . ALA B 1 74 ? 3.828 8.992 -12.734 1 94.44 74 ALA B O 1
ATOM 2713 N N . ILE B 1 75 ? 3.744 6.852 -12.219 1 93.12 75 ILE B N 1
ATOM 2714 C CA . ILE B 1 75 ? 4.59 6.996 -11.039 1 93.12 75 ILE B CA 1
ATOM 2715 C C . ILE B 1 75 ? 5.969 7.5 -11.445 1 93.12 75 ILE B C 1
ATOM 2717 O O . ILE B 1 75 ? 6.504 8.43 -10.844 1 93.12 75 ILE B O 1
ATOM 2721 N N . GLN B 1 76 ? 6.453 6.879 -12.5 1 89.44 76 GLN B N 1
ATOM 2722 C CA . GLN B 1 76 ? 7.773 7.27 -12.984 1 89.44 76 GLN B CA 1
ATOM 2723 C C . GLN B 1 76 ? 7.762 8.695 -13.531 1 89.44 76 GLN B C 1
ATOM 2725 O O . GLN B 1 76 ? 8.719 9.445 -13.336 1 89.44 76 GLN B O 1
ATOM 2730 N N . SER B 1 77 ? 6.754 9.047 -14.25 1 90.75 77 SER B N 1
ATOM 2731 C CA . SER B 1 77 ? 6.641 10.391 -14.805 1 90.75 77 SER B CA 1
ATOM 2732 C C . SER B 1 77 ? 6.605 11.445 -13.695 1 90.75 77 SER B C 1
ATOM 2734 O O . SER B 1 77 ? 7.27 12.477 -13.797 1 90.75 77 SER B O 1
ATOM 2736 N N . LEU B 1 78 ? 5.918 11.164 -12.664 1 90.62 78 LEU B N 1
ATOM 2737 C CA . LEU B 1 78 ? 5.84 12.086 -11.539 1 90.62 78 LEU B CA 1
ATOM 2738 C C . LEU B 1 78 ? 7.176 12.164 -10.812 1 90.62 78 LEU B C 1
ATOM 2740 O O . LEU B 1 78 ? 7.625 13.25 -10.445 1 90.62 78 LEU B O 1
ATOM 2744 N N . HIS B 1 79 ? 7.699 10.992 -10.648 1 89.38 79 HIS B N 1
ATOM 2745 C CA . HIS B 1 79 ? 8.992 10.945 -9.977 1 89.38 79 HIS B CA 1
ATOM 2746 C C . HIS B 1 79 ? 10.047 11.734 -10.75 1 89.38 79 HIS B C 1
ATOM 2748 O O . HIS B 1 79 ? 10.844 12.461 -10.156 1 89.38 79 HIS B O 1
ATOM 2754 N N . ASN B 1 80 ? 10 11.57 -12.062 1 87.44 80 ASN B N 1
ATOM 2755 C CA . ASN B 1 80 ? 10.945 12.281 -12.914 1 87.44 80 ASN B CA 1
ATOM 2756 C C . ASN B 1 80 ? 10.703 13.789 -12.891 1 87.44 80 ASN B C 1
ATOM 2758 O O . ASN B 1 80 ? 11.617 14.57 -13.172 1 87.44 80 ASN B O 1
ATOM 2762 N N . SER B 1 81 ? 9.547 14.156 -12.57 1 86.69 81 SER B N 1
ATOM 2763 C CA . SER B 1 81 ? 9.219 15.578 -12.531 1 86.69 81 SER B CA 1
ATOM 2764 C C . SER B 1 81 ? 9.633 16.203 -11.211 1 86.69 81 SER B C 1
ATOM 2766 O O . SER B 1 81 ? 9.391 17.391 -10.977 1 86.69 81 SER B O 1
ATOM 2768 N N . GLY B 1 82 ? 10.109 15.375 -10.281 1 83.56 82 GLY B N 1
ATOM 2769 C CA . GLY B 1 82 ? 10.656 15.93 -9.047 1 83.56 82 GLY B CA 1
ATOM 2770 C C . GLY B 1 82 ? 9.867 15.523 -7.816 1 83.56 82 GLY B C 1
ATOM 2771 O O . GLY B 1 82 ? 10.25 15.844 -6.691 1 83.56 82 GLY B O 1
ATOM 2772 N N . VAL B 1 83 ? 8.773 14.859 -8.047 1 87.94 83 VAL B N 1
ATOM 2773 C CA . VAL B 1 83 ? 7.984 14.375 -6.914 1 87.94 83 VAL B CA 1
ATOM 2774 C C . VAL B 1 83 ? 8.656 13.156 -6.297 1 87.94 83 VAL B C 1
ATOM 2776 O O . VAL B 1 83 ? 9.227 12.328 -7.008 1 87.94 83 VAL B O 1
ATOM 2779 N N . GLN B 1 84 ? 8.578 13.102 -5.023 1 89.56 84 GLN B N 1
ATOM 2780 C CA . GLN B 1 84 ? 9.18 11.969 -4.332 1 89.56 84 GLN B CA 1
ATOM 2781 C C . GLN B 1 84 ? 8.539 10.656 -4.777 1 89.56 84 GLN B C 1
ATOM 2783 O O . GLN B 1 84 ? 7.332 10.594 -5.008 1 89.56 84 GLN B O 1
ATOM 2788 N N . GLU B 1 85 ? 9.352 9.648 -4.844 1 89.69 85 GLU B N 1
ATOM 2789 C CA . GLU B 1 85 ? 8.891 8.352 -5.328 1 89.69 85 GLU B CA 1
ATOM 2790 C C . GLU B 1 85 ? 7.73 7.824 -4.484 1 89.69 85 GLU B C 1
ATOM 2792 O O . GLU B 1 85 ? 6.699 7.414 -5.02 1 89.69 85 GLU B O 1
ATOM 2797 N N . ASP B 1 86 ? 7.891 7.922 -3.186 1 91 86 ASP B N 1
ATOM 2798 C CA . ASP B 1 86 ? 6.867 7.414 -2.273 1 91 86 ASP B CA 1
ATOM 2799 C C . ASP B 1 86 ? 5.555 8.18 -2.443 1 91 86 ASP B C 1
ATOM 2801 O O . ASP B 1 86 ? 4.477 7.578 -2.432 1 91 86 ASP B O 1
ATOM 2805 N N . ALA B 1 87 ? 5.664 9.438 -2.611 1 91.81 87 ALA B N 1
ATOM 2806 C CA . ALA B 1 87 ? 4.477 10.266 -2.807 1 91.81 87 ALA B CA 1
ATOM 2807 C C . ALA B 1 87 ? 3.82 9.977 -4.152 1 91.81 87 ALA B C 1
ATOM 2809 O O . ALA B 1 87 ? 2.592 9.922 -4.254 1 91.81 87 ALA B O 1
ATOM 2810 N N . SER B 1 88 ? 4.711 9.781 -5.152 1 93.56 88 SER B N 1
ATOM 2811 C CA . SER B 1 88 ? 4.203 9.461 -6.48 1 93.56 88 SER B CA 1
ATOM 2812 C C . SER B 1 88 ? 3.395 8.172 -6.469 1 93.56 88 SER B C 1
ATOM 2814 O O . SER B 1 88 ? 2.318 8.102 -7.066 1 93.56 88 SER B O 1
ATOM 2816 N N . ILE B 1 89 ? 3.91 7.195 -5.758 1 93.25 89 ILE B N 1
ATOM 2817 C CA . ILE B 1 89 ? 3.236 5.906 -5.645 1 93.25 89 ILE B CA 1
ATOM 2818 C C . ILE B 1 89 ? 1.885 6.094 -4.957 1 93.25 89 ILE B C 1
ATOM 2820 O O . ILE B 1 89 ? 0.852 5.664 -5.477 1 93.25 89 ILE B O 1
ATOM 2824 N N . GLY B 1 90 ? 1.892 6.852 -3.887 1 92.06 90 GLY B N 1
ATOM 2825 C CA . GLY B 1 90 ? 0.679 7.078 -3.117 1 92.06 90 GLY B CA 1
ATOM 2826 C C . GLY B 1 90 ? -0.395 7.812 -3.898 1 92.06 90 GLY B C 1
ATOM 2827 O O . GLY B 1 90 ? -1.566 7.434 -3.861 1 92.06 90 GLY B O 1
ATOM 2828 N N . ILE B 1 91 ? -0.044 8.758 -4.633 1 93.81 91 ILE B N 1
ATOM 2829 C CA . ILE B 1 91 ? -0.979 9.586 -5.387 1 93.81 91 ILE B CA 1
ATOM 2830 C C . ILE B 1 91 ? -1.607 8.758 -6.508 1 93.81 91 ILE B C 1
ATOM 2832 O O . ILE B 1 91 ? -2.83 8.75 -6.676 1 93.81 91 ILE B O 1
ATOM 2836 N N . VAL B 1 92 ? -0.796 8.086 -7.203 1 94.06 92 VAL B N 1
ATOM 2837 C CA . VAL B 1 92 ? -1.251 7.391 -8.406 1 94.06 92 VAL B CA 1
ATOM 2838 C C . VAL B 1 92 ? -2.176 6.242 -8.016 1 94.06 92 VAL B C 1
ATOM 2840 O O . VAL B 1 92 ? -3.275 6.109 -8.555 1 94.06 92 VAL B O 1
ATOM 2843 N N . PHE B 1 93 ? -1.738 5.406 -7.035 1 92.38 93 PHE B N 1
ATOM 2844 C CA . PHE B 1 93 ? -2.566 4.23 -6.789 1 92.38 93 PHE B CA 1
ATOM 2845 C C . PHE B 1 93 ? -3.871 4.625 -6.109 1 92.38 93 PHE B C 1
ATOM 2847 O O . PHE B 1 93 ? -4.918 4.023 -6.367 1 92.38 93 PHE B O 1
ATOM 2854 N N . THR B 1 94 ? -3.879 5.664 -5.297 1 91.69 94 THR B N 1
ATOM 2855 C CA . THR B 1 94 ? -5.117 6.086 -4.648 1 91.69 94 THR B CA 1
ATOM 2856 C C . THR B 1 94 ? -6.066 6.719 -5.66 1 91.69 94 THR B C 1
ATOM 2858 O O . THR B 1 94 ? -7.281 6.52 -5.59 1 91.69 94 THR B O 1
ATOM 2861 N N . THR B 1 95 ? -5.508 7.492 -6.574 1 93.81 95 THR B N 1
ATOM 2862 C CA . THR B 1 95 ? -6.324 8.133 -7.598 1 93.81 95 THR B CA 1
ATOM 2863 C C . THR B 1 95 ? -6.934 7.09 -8.531 1 93.81 95 THR B C 1
ATOM 2865 O O . THR B 1 95 ? -8.133 7.125 -8.812 1 93.81 95 THR B O 1
ATOM 2868 N N . PHE B 1 96 ? -6.133 6.184 -8.961 1 94 96 PHE B N 1
ATOM 2869 C CA . PHE B 1 96 ? -6.617 5.152 -9.875 1 94 96 PHE B CA 1
ATOM 2870 C C . PHE B 1 96 ? -7.633 4.25 -9.18 1 94 96 PHE B C 1
ATOM 2872 O O . PHE B 1 96 ? -8.648 3.875 -9.773 1 94 96 PHE B O 1
ATOM 2879 N N . PHE B 1 97 ? -7.348 3.9 -7.965 1 89.75 97 PHE B N 1
ATOM 2880 C CA . PHE B 1 97 ? -8.297 3.102 -7.195 1 89.75 97 PHE B CA 1
ATOM 2881 C C . PHE B 1 97 ? -9.617 3.846 -7.027 1 89.75 97 PHE B C 1
ATOM 2883 O O . PHE B 1 97 ? -10.688 3.26 -7.184 1 89.75 97 PHE B O 1
ATOM 2890 N N . ALA B 1 98 ? -9.539 5.141 -6.711 1 90.19 98 ALA B N 1
ATOM 2891 C CA . ALA B 1 98 ? -10.727 5.973 -6.52 1 90.19 98 ALA B CA 1
ATOM 2892 C C . ALA B 1 98 ? -11.57 6.023 -7.789 1 90.19 98 ALA B C 1
ATOM 2894 O O . ALA B 1 98 ? -12.797 5.895 -7.73 1 90.19 98 ALA B O 1
ATOM 2895 N N . ILE B 1 99 ? -10.914 6.18 -8.859 1 91.06 99 ILE B N 1
ATOM 2896 C CA . ILE B 1 99 ? -11.617 6.211 -10.133 1 91.06 99 ILE B CA 1
ATOM 2897 C C . ILE B 1 99 ? -12.297 4.867 -10.391 1 91.06 99 ILE B C 1
ATOM 2899 O O . ILE B 1 99 ? -13.43 4.812 -10.867 1 91.06 99 ILE B O 1
ATOM 2903 N N . GLY B 1 100 ? -11.609 3.791 -10.117 1 87.62 100 GLY B N 1
ATOM 2904 C CA . GLY B 1 100 ? -12.203 2.469 -10.234 1 87.62 100 GLY B CA 1
ATOM 2905 C C . GLY B 1 100 ? -13.453 2.299 -9.391 1 87.62 100 GLY B C 1
ATOM 2906 O O . GLY B 1 100 ? -14.469 1.792 -9.867 1 87.62 100 GLY B O 1
ATOM 2907 N N . VAL B 1 101 ? -13.414 2.713 -8.164 1 82.88 101 VAL B N 1
ATOM 2908 C CA . VAL B 1 101 ? -14.531 2.602 -7.234 1 82.88 101 VAL B CA 1
ATOM 2909 C C . VAL B 1 101 ? -15.703 3.451 -7.727 1 82.88 101 VAL B C 1
ATOM 2911 O O . VAL B 1 101 ? -16.859 3.033 -7.645 1 82.88 101 VAL B O 1
ATOM 2914 N N . ILE B 1 102 ? -15.438 4.645 -8.211 1 85.5 102 ILE B N 1
ATOM 2915 C CA . ILE B 1 102 ? -16.469 5.523 -8.742 1 85.5 102 ILE B CA 1
ATOM 2916 C C . ILE B 1 102 ? -17.172 4.844 -9.922 1 85.5 102 ILE B C 1
ATOM 2918 O O . ILE B 1 102 ? -18.391 4.859 -10.023 1 85.5 102 ILE B O 1
ATOM 2922 N N . LEU B 1 103 ? -16.391 4.227 -10.781 1 85.88 103 LEU B N 1
ATOM 2923 C CA . LEU B 1 103 ? -16.938 3.576 -11.961 1 85.88 103 LEU B CA 1
ATOM 2924 C C . LEU B 1 103 ? -17.797 2.373 -11.57 1 85.88 103 LEU B C 1
ATOM 2926 O O . LEU B 1 103 ? -18.828 2.113 -12.195 1 85.88 103 LEU B O 1
ATOM 2930 N N . ILE B 1 104 ? -17.375 1.714 -10.555 1 80.19 104 ILE B N 1
ATOM 2931 C CA . ILE B 1 104 ? -18.156 0.584 -10.055 1 80.19 104 ILE B CA 1
ATOM 2932 C C . ILE B 1 104 ? -19.484 1.081 -9.492 1 80.19 104 ILE B C 1
ATOM 2934 O O . ILE B 1 104 ? -20.547 0.488 -9.75 1 80.19 104 ILE B O 1
ATOM 2938 N N . SER B 1 105 ? -19.406 2.145 -8.781 1 77.88 105 SER B N 1
ATOM 2939 C CA . SER B 1 105 ? -20.609 2.688 -8.156 1 77.88 105 SER B CA 1
ATOM 2940 C C . SER B 1 105 ? -21.594 3.215 -9.203 1 77.88 105 SER B C 1
ATOM 2942 O O . SER B 1 105 ? -22.812 3.164 -9.008 1 77.88 105 SER B O 1
ATOM 2944 N N . LEU B 1 106 ? -21.078 3.617 -10.258 1 81.94 106 LEU B N 1
ATOM 2945 C CA . LEU B 1 106 ? -21.922 4.211 -11.289 1 81.94 106 LEU B CA 1
ATOM 2946 C C . LEU B 1 106 ? -22.453 3.143 -12.227 1 81.94 106 LEU B C 1
ATOM 2948 O O . LEU B 1 106 ? -23.625 3.207 -12.648 1 81.94 106 LEU B O 1
ATOM 2952 N N . PHE B 1 107 ? -21.656 2.164 -12.555 1 74.19 107 PHE B N 1
ATOM 2953 C CA . PHE B 1 107 ? -22.031 1.284 -13.656 1 74.19 107 PHE B CA 1
ATOM 2954 C C . PHE B 1 107 ? -22.234 -0.145 -13.164 1 74.19 107 PHE B C 1
ATOM 2956 O O . PHE B 1 107 ? -22.797 -0.979 -13.867 1 74.19 107 PHE B O 1
ATOM 2963 N N . ALA B 1 108 ? -21.656 -0.566 -12.156 1 62.44 108 ALA B N 1
ATOM 2964 C CA . ALA B 1 108 ? -21.719 -1.965 -11.742 1 62.44 108 ALA B CA 1
ATOM 2965 C C . ALA B 1 108 ? -22.516 -2.117 -10.453 1 62.44 108 ALA B C 1
ATOM 2967 O O . ALA B 1 108 ? -22.203 -2.971 -9.617 1 62.44 108 ALA B O 1
ATOM 2968 N N . ARG B 1 109 ? -23.469 -1.161 -10.188 1 57.72 109 ARG B N 1
ATOM 2969 C CA . ARG B 1 109 ? -24.297 -1.291 -9 1 57.72 109 ARG B CA 1
ATOM 2970 C C . ARG B 1 109 ? -24.969 -2.662 -8.938 1 57.72 109 ARG B C 1
ATOM 2972 O O . ARG B 1 109 ? -25.141 -3.225 -7.859 1 57.72 109 ARG B O 1
ATOM 2979 N N . ASP B 1 110 ? -25.297 -3.168 -10.055 1 50.62 110 ASP B N 1
ATOM 2980 C CA . ASP B 1 110 ? -26.031 -4.422 -10.148 1 50.62 110 ASP B CA 1
ATOM 2981 C C . ASP B 1 110 ? -25.094 -5.617 -10.227 1 50.62 110 ASP B C 1
ATOM 2983 O O . ASP B 1 110 ? -25.516 -6.766 -10.094 1 50.62 110 ASP B O 1
ATOM 2987 N N . VAL B 1 111 ? -23.922 -5.453 -10.727 1 48.81 111 VAL B N 1
ATOM 2988 C CA . VAL B 1 111 ? -23.016 -6.582 -10.906 1 48.81 111 VAL B CA 1
ATOM 2989 C C . VAL B 1 111 ? -22.219 -6.828 -9.625 1 48.81 111 VAL B C 1
ATOM 2991 O O . VAL B 1 111 ? -21.766 -5.887 -8.977 1 48.81 111 VAL B O 1
ATOM 2994 N N . HIS B 1 112 ? -22.625 -7.699 -8.789 1 45.38 112 HIS B N 1
ATOM 2995 C CA . HIS B 1 112 ? -22.031 -8.148 -7.531 1 45.38 112 HIS B CA 1
ATOM 2996 C C . HIS B 1 112 ? -20.5 -8.086 -7.59 1 45.38 112 HIS B C 1
ATOM 2998 O O . HIS B 1 112 ? -19.844 -9.125 -7.652 1 45.38 112 HIS B O 1
ATOM 3004 N N . LEU B 1 113 ? -19.984 -7.418 -8.477 1 47.12 113 LEU B N 1
ATOM 3005 C CA . LEU B 1 113 ? -18.531 -7.289 -8.312 1 47.12 113 LEU B CA 1
ATOM 3006 C C . LEU B 1 113 ? -18.188 -6.855 -6.895 1 47.12 113 LEU B C 1
ATOM 3008 O O . LEU B 1 113 ? -18.344 -5.68 -6.547 1 47.12 113 LEU B O 1
ATOM 3012 N N . ASP B 1 114 ? -18.516 -7.75 -5.84 1 47.09 114 ASP B N 1
ATOM 3013 C CA . ASP B 1 114 ? -18.375 -7.535 -4.402 1 47.09 114 ASP B CA 1
ATOM 3014 C C . ASP B 1 114 ? -16.938 -7.188 -4.031 1 47.09 114 ASP B C 1
ATOM 3016 O O . ASP B 1 114 ? -16 -7.867 -4.453 1 47.09 114 ASP B O 1
ATOM 3020 N N . VAL B 1 115 ? -16.672 -5.965 -3.752 1 49.22 115 VAL B N 1
ATOM 3021 C CA . VAL B 1 115 ? -15.414 -5.512 -3.164 1 49.22 115 VAL B CA 1
ATOM 3022 C C . VAL B 1 115 ? -14.82 -6.617 -2.295 1 49.22 115 VAL B C 1
ATOM 3024 O O . VAL B 1 115 ? -13.602 -6.809 -2.264 1 49.22 115 VAL B O 1
ATOM 3027 N N . GLU B 1 116 ? -15.703 -7.367 -1.668 1 47.34 116 GLU B N 1
ATOM 3028 C CA . GLU B 1 116 ? -15.25 -8.477 -0.839 1 47.34 116 GLU B CA 1
ATOM 3029 C C . GLU B 1 116 ? -14.531 -9.531 -1.677 1 47.34 116 GLU B C 1
ATOM 3031 O O . GLU B 1 116 ? -13.484 -10.047 -1.275 1 47.34 116 GLU B O 1
ATOM 3036 N N . HIS B 1 117 ? -15.156 -9.781 -2.832 1 50.84 117 HIS B N 1
ATOM 3037 C CA . HIS B 1 117 ? -14.57 -10.75 -3.752 1 50.84 117 HIS B CA 1
ATOM 3038 C C . HIS B 1 117 ? -13.234 -10.25 -4.293 1 50.84 117 HIS B C 1
ATOM 3040 O O . HIS B 1 117 ? -12.312 -11.039 -4.492 1 50.84 117 HIS B O 1
ATOM 3046 N N . ALA B 1 118 ? -13.195 -8.977 -4.414 1 51.19 118 ALA B N 1
ATOM 3047 C CA . ALA B 1 118 ? -11.992 -8.359 -4.961 1 51.19 118 ALA B CA 1
ATOM 3048 C C . ALA B 1 118 ? -10.844 -8.414 -3.955 1 51.19 118 ALA B C 1
ATOM 3050 O O . ALA B 1 118 ? -9.68 -8.586 -4.34 1 51.19 118 ALA B O 1
ATOM 3051 N N . LEU B 1 119 ? -11.234 -8.406 -2.646 1 47.62 119 LEU B N 1
ATOM 3052 C CA . LEU B 1 119 ? -10.203 -8.336 -1.621 1 47.62 119 LEU B CA 1
ATOM 3053 C C . LEU B 1 119 ? -9.766 -9.734 -1.194 1 47.62 119 LEU B C 1
ATOM 3055 O O . LEU B 1 119 ? -8.578 -9.977 -0.962 1 47.62 119 LEU B O 1
ATOM 3059 N N . MET B 1 120 ? -10.719 -10.688 -1.085 1 51.19 120 MET B N 1
ATOM 3060 C CA . MET B 1 120 ? -10.406 -12.008 -0.543 1 51.19 120 MET B CA 1
ATOM 3061 C C . MET B 1 120 ? -10.305 -13.039 -1.658 1 51.19 120 MET B C 1
ATOM 3063 O O . MET B 1 120 ? -9.711 -14.109 -1.467 1 51.19 120 MET B O 1
ATOM 3067 N N . GLY B 1 121 ? -10.383 -12.734 -2.887 1 53.09 121 GLY B N 1
ATOM 3068 C CA . GLY B 1 121 ? -10.344 -13.68 -3.992 1 53.09 121 GLY B CA 1
ATOM 3069 C C . GLY B 1 121 ? -11.305 -14.844 -3.818 1 53.09 121 GLY B C 1
ATOM 3070 O O . GLY B 1 121 ? -12.016 -14.922 -2.814 1 53.09 121 GLY B O 1
ATOM 3071 N N . GLU B 1 122 ? -11.586 -15.547 -4.754 1 62 122 GLU B N 1
ATOM 3072 C CA . GLU B 1 122 ? -12.469 -16.703 -4.688 1 62 122 GLU B CA 1
ATOM 3073 C C . GLU B 1 122 ? -11.695 -18 -4.953 1 62 122 GLU B C 1
ATOM 3075 O O . GLU B 1 122 ? -12.016 -18.734 -5.891 1 62 122 GLU B O 1
ATOM 3080 N N . ILE B 1 123 ? -10.695 -18.141 -4.051 1 57.12 123 ILE B N 1
ATOM 3081 C CA . ILE B 1 123 ? -9.852 -19.312 -4.316 1 57.12 123 ILE B CA 1
ATOM 3082 C C . ILE B 1 123 ? -10.656 -20.594 -4.094 1 57.12 123 ILE B C 1
ATOM 3084 O O . ILE B 1 123 ? -10.438 -21.594 -4.773 1 57.12 123 ILE B O 1
ATOM 3088 N N . ALA B 1 124 ? -11.633 -20.484 -3.318 1 51.84 124 ALA B N 1
ATOM 3089 C CA . ALA B 1 124 ? -12.414 -21.672 -2.977 1 51.84 124 ALA B CA 1
ATOM 3090 C C . ALA B 1 124 ? -13.344 -22.062 -4.125 1 51.84 124 ALA B C 1
ATOM 3092 O O . ALA B 1 124 ? -13.781 -23.203 -4.207 1 51.84 124 ALA B O 1
ATOM 3093 N N . PHE B 1 125 ? -13.562 -21.094 -4.977 1 56.28 125 PHE B N 1
ATOM 3094 C CA . PHE B 1 125 ? -14.539 -21.391 -6.012 1 56.28 125 PHE B CA 1
ATOM 3095 C C . PHE B 1 125 ? -13.852 -21.75 -7.324 1 56.28 125 PHE B C 1
ATOM 3097 O O . PHE B 1 125 ? -14.523 -22.016 -8.328 1 56.28 125 PHE B O 1
ATOM 3104 N N . ILE B 1 126 ? -12.602 -21.859 -7.227 1 58.5 126 ILE B N 1
ATOM 3105 C CA . ILE B 1 126 ? -11.797 -22.062 -8.422 1 58.5 126 ILE B CA 1
ATOM 3106 C C . ILE B 1 126 ? -12.133 -23.422 -9.047 1 58.5 126 ILE B C 1
ATOM 3108 O O . ILE B 1 126 ? -12.297 -23.516 -10.266 1 58.5 126 ILE B O 1
ATOM 3112 N N . PRO B 1 127 ? -12.328 -24.438 -8.297 1 53.56 127 PRO B N 1
ATOM 3113 C CA . PRO B 1 127 ? -12.555 -25.734 -8.938 1 53.56 127 PRO B CA 1
ATOM 3114 C C . PRO B 1 127 ? -13.922 -25.828 -9.617 1 53.56 127 PRO B C 1
ATOM 3116 O O . PRO B 1 127 ? -14.141 -26.703 -10.453 1 53.56 127 PRO B O 1
ATOM 3119 N N . TRP B 1 128 ? -14.75 -24.922 -9.32 1 61.16 128 TRP B N 1
ATOM 3120 C CA . TRP B 1 128 ? -16.109 -25.016 -9.844 1 61.16 128 TRP B CA 1
ATOM 3121 C C . TRP B 1 128 ? -16.203 -24.391 -11.227 1 61.16 128 TRP B C 1
ATOM 3123 O O . TRP B 1 128 ? -17.141 -24.672 -11.984 1 61.16 128 TRP B O 1
ATOM 3133 N N . ASN B 1 129 ? -15.32 -23.516 -11.453 1 63 129 ASN B N 1
ATOM 3134 C CA . ASN B 1 129 ? -15.305 -22.906 -12.781 1 63 129 ASN B CA 1
ATOM 3135 C C . ASN B 1 129 ? -14.258 -23.547 -13.68 1 63 129 ASN B C 1
ATOM 3137 O O . ASN B 1 129 ? -13.094 -23.141 -13.68 1 63 129 ASN B O 1
ATOM 3141 N N . THR B 1 130 ? -14.672 -24.688 -14.328 1 65.38 130 THR B N 1
ATOM 3142 C CA . THR B 1 130 ? -13.719 -25.516 -15.055 1 65.38 130 THR B CA 1
ATOM 3143 C C . THR B 1 130 ? -13.891 -25.359 -16.562 1 65.38 130 THR B C 1
ATOM 3145 O O . THR B 1 130 ? -14.945 -24.938 -17.031 1 65.38 130 THR B O 1
ATOM 3148 N N . TYR B 1 131 ? -12.898 -25.125 -17.188 1 64.81 131 TYR B N 1
ATOM 3149 C CA . TYR B 1 131 ? -12.891 -25.203 -18.641 1 64.81 131 TYR B CA 1
ATOM 3150 C C . TYR B 1 131 ? -12.367 -26.562 -19.109 1 64.81 131 TYR B C 1
ATOM 3152 O O . TYR B 1 131 ? -11.508 -27.156 -18.453 1 64.81 131 TYR B O 1
ATOM 3160 N N . THR B 1 132 ? -13.125 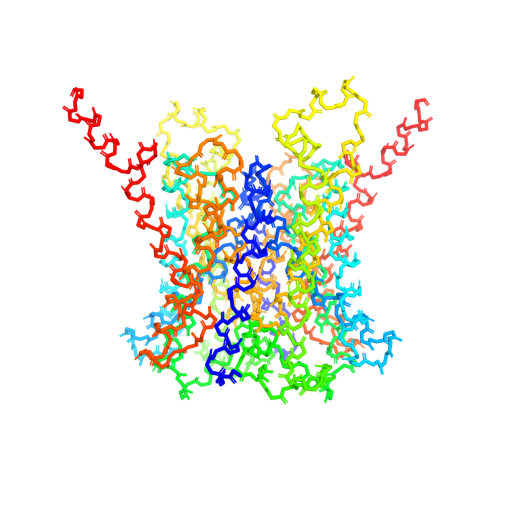-27.234 -19.891 1 60.88 132 THR B N 1
ATOM 3161 C CA . THR B 1 132 ? -12.727 -28.531 -20.438 1 60.88 132 THR B CA 1
ATOM 3162 C C . THR B 1 132 ? -11.617 -28.359 -21.469 1 60.88 132 THR B C 1
ATOM 3164 O O . THR B 1 132 ? -11.812 -27.703 -22.5 1 60.88 132 THR B O 1
ATOM 3167 N N . VAL B 1 133 ? -10.414 -28.453 -21.016 1 58.88 133 VAL B N 1
ATOM 3168 C CA . VAL B 1 133 ? -9.336 -28.469 -22 1 58.88 133 VAL B CA 1
ATOM 3169 C C . VAL B 1 133 ? -8.828 -29.891 -22.203 1 58.88 133 VAL B C 1
ATOM 3171 O O . VAL B 1 133 ? -8.398 -30.547 -21.234 1 58.88 133 VAL B O 1
ATOM 3174 N N . PHE B 1 134 ? -8.781 -30.375 -23.453 1 55.09 134 PHE B N 1
ATOM 3175 C CA . PHE B 1 134 ? -8.32 -31.688 -23.906 1 55.09 134 PHE B CA 1
ATOM 3176 C C . PHE B 1 134 ? -8.922 -32.812 -23.062 1 55.09 134 PHE B C 1
ATOM 3178 O O . PHE B 1 134 ? -8.234 -33.75 -22.703 1 55.09 134 PHE B O 1
ATOM 3185 N N . GLY B 1 135 ? -10.125 -32.594 -22.516 1 59.88 135 GLY B N 1
ATOM 3186 C CA . GLY B 1 135 ? -10.828 -33.625 -21.797 1 59.88 135 GLY B CA 1
ATOM 3187 C C . GLY B 1 135 ? -10.656 -33.562 -20.281 1 59.88 135 GLY B C 1
ATOM 3188 O O . GLY B 1 135 ? -11.297 -34.281 -19.547 1 59.88 135 GLY B O 1
ATOM 3189 N N . ILE B 1 136 ? -9.664 -32.812 -19.797 1 64.44 136 ILE B N 1
ATOM 3190 C CA . ILE B 1 136 ? -9.461 -32.688 -18.359 1 64.44 136 ILE B CA 1
ATOM 3191 C C . ILE B 1 136 ? -10.086 -31.375 -17.859 1 64.44 136 ILE B C 1
ATOM 3193 O O . ILE B 1 136 ? -9.938 -30.328 -18.516 1 64.44 136 ILE B O 1
ATOM 3197 N N . GLU B 1 137 ? -10.875 -31.438 -17 1 73.5 137 GLU B N 1
ATOM 3198 C CA . GLU B 1 137 ? -11.5 -30.25 -16.422 1 73.5 137 GLU B CA 1
ATOM 3199 C C . GLU B 1 137 ? -10.508 -29.453 -15.586 1 73.5 137 GLU B C 1
ATOM 3201 O O . GLU B 1 137 ? -10.086 -29.906 -14.516 1 73.5 137 GLU B O 1
ATOM 3206 N N . ILE B 1 138 ? -9.984 -28.5 -16.234 1 75.19 138 ILE B N 1
ATOM 3207 C CA . ILE B 1 138 ? -9.023 -27.641 -15.547 1 75.19 138 ILE B CA 1
ATOM 3208 C C . ILE B 1 138 ? -9.695 -26.328 -15.156 1 75.19 138 ILE B C 1
ATOM 3210 O O . ILE B 1 138 ? -10.336 -25.688 -15.992 1 75.19 138 ILE B O 1
ATOM 3214 N N . PRO B 1 139 ? -9.641 -26.094 -13.922 1 78.81 139 PRO B N 1
ATOM 3215 C CA . PRO B 1 139 ? -10.188 -24.797 -13.516 1 78.81 139 PRO B CA 1
ATOM 3216 C C . PRO B 1 139 ? -9.562 -23.641 -14.273 1 78.81 139 PRO B C 1
ATOM 3218 O O . PRO B 1 139 ? -8.352 -23.641 -14.531 1 78.81 139 PRO B O 1
ATOM 3221 N N . LYS B 1 140 ? -10.391 -22.734 -14.703 1 75.62 140 LYS B N 1
ATOM 3222 C CA . LYS B 1 140 ? -9.992 -21.578 -15.516 1 75.62 140 LYS B CA 1
ATOM 3223 C C . LYS B 1 140 ? -8.867 -20.797 -14.844 1 75.62 140 LYS B C 1
ATOM 3225 O O . LYS B 1 140 ? -7.895 -20.406 -15.492 1 75.62 140 LYS B O 1
ATOM 3230 N N . ALA B 1 141 ? -8.977 -20.625 -13.602 1 75.69 141 ALA B N 1
ATOM 3231 C CA . ALA B 1 141 ? -7.992 -19.828 -12.859 1 75.69 141 ALA B CA 1
ATOM 3232 C C . ALA B 1 141 ? -6.637 -20.531 -12.844 1 75.69 141 ALA B C 1
ATOM 3234 O O . ALA B 1 141 ? -5.598 -19.891 -12.992 1 75.69 141 ALA B O 1
ATOM 3235 N N . THR B 1 142 ? -6.648 -21.844 -12.711 1 83.06 142 THR B N 1
ATOM 3236 C CA . THR B 1 142 ? -5.41 -22.609 -12.68 1 83.06 142 THR B CA 1
ATOM 3237 C C . THR B 1 142 ? -4.723 -22.594 -14.039 1 83.06 142 THR B C 1
ATOM 3239 O O . THR B 1 142 ? -3.5 -22.453 -14.125 1 83.06 142 THR B O 1
ATOM 3242 N N . GLY B 1 143 ? -5.566 -22.734 -15.008 1 83.19 143 GLY B N 1
ATOM 3243 C CA . GLY B 1 143 ? -5.012 -22.688 -16.344 1 83.19 143 GLY B CA 1
ATOM 3244 C C . GLY B 1 143 ? -4.391 -21.344 -16.703 1 83.19 143 GLY B C 1
ATOM 3245 O O . GLY B 1 143 ? -3.303 -21.297 -17.266 1 83.19 143 GLY B O 1
ATOM 3246 N N . MET B 1 144 ? -5.008 -20.328 -16.328 1 83.56 144 MET B N 1
ATOM 3247 C CA . MET B 1 144 ? -4.504 -18.984 -16.578 1 83.56 144 MET B CA 1
ATOM 3248 C C . MET B 1 144 ? -3.203 -18.734 -15.82 1 83.56 144 MET B C 1
ATOM 3250 O O . MET B 1 144 ? -2.246 -18.203 -16.375 1 83.56 144 MET B O 1
ATOM 3254 N N . LEU B 1 145 ? -3.162 -19.188 -14.625 1 87.94 145 LEU B N 1
ATOM 3255 C CA . LEU B 1 145 ? -1.978 -18.953 -13.805 1 87.94 145 LEU B CA 1
ATOM 3256 C C . LEU B 1 145 ? -0.805 -19.797 -14.297 1 87.94 145 LEU B C 1
ATOM 3258 O O . LEU B 1 145 ? 0.349 -19.375 -14.219 1 87.94 145 LEU B O 1
ATOM 3262 N N . LEU B 1 146 ? -1.191 -20.969 -14.789 1 91 146 LEU B N 1
ATOM 3263 C CA . LEU B 1 146 ? -0.139 -21.797 -15.359 1 91 146 LEU B CA 1
ATOM 3264 C C . LEU B 1 146 ? 0.486 -21.125 -16.578 1 91 146 LEU B C 1
ATOM 3266 O O . LEU B 1 146 ? 1.709 -21.125 -16.734 1 91 146 LEU B O 1
ATOM 3270 N N . CYS B 1 147 ? -0.336 -20.578 -17.344 1 91.19 147 CYS B N 1
ATOM 3271 C CA . CYS B 1 147 ? 0.145 -19.875 -18.516 1 91.19 147 CYS B CA 1
ATOM 3272 C C . CYS B 1 147 ? 0.987 -18.672 -18.125 1 91.19 147 CYS B C 1
ATOM 3274 O O . CYS B 1 147 ? 2.043 -18.422 -18.719 1 91.19 147 CYS B O 1
ATOM 3276 N N . ILE B 1 148 ? 0.552 -18 -17.172 1 91.38 148 ILE B N 1
ATOM 3277 C CA . ILE B 1 148 ? 1.253 -16.812 -16.719 1 91.38 148 ILE B CA 1
ATOM 3278 C C . ILE B 1 148 ? 2.602 -17.203 -16.125 1 91.38 148 ILE B C 1
ATOM 3280 O O . ILE B 1 148 ? 3.611 -16.531 -16.359 1 91.38 148 ILE B O 1
ATOM 3284 N N . THR B 1 149 ? 2.598 -18.281 -15.352 1 94.62 149 THR B N 1
ATOM 3285 C CA . THR B 1 149 ? 3.834 -18.734 -14.727 1 94.62 149 THR B CA 1
ATOM 3286 C C . THR B 1 149 ? 4.855 -19.156 -15.781 1 94.62 149 THR B C 1
ATOM 3288 O O . THR B 1 149 ? 6.027 -18.781 -15.695 1 94.62 149 THR B O 1
ATOM 3291 N N . ILE B 1 150 ? 4.383 -19.859 -16.734 1 95.44 150 ILE B N 1
ATOM 3292 C CA . ILE B 1 150 ? 5.266 -20.312 -17.812 1 95.44 150 ILE B CA 1
ATOM 3293 C C . ILE B 1 150 ? 5.77 -19.094 -18.594 1 95.44 150 ILE B C 1
ATOM 3295 O O . ILE B 1 150 ? 6.953 -19.016 -18.922 1 95.44 150 ILE B O 1
ATOM 3299 N N . PHE B 1 151 ? 4.891 -18.219 -18.812 1 94.38 151 PHE B N 1
ATOM 3300 C CA . PHE B 1 151 ? 5.254 -17 -19.531 1 94.38 151 PHE B CA 1
ATOM 3301 C C . PHE B 1 151 ? 6.297 -16.203 -18.75 1 94.38 151 PHE B C 1
ATOM 3303 O O . PHE B 1 151 ? 7.297 -15.766 -19.312 1 94.38 151 PHE B O 1
ATOM 3310 N N . ALA B 1 152 ? 6.062 -16 -17.5 1 94.75 152 ALA B N 1
ATOM 3311 C CA . ALA B 1 152 ? 7.008 -15.266 -16.656 1 94.75 152 ALA B CA 1
ATOM 3312 C C . ALA B 1 152 ? 8.359 -15.969 -16.609 1 94.75 152 ALA B C 1
ATOM 3314 O O . ALA B 1 152 ? 9.406 -15.32 -16.703 1 94.75 152 ALA B O 1
ATOM 3315 N N . LEU B 1 153 ? 8.297 -17.281 -16.516 1 94.81 153 LEU B N 1
ATOM 3316 C CA . LEU B 1 153 ? 9.531 -18.062 -16.469 1 94.81 153 LEU B CA 1
ATOM 3317 C C . LEU B 1 153 ? 10.297 -17.922 -17.781 1 94.81 153 LEU B C 1
ATOM 3319 O O . LEU B 1 153 ? 11.516 -17.734 -17.766 1 94.81 153 LEU B O 1
ATOM 3323 N N . LEU B 1 154 ? 9.609 -17.969 -18.812 1 96.19 154 LEU B N 1
ATOM 3324 C CA . LEU B 1 154 ? 10.242 -17.875 -20.125 1 96.19 154 LEU B CA 1
ATOM 3325 C C . LEU B 1 154 ? 10.875 -16.5 -20.328 1 96.19 154 LEU B C 1
ATOM 3327 O O . LEU B 1 154 ? 12.008 -16.391 -20.797 1 96.19 154 LEU B O 1
ATOM 3331 N N . VAL B 1 155 ? 10.188 -15.508 -19.953 1 95.62 155 VAL B N 1
ATOM 3332 C CA . VAL B 1 155 ? 10.688 -14.148 -20.125 1 95.62 155 VAL B CA 1
ATOM 3333 C C . VAL B 1 155 ? 11.914 -13.938 -19.234 1 95.62 155 VAL B C 1
ATOM 3335 O O . VAL B 1 155 ? 12.914 -13.367 -19.688 1 95.62 155 VAL B O 1
ATOM 3338 N N . ILE B 1 156 ? 11.867 -14.43 -18.047 1 94.75 156 ILE B N 1
ATOM 3339 C CA . ILE B 1 156 ? 12.969 -14.258 -17.109 1 94.75 156 ILE B CA 1
ATOM 3340 C C . ILE B 1 156 ? 14.195 -15.023 -17.594 1 94.75 156 ILE B C 1
ATOM 3342 O O . ILE B 1 156 ? 15.32 -14.523 -17.531 1 94.75 156 ILE B O 1
ATOM 3346 N N . LEU B 1 157 ? 13.922 -16.234 -18.109 1 93.94 157 LEU B N 1
ATOM 3347 C CA . LEU B 1 157 ? 15.039 -17.047 -18.609 1 93.94 157 LEU B CA 1
ATOM 3348 C C . LEU B 1 157 ? 15.625 -16.422 -19.875 1 93.94 157 LEU B C 1
ATOM 3350 O O . LEU B 1 157 ? 16.844 -16.406 -20.062 1 93.94 157 LEU B O 1
ATOM 3354 N N . MET B 1 158 ? 14.781 -15.898 -20.703 1 94.94 158 MET B N 1
ATOM 3355 C CA . MET B 1 158 ? 15.227 -15.328 -21.969 1 94.94 158 MET B CA 1
ATOM 3356 C C . MET B 1 158 ? 15.961 -14.008 -21.75 1 94.94 158 MET B C 1
ATOM 3358 O O . MET B 1 158 ? 16.938 -13.711 -22.438 1 94.94 158 MET B O 1
ATOM 3362 N N . PHE B 1 159 ? 15.555 -13.266 -20.812 1 95.12 159 PHE B N 1
ATOM 3363 C CA . PHE B 1 159 ? 16.141 -11.953 -20.562 1 95.12 159 PHE B CA 1
ATOM 3364 C C . PHE B 1 159 ? 16.859 -11.922 -19.219 1 95.12 159 PHE B C 1
ATOM 3366 O O . PHE B 1 159 ? 16.922 -10.875 -18.562 1 95.12 159 PHE B O 1
ATOM 3373 N N . TYR B 1 160 ? 17.344 -13.023 -18.844 1 94.19 160 TYR B N 1
ATOM 3374 C CA . TYR B 1 160 ? 17.969 -13.125 -17.531 1 94.19 160 TYR B CA 1
ATOM 3375 C C . TYR B 1 160 ? 19.172 -12.211 -17.422 1 94.19 160 TYR B C 1
ATOM 3377 O O . TYR B 1 160 ? 19.312 -11.461 -16.453 1 94.19 160 TYR B O 1
ATOM 3385 N N . LYS B 1 161 ? 20.031 -12.18 -18.422 1 93.44 161 LYS B N 1
ATOM 3386 C CA . LYS B 1 161 ? 21.25 -11.375 -18.406 1 93.44 161 LYS B CA 1
ATOM 3387 C C . LYS B 1 161 ? 20.906 -9.883 -18.438 1 93.44 161 LYS B C 1
ATOM 3389 O O . LYS B 1 161 ? 21.531 -9.094 -17.719 1 93.44 161 LYS B O 1
ATOM 3394 N N . GLU B 1 162 ? 19.922 -9.578 -19.219 1 94.38 162 GLU B N 1
ATOM 3395 C CA . GLU B 1 162 ? 19.5 -8.18 -19.312 1 94.38 162 GLU B CA 1
ATOM 3396 C C . GLU B 1 162 ? 18.875 -7.699 -18.016 1 94.38 162 GLU B C 1
ATOM 3398 O O . GLU B 1 162 ? 19.172 -6.594 -17.547 1 94.38 162 GLU B O 1
ATOM 3403 N N . LEU B 1 163 ? 18.094 -8.586 -17.469 1 94.44 163 LEU B N 1
ATOM 3404 C CA . LEU B 1 163 ? 17.422 -8.234 -16.203 1 94.44 163 LEU B CA 1
ATOM 3405 C C . LEU B 1 163 ? 18.438 -8.133 -15.07 1 94.44 163 LEU B C 1
ATOM 3407 O O . LEU B 1 163 ? 18.359 -7.219 -14.25 1 94.44 163 LEU B O 1
ATOM 3411 N N . LYS B 1 164 ? 19.328 -9.039 -15.078 1 93.5 164 LYS B N 1
ATOM 3412 C CA . LYS B 1 164 ? 20.359 -9.031 -14.047 1 93.5 164 LYS B CA 1
ATOM 3413 C C . LYS B 1 164 ? 21.234 -7.789 -14.156 1 93.5 164 LYS B C 1
ATOM 3415 O O . LYS B 1 164 ? 21.469 -7.098 -13.156 1 93.5 164 LYS B O 1
ATOM 3420 N N . LEU B 1 165 ? 21.625 -7.43 -15.273 1 93 165 LEU B N 1
ATOM 3421 C CA . LEU B 1 165 ? 22.531 -6.309 -15.492 1 93 165 LEU B CA 1
ATOM 3422 C C . LEU B 1 165 ? 21.844 -4.98 -15.203 1 93 165 LEU B C 1
ATOM 3424 O O . LEU B 1 165 ? 22.422 -4.086 -14.594 1 93 165 LEU B O 1
ATOM 3428 N N . THR B 1 166 ? 20.656 -4.855 -15.617 1 91.81 166 THR B N 1
ATOM 3429 C CA . THR B 1 166 ? 19.938 -3.602 -15.422 1 91.81 166 THR B CA 1
ATOM 3430 C C . THR B 1 166 ? 19.547 -3.424 -13.953 1 91.81 166 THR B C 1
ATOM 3432 O O . THR B 1 166 ? 19.359 -2.299 -13.484 1 91.81 166 THR B O 1
ATOM 3435 N N . SER B 1 167 ? 19.438 -4.531 -13.211 1 90.5 167 SER B N 1
ATOM 3436 C CA . SER B 1 167 ? 19.031 -4.469 -11.812 1 90.5 167 SER B CA 1
ATOM 3437 C C . SER B 1 167 ? 20.203 -4.137 -10.906 1 90.5 167 SER B C 1
ATOM 3439 O O . SER B 1 167 ? 20.047 -3.447 -9.898 1 90.5 167 SER B O 1
ATOM 3441 N N . PHE B 1 168 ? 21.438 -4.48 -11.297 1 89.44 168 PHE B N 1
ATOM 3442 C CA . PHE B 1 168 ? 22.578 -4.301 -10.414 1 89.44 168 PHE B CA 1
ATOM 3443 C C . PHE B 1 168 ? 23.438 -3.123 -10.867 1 89.44 168 PHE B C 1
ATOM 3445 O O . PHE B 1 168 ? 24.047 -2.445 -10.039 1 89.44 168 PHE B O 1
ATOM 3452 N N . ASP B 1 169 ? 23.453 -2.916 -12.18 1 90.44 169 ASP B N 1
ATOM 3453 C CA . ASP B 1 169 ? 24.266 -1.821 -12.703 1 90.44 169 ASP B CA 1
ATOM 3454 C C . ASP B 1 169 ? 23.625 -1.207 -13.945 1 90.44 169 ASP B C 1
ATOM 3456 O O . ASP B 1 169 ? 24 -1.534 -15.07 1 90.44 169 ASP B O 1
ATOM 3460 N N . ALA B 1 170 ? 22.734 -0.289 -13.609 1 87.75 170 ALA B N 1
ATOM 3461 C CA . ALA B 1 170 ? 22.016 0.335 -14.711 1 87.75 170 ALA B CA 1
ATOM 3462 C C . ALA B 1 170 ? 22.953 1.148 -15.602 1 87.75 170 ALA B C 1
ATOM 3464 O O . ALA B 1 170 ? 22.766 1.207 -16.812 1 87.75 170 ALA B O 1
ATOM 3465 N N . ALA B 1 171 ? 23.953 1.739 -14.969 1 88.19 171 ALA B N 1
ATOM 3466 C CA . ALA B 1 171 ? 24.906 2.549 -15.727 1 88.19 171 ALA B CA 1
ATOM 3467 C C . ALA B 1 171 ? 25.688 1.692 -16.719 1 88.19 171 ALA B C 1
ATOM 3469 O O . ALA B 1 171 ? 25.875 2.078 -17.875 1 88.19 171 ALA B O 1
ATOM 3470 N N . LEU B 1 172 ? 26.156 0.606 -16.203 1 89.44 172 LEU B N 1
ATOM 3471 C CA . LEU B 1 172 ? 26.875 -0.303 -17.062 1 89.44 172 LEU B CA 1
ATOM 3472 C C . LEU B 1 172 ? 25.984 -0.827 -18.188 1 89.44 172 LEU B C 1
ATOM 3474 O O . LEU B 1 172 ? 26.422 -0.974 -19.328 1 89.44 172 LEU B O 1
ATOM 3478 N N . ALA B 1 173 ? 24.734 -1.049 -17.875 1 91.56 173 ALA B N 1
ATOM 3479 C CA . ALA B 1 173 ? 23.797 -1.547 -18.859 1 91.56 173 ALA B CA 1
ATOM 3480 C C . ALA B 1 173 ? 23.594 -0.54 -19.984 1 91.56 173 ALA B C 1
ATOM 3482 O O . ALA B 1 173 ? 23.547 -0.917 -21.172 1 91.56 173 ALA B O 1
ATOM 3483 N N . VAL B 1 174 ? 23.531 0.684 -19.672 1 89.94 174 VAL B N 1
ATOM 3484 C CA . VAL B 1 174 ? 23.375 1.738 -20.672 1 89.94 174 VAL B CA 1
ATOM 3485 C C . VAL B 1 174 ? 24.625 1.805 -21.562 1 89.94 174 VAL B C 1
ATOM 3487 O O . VAL B 1 174 ? 24.516 1.976 -22.766 1 89.94 174 VAL B O 1
ATOM 3490 N N . THR B 1 175 ? 25.781 1.679 -20.922 1 91.12 175 THR B N 1
ATOM 3491 C CA . THR B 1 175 ? 27.047 1.754 -21.656 1 91.12 175 THR B CA 1
ATOM 3492 C C . THR B 1 175 ? 27.172 0.583 -22.625 1 91.12 175 THR B C 1
ATOM 3494 O O . THR B 1 175 ? 27.812 0.706 -23.672 1 91.12 175 THR B O 1
ATOM 3497 N N . LEU B 1 176 ? 26.594 -0.503 -22.297 1 93.56 176 LEU B N 1
ATOM 3498 C CA . LEU B 1 176 ? 26.656 -1.691 -23.141 1 93.56 176 LEU B CA 1
ATOM 3499 C C . LEU B 1 176 ? 25.594 -1.637 -24.234 1 93.56 176 LEU B C 1
ATOM 3501 O O . LEU B 1 176 ? 25.516 -2.539 -25.078 1 93.56 176 LEU B O 1
ATOM 3505 N N . GLY B 1 177 ? 24.75 -0.576 -24.25 1 91.31 177 GLY B N 1
ATOM 3506 C CA . GLY B 1 177 ? 23.766 -0.346 -25.297 1 91.31 177 GLY B CA 1
ATOM 3507 C C . GLY B 1 177 ? 22.438 -1.022 -25.016 1 91.31 177 GLY B C 1
ATOM 3508 O O . GLY B 1 177 ? 21.609 -1.167 -25.922 1 91.31 177 GLY B O 1
ATOM 3509 N N . LEU B 1 178 ? 22.281 -1.499 -23.859 1 92.06 178 LEU B N 1
ATOM 3510 C CA . LEU B 1 178 ? 21.016 -2.152 -23.531 1 92.06 178 LEU B CA 1
ATOM 3511 C C . LEU B 1 178 ? 19.906 -1.125 -23.328 1 92.06 178 LEU B C 1
ATOM 3513 O O . LEU B 1 178 ? 20.141 -0.06 -22.75 1 92.06 178 LEU B O 1
ATOM 3517 N N . PRO B 1 179 ? 18.75 -1.441 -23.875 1 92.88 179 PRO B N 1
ATOM 3518 C CA . PRO B 1 179 ? 17.625 -0.544 -23.625 1 92.88 179 PRO B CA 1
ATOM 3519 C C . PRO B 1 179 ? 17.062 -0.688 -22.219 1 92.88 179 PRO B C 1
ATOM 3521 O O . PRO B 1 179 ? 16.062 -1.386 -22.016 1 92.88 179 PRO B O 1
ATOM 3524 N N . VAL B 1 180 ? 17.547 -0.002 -21.344 1 91.94 180 VAL B N 1
ATOM 3525 C CA . VAL B 1 180 ? 17.234 -0.113 -19.922 1 91.94 180 VAL B CA 1
ATOM 3526 C C . VAL B 1 180 ? 15.75 0.186 -19.688 1 91.94 180 VAL B C 1
ATOM 3528 O O . VAL B 1 180 ? 15.078 -0.504 -18.922 1 91.94 180 VAL B O 1
ATOM 3531 N N . ALA B 1 181 ? 15.234 1.127 -20.406 1 90.75 181 ALA B N 1
ATOM 3532 C CA . ALA B 1 181 ? 13.836 1.503 -20.266 1 90.75 181 ALA B CA 1
ATOM 3533 C C . ALA B 1 181 ? 12.914 0.368 -20.703 1 90.75 181 ALA B C 1
ATOM 3535 O O . ALA B 1 181 ? 11.93 0.061 -20.031 1 90.75 181 ALA B O 1
ATOM 3536 N N . LEU B 1 182 ? 13.242 -0.205 -21.766 1 92.44 182 LEU B N 1
ATOM 3537 C CA . LEU B 1 182 ? 12.422 -1.296 -22.281 1 92.44 182 LEU B CA 1
ATOM 3538 C C . LEU B 1 182 ? 12.438 -2.482 -21.328 1 92.44 182 LEU B C 1
ATOM 3540 O O . LEU B 1 182 ? 11.406 -3.127 -21.109 1 92.44 182 LEU B O 1
ATOM 3544 N N . ILE B 1 183 ? 13.57 -2.74 -20.766 1 93.25 183 ILE B N 1
ATOM 3545 C CA . ILE B 1 183 ? 13.703 -3.859 -19.844 1 93.25 183 ILE B CA 1
ATOM 3546 C C . ILE B 1 183 ? 12.922 -3.564 -18.562 1 93.25 183 ILE B C 1
ATOM 3548 O O . ILE B 1 183 ? 12.305 -4.461 -17.984 1 93.25 183 ILE B O 1
ATOM 3552 N N . HIS B 1 184 ? 12.969 -2.334 -18.219 1 91.12 184 HIS B N 1
ATOM 3553 C CA . HIS B 1 184 ? 12.211 -1.911 -17.047 1 91.12 184 HIS B CA 1
ATOM 3554 C C . HIS B 1 184 ? 10.711 -2.131 -17.25 1 91.12 184 HIS B C 1
ATOM 3556 O O . HIS B 1 184 ? 10.047 -2.725 -16.391 1 91.12 184 HIS B O 1
ATOM 3562 N N . TYR B 1 185 ? 10.227 -1.771 -18.391 1 91.25 185 TYR B N 1
ATOM 3563 C CA . TYR B 1 185 ? 8.789 -1.887 -18.641 1 91.25 185 TYR B CA 1
ATOM 3564 C C . TYR B 1 185 ? 8.406 -3.332 -18.922 1 91.25 185 TYR B C 1
ATOM 3566 O O . TYR B 1 185 ? 7.262 -3.73 -18.703 1 91.25 185 TYR B O 1
ATOM 3574 N N . LEU B 1 186 ? 9.359 -4.031 -19.391 1 92.94 186 LEU B N 1
ATOM 3575 C CA . LEU B 1 186 ? 9.125 -5.465 -19.516 1 92.94 186 LEU B CA 1
ATOM 3576 C C . LEU B 1 186 ? 8.898 -6.109 -18.156 1 92.94 186 LEU B C 1
ATOM 3578 O O . LEU B 1 186 ? 7.969 -6.898 -17.984 1 92.94 186 LEU B O 1
ATOM 3582 N N . LEU B 1 187 ? 9.758 -5.711 -17.266 1 93 187 LEU B N 1
ATOM 3583 C CA . LEU B 1 187 ? 9.633 -6.238 -15.906 1 93 187 LEU B CA 1
ATOM 3584 C C . LEU B 1 187 ? 8.32 -5.785 -15.266 1 93 187 LEU B C 1
ATOM 3586 O O . LEU B 1 187 ? 7.621 -6.59 -14.641 1 93 187 LEU B O 1
ATOM 3590 N N . MET B 1 188 ? 7.945 -4.555 -15.461 1 91.19 188 MET B N 1
ATOM 3591 C CA . MET B 1 188 ? 6.703 -4.035 -14.898 1 91.19 188 MET B CA 1
ATOM 3592 C C . MET B 1 188 ? 5.492 -4.715 -15.531 1 91.19 188 MET B C 1
ATOM 3594 O O . MET B 1 188 ? 4.488 -4.949 -14.859 1 91.19 188 MET B O 1
ATOM 3598 N N . GLY B 1 189 ? 5.645 -4.98 -16.797 1 91.56 189 GLY B N 1
ATOM 3599 C CA . GLY B 1 189 ? 4.602 -5.742 -17.469 1 91.56 189 GLY B CA 1
ATOM 3600 C C . GLY B 1 189 ? 4.418 -7.133 -16.891 1 91.56 189 GLY B C 1
ATOM 3601 O O . GLY B 1 189 ? 3.289 -7.586 -16.688 1 91.56 189 GLY B O 1
ATOM 3602 N N . LEU B 1 190 ? 5.504 -7.754 -16.594 1 93.44 190 LEU B N 1
ATOM 3603 C CA . LEU B 1 190 ? 5.469 -9.078 -15.984 1 93.44 190 LEU B CA 1
ATOM 3604 C C . LEU B 1 190 ? 4.82 -9.016 -14.602 1 93.44 190 LEU B C 1
ATOM 3606 O O . LEU B 1 190 ? 4.023 -9.883 -14.242 1 93.44 190 LEU B O 1
ATOM 3610 N N . VAL B 1 191 ? 5.176 -8 -13.867 1 92.94 191 VAL B N 1
ATOM 3611 C CA . VAL B 1 191 ? 4.609 -7.809 -12.539 1 92.94 191 VAL B CA 1
ATOM 3612 C C . VAL B 1 191 ? 3.1 -7.594 -12.648 1 92.94 191 VAL B C 1
ATOM 3614 O O . VAL B 1 191 ? 2.326 -8.188 -11.891 1 92.94 191 VAL B O 1
ATOM 3617 N N . SER B 1 192 ? 2.738 -6.852 -13.594 1 90.44 192 SER B N 1
ATOM 3618 C CA . SER B 1 192 ? 1.329 -6.523 -13.773 1 90.44 192 SER B CA 1
ATOM 3619 C C . SER B 1 192 ? 0.52 -7.762 -14.148 1 90.44 192 SER B C 1
ATOM 3621 O O . SER B 1 192 ? -0.527 -8.023 -13.555 1 90.44 192 SER B O 1
ATOM 3623 N N . ILE B 1 193 ? 1.035 -8.5 -15.062 1 90.19 193 ILE B N 1
ATOM 3624 C CA . ILE B 1 193 ? 0.32 -9.68 -15.539 1 90.19 193 ILE B CA 1
ATOM 3625 C C . ILE B 1 193 ? 0.22 -10.711 -14.414 1 90.19 193 ILE B C 1
ATOM 3627 O O . ILE B 1 193 ? -0.815 -11.359 -14.25 1 90.19 193 ILE B O 1
ATOM 3631 N N . THR B 1 194 ? 1.277 -10.875 -13.719 1 90.88 194 THR B N 1
ATOM 3632 C CA . THR B 1 194 ? 1.298 -11.836 -12.617 1 90.88 194 THR B CA 1
ATOM 3633 C C . THR B 1 194 ? 0.379 -11.375 -11.484 1 90.88 194 THR B C 1
ATOM 3635 O O . THR B 1 194 ? -0.354 -12.188 -10.914 1 90.88 194 THR B O 1
ATOM 3638 N N . ALA B 1 195 ? 0.448 -10.125 -11.188 1 88.31 195 ALA B N 1
ATOM 3639 C CA . ALA B 1 195 ? -0.386 -9.57 -10.125 1 88.31 195 ALA B CA 1
ATOM 3640 C C . ALA B 1 195 ? -1.868 -9.711 -10.461 1 88.31 195 ALA B C 1
ATOM 3642 O O . ALA B 1 195 ? -2.658 -10.164 -9.625 1 88.31 195 ALA B O 1
ATOM 3643 N N . VAL B 1 196 ? -2.23 -9.445 -11.641 1 83.44 196 VAL B N 1
ATOM 3644 C CA . VAL B 1 196 ? -3.623 -9.469 -12.07 1 83.44 196 VAL B CA 1
ATOM 3645 C C . VAL B 1 196 ? -4.129 -10.906 -12.109 1 83.44 196 VAL B C 1
ATOM 3647 O O . VAL B 1 196 ? -5.25 -11.195 -11.688 1 83.44 196 VAL B O 1
ATOM 3650 N N . GLY B 1 197 ? -3.33 -11.773 -12.734 1 82.81 197 GLY B N 1
ATOM 3651 C CA . GLY B 1 197 ? -3.707 -13.172 -12.773 1 82.81 197 GLY B CA 1
ATOM 3652 C C . GLY B 1 197 ? -3.904 -13.773 -11.398 1 82.81 197 GLY B C 1
ATOM 3653 O O . GLY B 1 197 ? -4.809 -14.586 -11.188 1 82.81 197 GLY B O 1
ATOM 3654 N N . SER B 1 198 ? -3.107 -13.328 -10.5 1 85.31 198 SER B N 1
ATOM 3655 C CA . SER B 1 198 ? -3.168 -13.852 -9.141 1 85.31 198 SER B CA 1
ATOM 3656 C C . SER B 1 198 ? -4.289 -13.195 -8.336 1 85.31 198 SER B C 1
ATOM 3658 O O . SER B 1 198 ? -4.883 -13.82 -7.461 1 85.31 198 SER B O 1
ATOM 3660 N N . PHE B 1 199 ? -4.527 -11.977 -8.688 1 79.19 199 PHE B N 1
ATOM 3661 C CA . PHE B 1 199 ? -5.543 -11.203 -7.984 1 79.19 199 PHE B CA 1
ATOM 3662 C C . PHE B 1 199 ? -6.902 -11.891 -8.062 1 79.19 199 PHE B C 1
ATOM 3664 O O . PHE B 1 199 ? -7.617 -11.977 -7.066 1 79.19 199 PHE B O 1
ATOM 3671 N N . ASP B 1 200 ? -7.266 -12.336 -9.164 1 69.56 200 ASP B N 1
ATOM 3672 C CA . ASP B 1 200 ? -8.547 -12.984 -9.406 1 69.56 200 ASP B CA 1
ATOM 3673 C C . ASP B 1 200 ? -8.672 -14.281 -8.609 1 69.56 200 ASP B C 1
ATOM 3675 O O . ASP B 1 200 ? -9.758 -14.641 -8.164 1 69.56 200 ASP B O 1
ATOM 3679 N N . ALA B 1 201 ? -7.496 -14.867 -8.383 1 72.88 201 ALA B N 1
ATOM 3680 C CA . ALA B 1 201 ? -7.492 -16.172 -7.723 1 72.88 201 ALA B CA 1
ATOM 3681 C C . ALA B 1 201 ? -7.414 -16.016 -6.207 1 72.88 201 ALA B C 1
ATOM 3683 O O . ALA B 1 201 ? -8.109 -16.719 -5.473 1 72.88 201 ALA B O 1
ATOM 3684 N N . VAL B 1 202 ? -6.586 -15.094 -5.766 1 77.44 202 VAL B N 1
ATOM 3685 C CA . VAL B 1 202 ? -6.246 -15.18 -4.352 1 77.44 202 VAL B CA 1
ATOM 3686 C C . VAL B 1 202 ? -6.508 -13.836 -3.674 1 77.44 202 VAL B C 1
ATOM 3688 O O . VAL B 1 202 ? -6.594 -13.758 -2.447 1 77.44 202 VAL B O 1
ATOM 3691 N N . GLY B 1 203 ? -6.703 -12.773 -4.355 1 75.94 203 GLY B N 1
ATOM 3692 C CA . GLY B 1 203 ? -6.949 -11.461 -3.77 1 75.94 203 GLY B CA 1
ATOM 3693 C C . GLY B 1 203 ? -5.715 -10.586 -3.73 1 75.94 203 GLY B C 1
ATOM 3694 O O . GLY B 1 203 ? -4.594 -11.07 -3.889 1 75.94 203 GLY B O 1
ATOM 3695 N N . ALA B 1 204 ? -5.914 -9.328 -3.383 1 76.06 204 ALA B N 1
ATOM 3696 C CA . ALA B 1 204 ? -4.871 -8.312 -3.506 1 76.06 204 ALA B CA 1
ATOM 3697 C C . ALA B 1 204 ? -3.814 -8.477 -2.416 1 76.06 204 ALA B C 1
ATOM 3699 O O . ALA B 1 204 ? -2.615 -8.391 -2.688 1 76.06 204 ALA B O 1
ATOM 3700 N N . VAL B 1 205 ? -4.238 -8.68 -1.269 1 78.25 205 VAL B N 1
ATOM 3701 C CA . VAL B 1 205 ? -3.312 -8.719 -0.141 1 78.25 205 VAL B CA 1
ATOM 3702 C C . VAL B 1 205 ? -2.359 -9.898 -0.291 1 78.25 205 VAL B C 1
ATOM 3704 O O . VAL B 1 205 ? -1.158 -9.773 -0.042 1 78.25 205 VAL B O 1
ATOM 3707 N N . LEU B 1 206 ? -2.885 -11.023 -0.701 1 85 206 LEU B N 1
ATOM 3708 C CA . LEU B 1 206 ? -2.035 -12.195 -0.869 1 85 206 LEU B CA 1
ATOM 3709 C C . LEU B 1 206 ? -1.041 -11.992 -2.008 1 85 206 LEU B C 1
ATOM 3711 O O . LEU B 1 206 ? 0.104 -12.445 -1.926 1 85 206 LEU B O 1
ATOM 3715 N N . VAL B 1 207 ? -1.474 -11.32 -2.98 1 89.19 207 VAL B N 1
ATOM 3716 C CA . VAL B 1 207 ? -0.595 -11.078 -4.117 1 89.19 207 VAL B CA 1
ATOM 3717 C C . VAL B 1 207 ? 0.613 -10.25 -3.674 1 89.19 207 VAL B C 1
ATOM 3719 O O . VAL B 1 207 ? 1.756 -10.609 -3.969 1 89.19 207 VAL B O 1
ATOM 3722 N N . VAL B 1 208 ? 0.335 -9.219 -2.939 1 90.38 208 VAL B N 1
ATOM 3723 C CA . VAL B 1 208 ? 1.428 -8.367 -2.48 1 90.38 208 VAL B CA 1
ATOM 3724 C C . VAL B 1 208 ? 2.348 -9.164 -1.556 1 90.38 208 VAL B C 1
ATOM 3726 O O . VAL B 1 208 ? 3.572 -9.062 -1.651 1 90.38 208 VAL B O 1
ATOM 3729 N N . SER B 1 209 ? 1.74 -9.945 -0.729 1 93 209 SER B N 1
ATOM 3730 C CA . SER B 1 209 ? 2.518 -10.766 0.193 1 93 209 SER B CA 1
ATOM 3731 C C . SER B 1 209 ? 3.43 -11.727 -0.559 1 93 209 SER B C 1
ATOM 3733 O O . SER B 1 209 ? 4.613 -11.852 -0.234 1 93 209 SER B O 1
ATOM 3735 N N . MET B 1 210 ? 2.898 -12.297 -1.566 1 94.25 210 MET B N 1
ATOM 3736 C CA . MET B 1 210 ? 3.66 -13.305 -2.299 1 94.25 210 MET B CA 1
ATOM 3737 C C . MET B 1 210 ? 4.711 -12.648 -3.189 1 94.25 210 MET B C 1
ATOM 3739 O O . MET B 1 210 ? 5.723 -13.266 -3.521 1 94.25 210 MET B O 1
ATOM 3743 N N . LEU B 1 211 ? 4.496 -11.453 -3.574 1 94.12 211 LEU B N 1
ATOM 3744 C CA . LEU B 1 211 ? 5.469 -10.727 -4.383 1 94.12 211 LEU B CA 1
ATOM 3745 C C . LEU B 1 211 ? 6.648 -10.266 -3.535 1 94.12 211 LEU B C 1
ATOM 3747 O O . LEU B 1 211 ? 7.758 -10.102 -4.047 1 94.12 211 LEU B O 1
ATOM 3751 N N . VAL B 1 212 ? 6.453 -10.141 -2.229 1 94.25 212 VAL B N 1
ATOM 3752 C CA . VAL B 1 212 ? 7.465 -9.484 -1.407 1 94.25 212 VAL B CA 1
ATOM 3753 C C . VAL B 1 212 ? 8.109 -10.5 -0.465 1 94.25 212 VAL B C 1
ATOM 3755 O O . VAL B 1 212 ? 9.336 -10.617 -0.412 1 94.25 212 VAL B O 1
ATOM 3758 N N . VAL B 1 213 ? 7.348 -11.32 0.146 1 94.56 213 VAL B N 1
ATOM 3759 C CA . VAL B 1 213 ? 7.805 -12.109 1.288 1 94.56 213 VAL B CA 1
ATOM 3760 C C . VAL B 1 213 ? 8.742 -13.211 0.814 1 94.56 213 VAL B C 1
ATOM 3762 O O . VAL B 1 213 ? 9.867 -13.336 1.305 1 94.56 213 VAL B O 1
ATOM 3765 N N . PRO B 1 214 ? 8.32 -14 -0.166 1 95.19 214 PRO B N 1
ATOM 3766 C CA . PRO B 1 214 ? 9.227 -15.078 -0.576 1 95.19 214 PRO B CA 1
ATOM 3767 C C . PRO B 1 214 ? 10.555 -14.555 -1.128 1 95.19 214 PRO B C 1
ATOM 3769 O O . PRO B 1 214 ? 11.617 -15.109 -0.827 1 95.19 214 PRO B O 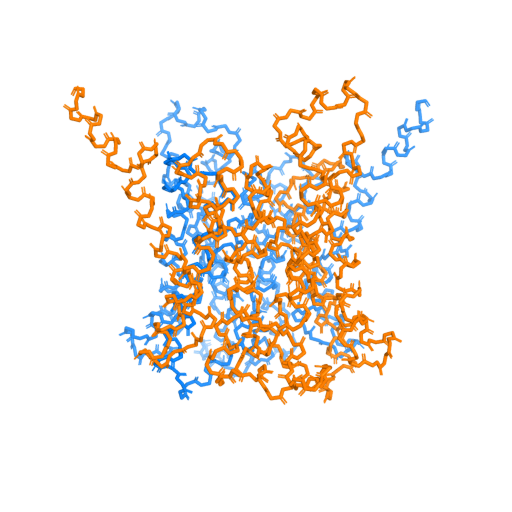1
ATOM 3772 N N . GLY B 1 215 ? 10.477 -13.523 -1.918 1 94.44 215 GLY B N 1
ATOM 3773 C CA . GLY B 1 215 ? 11.688 -12.93 -2.449 1 94.44 215 GLY B CA 1
ATOM 3774 C C . GLY B 1 215 ? 12.609 -12.375 -1.371 1 94.44 215 GLY B C 1
ATOM 3775 O O . GLY B 1 215 ? 13.828 -12.508 -1.464 1 94.44 215 GLY B O 1
ATOM 3776 N N . THR B 1 216 ? 12.039 -11.812 -0.365 1 93.75 216 THR B N 1
ATOM 3777 C CA . THR B 1 216 ? 12.836 -11.25 0.718 1 93.75 216 THR B CA 1
ATOM 3778 C C . THR B 1 216 ? 13.477 -12.359 1.544 1 93.75 216 THR B C 1
ATOM 3780 O O . THR B 1 216 ? 14.617 -12.227 1.997 1 93.75 216 THR B O 1
ATOM 3783 N N . CYS B 1 217 ? 12.727 -13.391 1.722 1 93.81 217 CYS B N 1
ATOM 3784 C CA . CYS B 1 217 ? 13.305 -14.539 2.402 1 93.81 217 CYS B CA 1
ATOM 3785 C C . CYS B 1 217 ? 14.531 -15.055 1.651 1 93.81 217 CYS B C 1
ATOM 3787 O O . CYS B 1 217 ? 15.57 -15.312 2.256 1 93.81 217 CYS B O 1
ATOM 3789 N N . ALA B 1 218 ? 14.352 -15.203 0.395 1 93.75 218 ALA B N 1
ATOM 3790 C CA . ALA B 1 218 ? 15.453 -15.695 -0.436 1 93.75 218 ALA B CA 1
ATOM 3791 C C . ALA B 1 218 ? 16.625 -14.727 -0.42 1 93.75 218 ALA B C 1
ATOM 3793 O O . ALA B 1 218 ? 17.781 -15.156 -0.4 1 93.75 218 ALA B O 1
ATOM 3794 N N . TYR B 1 219 ? 16.281 -13.453 -0.427 1 91.5 219 TYR B N 1
ATOM 3795 C CA . TYR B 1 219 ? 17.312 -12.406 -0.421 1 91.5 219 TYR B CA 1
ATOM 3796 C C . TYR B 1 219 ? 18.172 -12.508 0.825 1 91.5 219 TYR B C 1
ATOM 3798 O O . TYR B 1 219 ? 19.375 -12.203 0.778 1 91.5 219 TYR B O 1
ATOM 3806 N N . LEU B 1 220 ? 17.656 -12.953 1.923 1 90.19 220 LEU B N 1
ATOM 3807 C CA . LEU B 1 220 ? 18.375 -13.047 3.189 1 90.19 220 LEU B CA 1
ATOM 3808 C C . LEU B 1 220 ? 19.25 -14.289 3.225 1 90.19 220 LEU B C 1
ATOM 3810 O O . LEU B 1 220 ? 20.188 -14.375 4.031 1 90.19 220 LEU B O 1
ATOM 3814 N N . LEU B 1 221 ? 19.031 -15.219 2.283 1 91.12 221 LEU B N 1
ATOM 3815 C CA . LEU B 1 221 ? 19.719 -16.5 2.365 1 91.12 221 LEU B CA 1
ATOM 3816 C C . LEU B 1 221 ? 20.812 -16.609 1.308 1 91.12 221 LEU B C 1
ATOM 3818 O O . LEU B 1 221 ? 21.703 -17.453 1.418 1 91.12 221 LEU B O 1
ATOM 3822 N N . THR B 1 222 ? 20.672 -15.789 0.248 1 89.88 222 THR B N 1
ATOM 3823 C CA . THR B 1 222 ? 21.656 -15.953 -0.821 1 89.88 222 THR B CA 1
ATOM 3824 C C . THR B 1 222 ? 22 -14.609 -1.449 1 89.88 222 THR B C 1
ATOM 3826 O O . THR B 1 222 ? 21.234 -13.656 -1.343 1 89.88 222 THR B O 1
ATOM 3829 N N . ASP B 1 223 ? 23.188 -14.594 -2.072 1 87.75 223 ASP B N 1
ATOM 3830 C CA . ASP B 1 223 ? 23.656 -13.406 -2.779 1 87.75 223 ASP B CA 1
ATOM 3831 C C . ASP B 1 223 ? 23.688 -13.641 -4.289 1 87.75 223 ASP B C 1
ATOM 3833 O O . ASP B 1 223 ? 24.062 -12.75 -5.051 1 87.75 223 ASP B O 1
ATOM 3837 N N . ARG B 1 224 ? 23.281 -14.805 -4.625 1 92.5 224 ARG B N 1
ATOM 3838 C CA . ARG B 1 224 ? 23.219 -15.133 -6.047 1 92.5 224 ARG B CA 1
ATOM 3839 C C . ARG B 1 224 ? 21.797 -15.055 -6.57 1 92.5 224 ARG B C 1
ATOM 3841 O O . ARG B 1 224 ? 20.891 -15.688 -6.023 1 92.5 224 ARG B O 1
ATOM 3848 N N . LEU B 1 225 ? 21.672 -14.336 -7.609 1 93.56 225 LEU B N 1
ATOM 3849 C CA . LEU B 1 225 ? 20.344 -14.062 -8.125 1 93.56 225 LEU B CA 1
ATOM 3850 C C . LEU B 1 225 ? 19.672 -15.352 -8.602 1 93.56 225 LEU B C 1
ATOM 3852 O O . LEU B 1 225 ? 18.469 -15.547 -8.391 1 93.56 225 LEU B O 1
ATOM 3856 N N . SER B 1 226 ? 20.422 -16.234 -9.273 1 93.56 226 SER B N 1
ATOM 3857 C CA . SER B 1 226 ? 19.859 -17.484 -9.773 1 93.56 226 SER B CA 1
ATOM 3858 C C . SER B 1 226 ? 19.344 -18.359 -8.633 1 93.56 226 SER B C 1
ATOM 3860 O O . SER B 1 226 ? 18.25 -18.938 -8.734 1 93.56 226 SER B O 1
ATOM 3862 N N . VAL B 1 227 ? 20.031 -18.422 -7.586 1 94.44 227 VAL B N 1
ATOM 3863 C CA . VAL B 1 227 ? 19.641 -19.203 -6.418 1 94.44 227 VAL B CA 1
ATOM 3864 C C . VAL B 1 227 ? 18.5 -18.5 -5.684 1 94.44 227 VAL B C 1
ATOM 3866 O O . VAL B 1 227 ? 17.594 -19.156 -5.16 1 94.44 227 VAL B O 1
ATOM 3869 N N . MET B 1 228 ? 18.562 -17.203 -5.742 1 93.94 228 MET B N 1
ATOM 3870 C CA . MET B 1 228 ? 17.5 -16.422 -5.113 1 93.94 228 MET B CA 1
ATOM 3871 C C . MET B 1 228 ? 16.156 -16.703 -5.766 1 93.94 228 MET B C 1
ATOM 3873 O O . MET B 1 228 ? 15.141 -16.828 -5.082 1 93.94 228 MET B O 1
ATOM 3877 N N . LEU B 1 229 ? 16.234 -16.828 -7.066 1 95.81 229 LEU B N 1
ATOM 3878 C CA . LEU B 1 229 ? 15.016 -17.125 -7.809 1 95.81 229 LEU B CA 1
ATOM 3879 C C . LEU B 1 229 ? 14.445 -18.469 -7.406 1 95.81 229 LEU B C 1
ATOM 3881 O O . LEU B 1 229 ? 13.242 -18.594 -7.164 1 95.81 229 LEU B O 1
ATOM 3885 N N . LEU B 1 230 ? 15.289 -19.406 -7.281 1 95.38 230 LEU B N 1
ATOM 3886 C CA . LEU B 1 230 ? 14.859 -20.75 -6.914 1 95.38 230 LEU B CA 1
ATOM 3887 C C . LEU B 1 230 ? 14.305 -20.766 -5.492 1 95.38 230 LEU B C 1
ATOM 3889 O O . LEU B 1 230 ? 13.242 -21.359 -5.25 1 95.38 230 LEU B O 1
ATOM 3893 N N . TYR B 1 231 ? 14.992 -20.156 -4.602 1 95.56 231 TYR B N 1
ATOM 3894 C CA . TYR B 1 231 ? 14.539 -20.109 -3.217 1 95.56 231 TYR B CA 1
ATOM 3895 C C . TYR B 1 231 ? 13.211 -19.375 -3.098 1 95.56 231 TYR B C 1
ATOM 3897 O O . TYR B 1 231 ? 12.359 -19.75 -2.293 1 95.56 231 TYR B O 1
ATOM 3905 N N . SER B 1 232 ? 13.133 -18.328 -3.824 1 96.12 232 SER B N 1
ATOM 3906 C CA . SER B 1 232 ? 11.891 -17.562 -3.77 1 96.12 232 SER B CA 1
ATOM 3907 C C . SER B 1 232 ? 10.703 -18.406 -4.207 1 96.12 232 SER B C 1
ATOM 3909 O O . SER B 1 232 ? 9.625 -18.344 -3.604 1 96.12 232 SER B O 1
ATOM 3911 N N . CYS B 1 233 ? 10.922 -19.188 -5.262 1 95.94 233 CYS B N 1
ATOM 3912 C CA . CYS B 1 233 ? 9.867 -20.094 -5.727 1 95.94 233 CYS B CA 1
ATOM 3913 C C . CYS B 1 233 ? 9.516 -21.109 -4.656 1 95.94 233 CYS B C 1
ATOM 3915 O O . CYS B 1 233 ? 8.336 -21.391 -4.422 1 95.94 233 CYS B O 1
ATOM 3917 N N . LEU B 1 234 ? 10.484 -21.578 -4.055 1 96.12 234 LEU B N 1
ATOM 3918 C CA . LEU B 1 234 ? 10.281 -22.578 -3.023 1 96.12 234 LEU B CA 1
ATOM 3919 C C . LEU B 1 234 ? 9.562 -21.984 -1.812 1 96.12 234 LEU B C 1
ATOM 3921 O O . LEU B 1 234 ? 8.656 -22.609 -1.254 1 96.12 234 LEU B O 1
ATOM 3925 N N . PHE B 1 235 ? 9.961 -20.828 -1.418 1 95.75 235 PHE B N 1
ATOM 3926 C CA . PHE B 1 235 ? 9.328 -20.156 -0.291 1 95.75 235 PHE B CA 1
ATOM 3927 C C . PHE B 1 235 ? 7.883 -19.797 -0.619 1 95.75 235 PHE B C 1
ATOM 3929 O O . PHE B 1 235 ? 7.012 -19.859 0.249 1 95.75 235 PHE B O 1
ATOM 3936 N N . GLY B 1 236 ? 7.715 -19.375 -1.875 1 95.5 236 GLY B N 1
ATOM 3937 C CA . GLY B 1 236 ? 6.352 -19.109 -2.303 1 95.5 236 GLY B CA 1
ATOM 3938 C C . GLY B 1 236 ? 5.453 -20.328 -2.25 1 95.5 236 GLY B C 1
ATOM 3939 O O . GLY B 1 236 ? 4.332 -20.266 -1.738 1 95.5 236 GLY B O 1
ATOM 3940 N N . ALA B 1 237 ? 5.996 -21.422 -2.719 1 95.44 237 ALA B N 1
ATOM 3941 C CA . ALA B 1 237 ? 5.254 -22.672 -2.691 1 95.44 237 ALA B CA 1
ATOM 3942 C C . ALA B 1 237 ? 5.035 -23.156 -1.259 1 95.44 237 ALA B C 1
ATOM 3944 O O . ALA B 1 237 ? 3.951 -23.625 -0.916 1 95.44 237 ALA B O 1
ATOM 3945 N N . ALA B 1 238 ? 6.008 -23.016 -0.478 1 95.56 238 ALA B N 1
ATOM 3946 C CA . ALA B 1 238 ? 5.914 -23.422 0.919 1 95.56 238 ALA B CA 1
ATOM 3947 C C . ALA B 1 238 ? 4.871 -22.594 1.665 1 95.56 238 ALA B C 1
ATOM 3949 O O . ALA B 1 238 ? 4.098 -23.141 2.465 1 95.56 238 ALA B O 1
ATOM 3950 N N . SER B 1 239 ? 4.926 -21.328 1.435 1 94.25 239 SER B N 1
ATOM 3951 C CA . SER B 1 239 ? 3.947 -20.453 2.078 1 94.25 239 SER B CA 1
ATOM 3952 C C . SER B 1 239 ? 2.525 -20.844 1.684 1 94.25 239 SER B C 1
ATOM 3954 O O . SER B 1 239 ? 1.611 -20.797 2.51 1 94.25 239 SER B O 1
ATOM 3956 N N . ALA B 1 240 ? 2.396 -21.188 0.418 1 92.88 240 ALA B N 1
ATOM 3957 C CA . ALA B 1 240 ? 1.083 -21.609 -0.07 1 92.88 240 ALA B CA 1
ATOM 3958 C C . ALA B 1 240 ? 0.636 -22.906 0.589 1 92.88 240 ALA B C 1
ATOM 3960 O O . ALA B 1 240 ? -0.511 -23.031 1.027 1 92.88 240 ALA B O 1
ATOM 3961 N N . ILE B 1 241 ? 1.497 -23.828 0.718 1 93.38 241 ILE B N 1
ATOM 3962 C CA . ILE B 1 241 ? 1.181 -25.141 1.271 1 93.38 241 ILE B CA 1
ATOM 3963 C C . ILE B 1 241 ? 0.924 -25.031 2.771 1 93.38 241 ILE B C 1
ATOM 3965 O O . ILE B 1 241 ? -0.105 -25.484 3.271 1 93.38 241 ILE B O 1
ATOM 3969 N N . PHE B 1 242 ? 1.814 -24.375 3.473 1 93.75 242 PHE B N 1
ATOM 3970 C CA . PHE B 1 242 ? 1.664 -24.203 4.914 1 93.75 242 PHE B CA 1
ATOM 3971 C C . PHE B 1 242 ? 0.442 -23.359 5.238 1 93.75 242 PHE B C 1
ATOM 3973 O O . PHE B 1 242 ? -0.253 -23.609 6.227 1 93.75 242 PHE B O 1
ATOM 3980 N N . GLY B 1 243 ? 0.257 -22.406 4.426 1 91.69 243 GLY B N 1
ATOM 3981 C CA . GLY B 1 243 ? -0.905 -21.562 4.641 1 91.69 243 GLY B CA 1
ATOM 3982 C C . GLY B 1 243 ? -2.221 -22.297 4.441 1 91.69 243 GLY B C 1
ATOM 3983 O O . GLY B 1 243 ? -3.166 -22.094 5.207 1 91.69 243 GLY B O 1
ATOM 3984 N N . TYR B 1 244 ? -2.213 -23.125 3.439 1 90 244 TYR B N 1
ATOM 3985 C CA . TYR B 1 244 ? -3.434 -23.875 3.162 1 90 244 TYR B CA 1
ATOM 3986 C C . TYR B 1 244 ? -3.76 -24.828 4.305 1 90 244 TYR B C 1
ATOM 3988 O O . TYR B 1 244 ? -4.898 -24.875 4.773 1 90 244 TYR B O 1
ATOM 3996 N N . TYR B 1 245 ? -2.861 -25.547 4.707 1 91.75 245 TYR B N 1
ATOM 3997 C CA . TYR B 1 245 ? -3.09 -26.5 5.785 1 91.75 245 TYR B CA 1
ATOM 3998 C C . TYR B 1 245 ? -3.363 -25.781 7.102 1 91.75 245 TYR B C 1
ATOM 4000 O O . TYR B 1 245 ? -4.129 -26.266 7.938 1 91.75 245 TYR B O 1
ATOM 4008 N N . GLY B 1 246 ? -2.752 -24.656 7.281 1 90.88 246 GLY B N 1
ATOM 4009 C CA . GLY B 1 246 ? -3.09 -23.844 8.438 1 90.88 246 GLY B CA 1
ATOM 4010 C C . GLY B 1 246 ? -4.523 -23.359 8.422 1 90.88 246 GLY B C 1
ATOM 4011 O O . GLY B 1 246 ? -5.188 -23.312 9.461 1 90.88 246 GLY B O 1
ATOM 4012 N N . ALA B 1 247 ? -4.906 -23 7.223 1 89.38 247 ALA B N 1
ATOM 4013 C CA . ALA B 1 247 ? -6.281 -22.547 7.062 1 89.38 247 ALA B CA 1
ATOM 4014 C C . ALA B 1 247 ? -7.281 -23.656 7.375 1 89.38 247 ALA B C 1
ATOM 4016 O O . ALA B 1 247 ? -8.328 -23.406 7.973 1 89.38 247 ALA B O 1
ATOM 4017 N N . LEU B 1 248 ? -6.969 -24.875 6.98 1 87.06 248 LEU B N 1
ATOM 4018 C CA . LEU B 1 248 ? -7.84 -26.016 7.234 1 87.06 248 LEU B CA 1
ATOM 4019 C C . LEU B 1 248 ? -7.895 -26.344 8.719 1 87.06 248 LEU B C 1
ATOM 4021 O O . LEU B 1 248 ? -8.953 -26.672 9.25 1 87.06 248 LEU B O 1
ATOM 4025 N N . TRP B 1 249 ? -6.801 -26.203 9.258 1 89.25 249 TRP B N 1
ATOM 4026 C CA . TRP B 1 249 ? -6.719 -26.516 10.68 1 89.25 249 TRP B CA 1
ATOM 4027 C C . TRP B 1 249 ? -7.426 -25.469 11.516 1 89.25 249 TRP B C 1
ATOM 4029 O O . TRP B 1 249 ? -8.125 -25.797 12.477 1 89.25 249 TRP B O 1
ATOM 4039 N N . LEU B 1 250 ? -7.375 -24.234 11.172 1 87.94 250 LEU B N 1
ATOM 4040 C CA . LEU B 1 250 ? -7.922 -23.141 11.953 1 87.94 250 LEU B CA 1
ATOM 4041 C C . LEU B 1 250 ? -9.305 -22.734 11.445 1 87.94 250 LEU B C 1
ATOM 4043 O O . LEU B 1 250 ? -9.992 -21.938 12.078 1 87.94 250 LEU B O 1
ATOM 4047 N N . ASP B 1 251 ? -9.711 -23.344 10.328 1 84.56 251 ASP B N 1
ATOM 4048 C CA . ASP B 1 251 ? -10.969 -22.953 9.695 1 84.56 251 ASP B CA 1
ATOM 4049 C C . ASP B 1 251 ? -11.023 -21.453 9.453 1 84.56 251 ASP B C 1
ATOM 4051 O O . ASP B 1 251 ? -11.977 -20.797 9.859 1 84.56 251 ASP B O 1
ATOM 4055 N N . ALA B 1 252 ? -9.93 -21 8.93 1 85.31 252 ALA B N 1
ATOM 4056 C CA . ALA B 1 252 ? -9.789 -19.562 8.68 1 85.31 252 ALA B CA 1
ATOM 4057 C C . ALA B 1 252 ? -9.672 -19.281 7.184 1 85.31 252 ALA B C 1
ATOM 4059 O O . ALA B 1 252 ? -9.766 -20.188 6.359 1 85.31 252 ALA B O 1
ATOM 4060 N N . SER B 1 253 ? -9.68 -18.062 6.875 1 81.5 253 SER B N 1
ATOM 4061 C CA . SER B 1 253 ? -9.539 -17.641 5.48 1 81.5 253 SER B CA 1
ATOM 4062 C C . SER B 1 253 ? -8.258 -18.188 4.867 1 81.5 253 SER B C 1
ATOM 4064 O O . SER B 1 253 ? -7.191 -18.109 5.477 1 81.5 253 SER B O 1
ATOM 4066 N N . ILE B 1 254 ? -8.352 -18.781 3.742 1 83.75 254 ILE B N 1
ATOM 4067 C CA . ILE B 1 254 ? -7.23 -19.438 3.064 1 83.75 254 ILE B CA 1
ATOM 4068 C C . ILE B 1 254 ? -6.191 -18.391 2.67 1 83.75 254 ILE B C 1
ATOM 4070 O O . ILE B 1 254 ? -5 -18.547 2.949 1 83.75 254 ILE B O 1
ATOM 4074 N N . SER B 1 255 ? -6.652 -17.312 2.07 1 83.31 255 SER B N 1
ATOM 4075 C CA . SER B 1 255 ? -5.75 -16.266 1.612 1 83.31 255 SER B CA 1
ATOM 4076 C C . SER B 1 255 ? -5.008 -15.617 2.781 1 83.31 255 SER B C 1
ATOM 4078 O O . SER B 1 255 ? -3.797 -15.391 2.705 1 83.31 255 SER B O 1
ATOM 4080 N N . GLY B 1 256 ? -5.785 -15.359 3.822 1 85.62 256 GLY B N 1
ATOM 4081 C CA . GLY B 1 256 ? -5.156 -14.797 5.008 1 85.62 256 GLY B CA 1
ATOM 4082 C C . GLY B 1 256 ? -4.125 -15.719 5.629 1 85.62 256 GLY B C 1
ATOM 4083 O O . GLY B 1 256 ? -3.047 -15.266 6.027 1 85.62 256 GLY B O 1
ATOM 4084 N N . SER B 1 257 ? -4.395 -16.922 5.656 1 90.5 257 SER B N 1
ATOM 4085 C CA . SER B 1 257 ? -3.488 -17.891 6.258 1 90.5 257 SER B CA 1
ATOM 4086 C C . SER B 1 257 ? -2.225 -18.062 5.422 1 90.5 257 SER B C 1
ATOM 4088 O O . SER B 1 257 ? -1.132 -18.234 5.965 1 90.5 257 SER B O 1
ATOM 4090 N N . MET B 1 258 ? -2.363 -18.047 4.168 1 90.88 258 MET B N 1
ATOM 4091 C CA . MET B 1 258 ? -1.194 -18.172 3.305 1 90.88 258 MET B CA 1
ATOM 4092 C C . MET B 1 258 ? -0.261 -16.969 3.482 1 90.88 258 MET B C 1
ATOM 4094 O O . MET B 1 258 ? 0.959 -17.141 3.527 1 90.88 258 MET B O 1
ATOM 4098 N N . SER B 1 259 ? -0.898 -15.828 3.535 1 90.94 259 SER B N 1
ATOM 4099 C CA . SER B 1 259 ? -0.107 -14.625 3.748 1 90.94 259 SER B CA 1
ATOM 4100 C C . SER B 1 259 ? 0.581 -14.648 5.109 1 90.94 259 SER B C 1
ATOM 4102 O O . SER B 1 259 ? 1.76 -14.305 5.223 1 90.94 259 SER B O 1
ATOM 4104 N N . ALA B 1 260 ? -0.156 -15.07 6.098 1 93.62 260 ALA B N 1
ATOM 4105 C CA . ALA B 1 260 ? 0.421 -15.172 7.438 1 93.62 260 ALA B CA 1
ATOM 4106 C C . ALA B 1 260 ? 1.556 -16.188 7.473 1 93.62 260 ALA B C 1
ATOM 4108 O O . ALA B 1 260 ? 2.568 -15.977 8.141 1 93.62 260 ALA B O 1
ATOM 4109 N N . ALA B 1 261 ? 1.327 -17.25 6.816 1 94.38 261 ALA B N 1
ATOM 4110 C CA . ALA B 1 261 ? 2.375 -18.25 6.73 1 94.38 261 ALA B CA 1
ATOM 4111 C C . ALA B 1 261 ? 3.645 -17.688 6.109 1 94.38 261 ALA B C 1
ATOM 4113 O O . ALA B 1 261 ? 4.754 -18 6.547 1 94.38 261 ALA B O 1
ATOM 4114 N N . GLY B 1 262 ? 3.49 -16.906 5.074 1 94.06 262 GLY B N 1
ATOM 4115 C CA . GLY B 1 262 ? 4.637 -16.219 4.5 1 94.06 262 GLY B CA 1
ATOM 4116 C C . GLY B 1 262 ? 5.367 -15.336 5.496 1 94.06 262 GLY B C 1
ATOM 4117 O O . GLY B 1 262 ? 6.598 -15.336 5.551 1 94.06 262 GLY B O 1
ATOM 4118 N N . GLY B 1 263 ? 4.57 -14.617 6.27 1 93.56 263 GLY B N 1
ATOM 4119 C CA . GLY B 1 263 ? 5.168 -13.789 7.301 1 93.56 263 GLY B CA 1
ATOM 4120 C C . GLY B 1 263 ? 5.926 -14.586 8.344 1 93.56 263 GLY B C 1
ATOM 4121 O O . GLY B 1 263 ? 7.016 -14.188 8.766 1 93.56 263 GLY B O 1
ATOM 4122 N N . ILE B 1 264 ? 5.391 -15.625 8.688 1 94.44 264 ILE B N 1
ATOM 4123 C CA . ILE B 1 264 ? 6.035 -16.484 9.672 1 94.44 264 ILE B CA 1
ATOM 4124 C C . ILE B 1 264 ? 7.324 -17.062 9.086 1 94.44 264 ILE B C 1
ATOM 4126 O O . ILE B 1 264 ? 8.359 -17.109 9.758 1 94.44 264 ILE B O 1
ATOM 4130 N N . LEU B 1 265 ? 7.207 -17.484 7.914 1 93.94 265 LEU B N 1
ATOM 4131 C CA . LEU B 1 265 ? 8.398 -18.016 7.25 1 93.94 265 LEU B CA 1
ATOM 4132 C C . LEU B 1 265 ? 9.484 -16.938 7.176 1 93.94 265 LEU B C 1
ATOM 4134 O O . LEU B 1 265 ? 10.672 -17.25 7.348 1 93.94 265 LEU B O 1
ATOM 4138 N N . PHE B 1 266 ? 9.055 -15.773 6.906 1 94.88 266 PHE B N 1
ATOM 4139 C CA . PHE B 1 266 ? 10.031 -14.688 6.875 1 94.88 266 PHE B CA 1
ATOM 4140 C C . PHE B 1 266 ? 10.672 -14.492 8.242 1 94.88 266 PHE B C 1
ATOM 4142 O O . PHE B 1 266 ? 11.883 -14.328 8.344 1 94.88 266 PHE B O 1
ATOM 4149 N N . LEU B 1 267 ? 9.836 -14.469 9.211 1 91.94 267 LEU B N 1
ATOM 4150 C CA . LEU B 1 267 ? 10.359 -14.273 10.562 1 91.94 267 LEU B CA 1
ATOM 4151 C C . LEU B 1 267 ? 11.352 -15.375 10.93 1 91.94 267 LEU B C 1
ATOM 4153 O O . LEU B 1 267 ? 12.391 -15.094 11.531 1 91.94 267 LEU B O 1
ATOM 4157 N N . LEU B 1 268 ? 11.047 -16.547 10.578 1 92.25 268 LEU B N 1
ATOM 4158 C CA . LEU B 1 268 ? 11.953 -17.672 10.836 1 92.25 268 LEU B CA 1
ATOM 4159 C C . LEU B 1 268 ? 13.258 -17.516 10.062 1 92.25 268 LEU B C 1
ATOM 4161 O O . LEU B 1 268 ? 14.336 -17.75 10.609 1 92.25 268 LEU B O 1
ATOM 4165 N N . THR B 1 269 ? 13.109 -17.125 8.836 1 91.5 269 THR B N 1
ATOM 4166 C CA . THR B 1 269 ? 14.297 -16.938 8.016 1 91.5 269 THR B CA 1
ATOM 4167 C C . THR B 1 269 ? 15.125 -15.758 8.516 1 91.5 269 THR B C 1
ATOM 4169 O O . THR B 1 269 ? 16.359 -15.812 8.523 1 91.5 269 THR B O 1
ATOM 4172 N N . TRP B 1 270 ? 14.383 -14.758 8.914 1 88.38 270 TRP B N 1
ATOM 4173 C CA . TRP B 1 270 ? 15.047 -13.555 9.398 1 88.38 270 TRP B CA 1
ATOM 4174 C C . TRP B 1 270 ? 15.82 -13.852 10.68 1 88.38 270 TRP B C 1
ATOM 4176 O O . TRP B 1 270 ? 16.938 -13.352 10.867 1 88.38 270 TRP B O 1
ATOM 4186 N N . VAL B 1 271 ? 15.25 -14.641 11.555 1 86.69 271 VAL B N 1
ATOM 4187 C CA . VAL B 1 271 ? 15.883 -14.961 12.828 1 86.69 271 VAL B CA 1
ATOM 4188 C C . VAL B 1 271 ? 17.062 -15.898 12.602 1 86.69 271 VAL B C 1
ATOM 4190 O O . VAL B 1 271 ? 18.109 -15.766 13.25 1 86.69 271 VAL B O 1
ATOM 4193 N N . PHE B 1 272 ? 16.984 -16.766 11.602 1 83.88 272 PHE B N 1
ATOM 4194 C CA . PHE B 1 272 ? 18 -17.781 11.406 1 83.88 272 PHE B CA 1
ATOM 4195 C C . PHE B 1 272 ? 18.922 -17.406 10.258 1 83.88 272 PHE B C 1
ATOM 4197 O O . PHE B 1 272 ? 19.844 -18.156 9.922 1 83.88 272 PHE B O 1
ATOM 4204 N N . SER B 1 273 ? 18.688 -16.312 9.703 1 78.5 273 SER B N 1
ATOM 4205 C CA . SER B 1 273 ? 19.484 -15.93 8.539 1 78.5 273 SER B CA 1
ATOM 4206 C C . SER B 1 273 ? 20.906 -15.555 8.945 1 78.5 273 SER B C 1
ATOM 4208 O O . SER B 1 273 ? 21.109 -14.922 9.984 1 78.5 273 SER B O 1
ATOM 4210 N N . PRO B 1 274 ? 21.875 -16.125 8.289 1 66.44 274 PRO B N 1
ATOM 4211 C CA . PRO B 1 274 ? 23.281 -15.875 8.625 1 66.44 274 PRO B CA 1
ATOM 4212 C C . PRO B 1 274 ? 23.703 -14.445 8.336 1 66.44 274 PRO B C 1
ATOM 4214 O O . PRO B 1 274 ? 24.625 -13.93 8.984 1 66.44 274 PRO B O 1
ATOM 4217 N N . ARG B 1 275 ? 23.266 -13.93 7.344 1 60.12 275 ARG B N 1
ATOM 4218 C CA . ARG B 1 275 ? 23.75 -12.617 6.918 1 60.12 275 ARG B CA 1
ATOM 4219 C C . ARG B 1 275 ? 23.25 -11.516 7.852 1 60.12 275 ARG B C 1
ATOM 4221 O O . ARG B 1 275 ? 24.016 -10.641 8.258 1 60.12 275 ARG B O 1
ATOM 4228 N N . TYR B 1 276 ? 22 -11.438 8.062 1 58.72 276 TYR B N 1
ATOM 4229 C CA . TYR B 1 276 ? 21.391 -10.312 8.766 1 58.72 276 TYR B CA 1
ATOM 4230 C C . TYR B 1 276 ? 20.688 -10.766 10.039 1 58.72 276 TYR B C 1
ATOM 4232 O O . TYR B 1 276 ? 19.953 -10 10.656 1 58.72 276 TYR B O 1
ATOM 4240 N N . GLY B 1 277 ? 20.906 -12.062 10.266 1 56.09 277 GLY B N 1
ATOM 4241 C CA . GLY B 1 277 ? 20.125 -12.68 11.328 1 56.09 277 GLY B CA 1
ATOM 4242 C C . GLY B 1 277 ? 20.547 -12.242 12.711 1 56.09 277 GLY B C 1
ATOM 4243 O O . GLY B 1 277 ? 21.672 -11.766 12.898 1 56.09 277 GLY B O 1
ATOM 4244 N N . LEU B 1 278 ? 19.484 -11.852 13.578 1 55.25 278 LEU B N 1
ATOM 4245 C CA . LEU B 1 278 ? 19.688 -11.539 14.992 1 55.25 278 LEU B CA 1
ATOM 4246 C C . LEU B 1 278 ? 20.734 -12.469 15.602 1 55.25 278 LEU B C 1
ATOM 4248 O O . LEU B 1 278 ? 21.484 -12.062 16.484 1 55.25 278 LEU B O 1
ATOM 4252 N N . LEU B 1 279 ? 20.828 -13.602 15.039 1 52.91 279 LEU B N 1
ATOM 4253 C CA . LEU B 1 279 ? 21.719 -14.586 15.633 1 52.91 279 LEU B CA 1
ATOM 4254 C C . LEU B 1 279 ? 23.172 -14.266 15.297 1 52.91 279 LEU B C 1
ATOM 4256 O O . LEU B 1 279 ? 24.062 -14.508 16.109 1 52.91 279 LEU B O 1
ATOM 4260 N N . ARG B 1 280 ? 23.375 -13.82 14.125 1 52.62 280 ARG B N 1
ATOM 4261 C CA . ARG B 1 280 ? 24.781 -13.508 13.844 1 52.62 280 ARG B CA 1
ATOM 4262 C C . ARG B 1 280 ? 25.219 -12.258 14.594 1 52.62 280 ARG B C 1
ATOM 4264 O O . ARG B 1 280 ? 26.359 -12.18 15.047 1 52.62 280 ARG B O 1
ATOM 4271 N N . ARG B 1 281 ? 24.328 -11.266 14.609 1 52.25 281 ARG B N 1
ATOM 4272 C CA . ARG B 1 281 ? 24.703 -10.125 15.445 1 52.25 281 ARG B CA 1
ATOM 4273 C C . ARG B 1 281 ? 24.969 -10.555 16.875 1 52.25 281 ARG B C 1
ATOM 4275 O O . ARG B 1 281 ? 25.875 -10.055 17.531 1 52.25 281 ARG B O 1
ATOM 4282 N N . TYR B 1 282 ? 24.062 -11.438 17.391 1 48.75 282 TYR B N 1
ATOM 4283 C CA . TYR B 1 282 ? 24.328 -11.977 18.719 1 48.75 282 TYR B CA 1
ATOM 4284 C C . TYR B 1 282 ? 25.656 -12.727 18.766 1 48.75 282 TYR B C 1
ATOM 4286 O O . TYR B 1 282 ? 26.391 -12.617 19.734 1 48.75 282 TYR B O 1
ATOM 4294 N N . ARG B 1 283 ? 25.891 -13.461 17.766 1 46 283 ARG B N 1
ATOM 4295 C CA . ARG B 1 283 ? 27.141 -14.203 17.812 1 46 283 ARG B CA 1
ATOM 4296 C C . ARG B 1 283 ? 28.344 -13.273 17.656 1 46 283 ARG B C 1
ATOM 4298 O O . ARG B 1 283 ? 29.391 -13.484 18.266 1 46 283 ARG B O 1
ATOM 4305 N N . ALA B 1 284 ? 28.109 -12.297 16.797 1 49.81 284 ALA B N 1
ATOM 4306 C CA . ALA B 1 284 ? 29.234 -11.383 16.641 1 49.81 284 ALA B CA 1
ATOM 4307 C C . ALA B 1 284 ? 29.469 -10.57 17.922 1 49.81 284 ALA B C 1
ATOM 4309 O O . ALA B 1 284 ? 30.609 -10.242 18.25 1 49.81 284 ALA B O 1
ATOM 4310 N N . MET B 1 285 ? 28.375 -10.203 18.641 1 47.19 285 MET B N 1
ATOM 4311 C CA . MET B 1 285 ? 28.578 -9.539 19.922 1 47.19 285 MET B CA 1
ATOM 4312 C C . MET B 1 285 ? 29.312 -10.461 20.891 1 47.19 285 MET B C 1
ATOM 4314 O O . MET B 1 285 ? 30.047 -9.992 21.766 1 47.19 285 MET B O 1
ATOM 4318 N N . ILE B 1 286 ? 28.969 -11.711 20.734 1 46.16 286 ILE B N 1
ATOM 4319 C CA . ILE B 1 286 ? 29.656 -12.609 21.641 1 46.16 286 ILE B CA 1
ATOM 4320 C C . ILE B 1 286 ? 31.109 -12.789 21.203 1 46.16 286 ILE B C 1
ATOM 4322 O O . ILE B 1 286 ? 32 -13.055 22.016 1 46.16 286 ILE B O 1
ATOM 4326 N N . THR B 1 287 ? 31.156 -12.867 19.938 1 42.31 287 THR B N 1
ATOM 4327 C CA . THR B 1 287 ? 32.531 -13.148 19.547 1 42.31 287 THR B CA 1
ATOM 4328 C C . THR B 1 287 ? 33.375 -11.875 19.594 1 42.31 287 THR B C 1
ATOM 4330 O O . THR B 1 287 ? 34.594 -11.922 19.406 1 42.31 287 THR B O 1
ATOM 4333 N N . SER B 1 288 ? 32.719 -10.727 19.578 1 39.44 288 SER B N 1
ATOM 4334 C CA . SER B 1 288 ? 33.656 -9.656 19.875 1 39.44 288 SER B CA 1
ATOM 4335 C C . SER B 1 288 ? 33.906 -9.539 21.375 1 39.44 288 SER B C 1
ATOM 4337 O O . SER B 1 288 ? 32.969 -9.672 22.172 1 39.44 288 SER B O 1
#

Organism: NCBI:txid361277

Radius of gyration: 23.26 Å; Cα contacts (8 Å, |Δi|>4): 1041; chains: 2; bounding box: 62×64×51 Å

Solvent-accessible surface area (backbone atoms only — not comparable to full-atom values): 26776 Å² total; per-residue (Å²): 130,54,76,66,50,53,46,50,50,38,40,25,40,41,10,29,39,28,2,44,55,15,36,56,25,56,70,55,69,41,40,57,54,51,50,29,31,54,41,19,26,52,27,11,34,52,50,20,33,68,71,61,73,40,87,49,67,65,49,30,47,49,28,14,26,51,35,17,42,47,48,54,48,49,26,48,54,38,29,72,46,68,43,51,60,48,49,24,41,47,40,49,23,33,24,38,30,15,49,25,49,29,50,38,45,60,69,35,72,81,49,78,77,42,66,55,48,56,50,50,18,47,50,86,53,34,73,74,47,51,40,75,52,96,82,45,74,39,25,47,61,45,53,50,37,50,51,49,32,52,49,50,51,49,51,44,66,73,39,38,68,60,52,52,37,44,52,75,33,49,67,58,28,49,73,73,66,46,62,58,66,58,52,50,51,48,51,45,42,49,47,22,47,49,42,49,58,31,24,66,36,37,1,40,58,35,39,44,25,28,26,38,31,19,15,50,41,17,53,49,72,42,91,44,67,72,59,24,36,54,40,1,24,49,40,13,28,45,16,30,52,53,2,43,54,48,10,64,72,62,61,31,43,48,43,26,27,20,26,29,34,30,38,49,51,33,51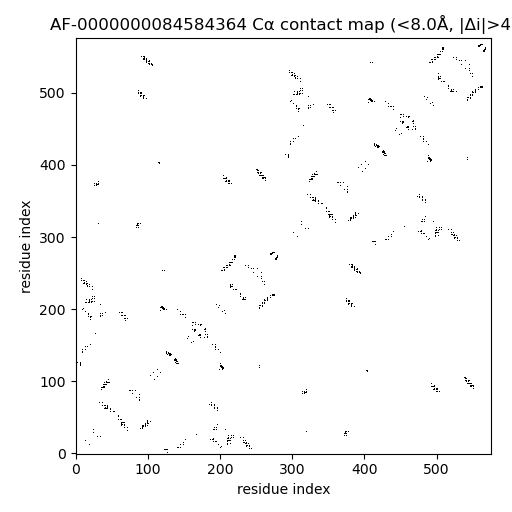,53,42,46,47,66,19,72,79,53,6,62,50,38,55,52,46,48,58,64,71,92,131,55,76,66,49,51,45,50,50,38,39,25,40,43,11,29,39,28,2,46,55,15,36,57,26,56,69,55,69,42,40,57,52,52,50,32,32,54,41,20,24,52,26,11,31,51,50,20,32,68,71,61,74,38,88,48,67,63,49,30,47,50,29,13,28,50,35,16,41,48,48,52,49,50,26,48,54,38,30,74,45,68,42,52,61,49,49,23,41,45,41,49,22,34,24,37,30,14,49,26,49,30,50,37,44,60,71,34,70,82,49,78,78,43,66,55,49,54,49,50,18,47,50,84,52,34,73,75,47,51,40,76,52,97,82,44,72,39,24,48,59,43,52,52,36,49,52,47,32,52,49,50,49,49,51,46,66,73,38,36,68,60,51,51,38,44,51,76,34,50,68,60,28,49,74,73,67,46,63,56,66,59,54,51,50,49,50,47,43,50,47,22,46,49,42,52,57,30,23,65,36,36,1,40,58,35,39,46,26,27,25,39,32,18,16,49,41,16,53,48,72,42,92,45,67,73,58,23,37,53,42,1,24,49,41,12,29,46,16,28,54,54,2,43,56,48,10,64,72,61,61,31,43,48,43,25,27,20,24,30,33,31,38,50,49,32,50,53,42,46,48,66,18,70,78,52,4,62,49,39,55,51,46,47,57,65,69,92